Protein AF-J3DDI5-F1 (afdb_monomer_lite)

pLDDT: mean 77.09, std 25.91, range [22.42, 98.69]

Sequence (693 aa):
MAYVQGTNTNLPIIHESVDRGTQTDAESRPSLPTESASAEARRHTSGSHPLAAAYRTSTDAVTSTDTPQALQSVHPDSRTQNPNNTNKLDAGIQTMHHDSVRTQSYENVKALFKGVDNQTSVGLEQDIALSREIALAGEMDSPKGARASDCICLPPDLMAYRVPTNANGDYKLRYNCPEINGTGFGGIRDIHPEQLQEVMRTYARAGEEIAADAKAKGEVPLIIVANSGREGASRTDGAYQPGSNSKMIWEKMYVADVLAQSVATPARDVFASSLDAHVTAYYAEIDAIAGNSTLTPTARKAAMDQAYQNATARMAQHKNEPLVLLGYSRDMASCCKIEDGRPMLFGRPVHGAVNDRGLQNLALTEQKDLSFLKFSPMNASVKEGVDKFEAAKSRAAFLESDDFKKLAGIAESRGFTFDPMGVEQVRHFERGAAEPADLTGKTELEKFELRSTYFRGVSADESLEGVQAAWDDFEKVGLKPLFKPNGTGQSKGIIAPKTGESKEAFMVRFKENIAYIEGQFGKGAGYPFMVMPLLKLDETAKNEAYDLRFATYQNVDDRDNAKIRSVPLILKKEPPKTQPGSSTELEFSPTNVTASVAATGKKGTDFIVSLCSEEGMKQSHLSKDNLKSMSLYFAAHEAWMLKTEYARPQPFPENPSTSSLGSSDSDRTQPDYSRLGISLPADHLNTNLVTNP

Radius of gyration: 29.09 Å; chains: 1; bounding box: 119×82×82 Å

Structure (mmCIF, N/CA/C/O backbone):
data_AF-J3DDI5-F1
#
_entry.id   AF-J3DDI5-F1
#
loop_
_atom_site.group_PDB
_atom_site.id
_atom_site.type_symbol
_atom_site.label_atom_id
_atom_site.label_alt_id
_atom_site.label_comp_id
_atom_site.label_asym_id
_atom_site.label_entity_id
_atom_site.label_seq_id
_atom_site.pdbx_PDB_ins_code
_atom_site.Cartn_x
_atom_site.Cartn_y
_atom_site.Cartn_z
_atom_site.occupancy
_atom_site.B_iso_or_equiv
_atom_site.auth_seq_id
_atom_site.auth_comp_id
_atom_site.auth_asym_id
_atom_site.auth_atom_id
_atom_site.pdbx_PDB_model_num
ATOM 1 N N . MET A 1 1 ? -60.518 -14.276 -13.821 1.00 34.88 1 MET A N 1
ATOM 2 C CA . MET A 1 1 ? -61.387 -13.559 -14.781 1.00 34.88 1 MET A CA 1
ATOM 3 C C . MET A 1 1 ? -60.568 -12.364 -15.265 1.00 34.88 1 MET A C 1
ATOM 5 O O . MET A 1 1 ? -60.337 -11.483 -14.458 1.00 34.88 1 MET A O 1
ATOM 9 N N . ALA A 1 2 ? -59.786 -12.445 -16.353 1.00 28.48 2 ALA A N 1
ATOM 10 C CA . ALA A 1 2 ? -60.185 -12.324 -17.772 1.00 28.48 2 ALA A CA 1
ATOM 11 C C . ALA A 1 2 ? -61.073 -11.085 -17.996 1.00 28.48 2 ALA A C 1
ATOM 13 O O . ALA A 1 2 ? -62.081 -10.980 -17.313 1.00 28.48 2 ALA A O 1
ATOM 14 N N . TYR A 1 3 ? -60.846 -10.139 -18.907 1.00 26.88 3 TYR A N 1
ATOM 15 C CA . TYR A 1 3 ? -59.876 -9.854 -19.979 1.00 26.88 3 TYR A CA 1
ATOM 16 C C . TYR A 1 3 ? -60.202 -8.397 -20.414 1.00 26.88 3 TYR A C 1
ATOM 18 O O . TYR A 1 3 ? -61.330 -7.975 -20.183 1.00 26.88 3 TYR A O 1
ATOM 26 N N . VAL A 1 4 ? -59.292 -7.657 -21.060 1.00 27.98 4 VAL A N 1
ATOM 27 C CA . VAL A 1 4 ? -59.519 -6.911 -22.329 1.00 27.98 4 VAL A CA 1
ATOM 28 C C . VAL A 1 4 ? -58.229 -6.168 -22.711 1.00 27.98 4 VAL A C 1
ATOM 30 O O . VAL A 1 4 ? -57.588 -5.509 -21.899 1.00 27.98 4 VAL A O 1
ATOM 33 N N . GLN A 1 5 ? -57.869 -6.353 -23.981 1.00 29.94 5 GLN A N 1
ATOM 34 C CA . GLN A 1 5 ? -56.706 -5.864 -24.717 1.00 29.94 5 GLN A CA 1
ATOM 35 C C . GLN A 1 5 ? -56.896 -4.431 -25.243 1.00 29.94 5 GLN A C 1
ATOM 37 O O . GLN A 1 5 ? -58.021 -3.992 -25.465 1.00 29.94 5 GLN A O 1
ATOM 42 N N . GLY A 1 6 ? -55.786 -3.774 -25.593 1.00 25.66 6 GLY A N 1
ATOM 43 C CA . GLY A 1 6 ? -55.776 -2.610 -26.482 1.00 25.66 6 GLY A CA 1
ATOM 44 C C . GLY A 1 6 ? -54.357 -2.253 -26.929 1.00 25.66 6 GLY A C 1
ATOM 45 O O . GLY A 1 6 ? -53.590 -1.683 -26.166 1.00 25.66 6 GLY A O 1
ATOM 46 N N . THR A 1 7 ? -54.005 -2.643 -28.152 1.00 29.16 7 THR A N 1
ATOM 47 C CA . THR A 1 7 ? -52.705 -2.474 -28.820 1.00 29.16 7 THR A CA 1
ATOM 48 C C . THR A 1 7 ? -52.550 -1.133 -29.551 1.00 29.16 7 THR A C 1
ATOM 50 O O . THR A 1 7 ? -53.499 -0.679 -30.177 1.00 29.16 7 THR A O 1
ATOM 53 N N . ASN A 1 8 ? -51.307 -0.628 -29.555 1.00 29.39 8 ASN A N 1
ATOM 54 C CA . ASN A 1 8 ? -50.563 0.101 -30.602 1.00 29.39 8 ASN A CA 1
ATOM 55 C C . ASN A 1 8 ? -51.243 1.164 -31.484 1.00 29.39 8 ASN A C 1
ATOM 57 O O . ASN A 1 8 ? -52.035 0.825 -32.355 1.00 29.39 8 ASN A O 1
ATOM 61 N N . THR A 1 9 ? -50.644 2.365 -31.487 1.00 25.97 9 THR A N 1
ATOM 62 C CA . THR A 1 9 ? -50.263 3.068 -32.730 1.00 25.97 9 THR A CA 1
ATOM 63 C C . THR A 1 9 ? -48.973 3.874 -32.547 1.00 25.97 9 THR A C 1
ATOM 65 O O . THR A 1 9 ? -48.882 4.732 -31.673 1.00 25.97 9 THR A O 1
ATOM 68 N N . ASN A 1 10 ? -48.002 3.580 -33.414 1.00 27.03 10 ASN A N 1
ATOM 69 C CA . ASN A 1 10 ? -46.766 4.317 -33.679 1.00 27.03 10 ASN A CA 1
ATOM 70 C C . ASN A 1 10 ? -47.037 5.729 -34.214 1.00 27.03 10 ASN A C 1
ATOM 72 O O . ASN A 1 10 ? -47.849 5.850 -35.126 1.00 27.03 10 ASN A O 1
ATOM 76 N N . LEU A 1 11 ? -46.248 6.724 -33.790 1.00 26.97 11 LEU A N 1
ATOM 77 C CA . LEU A 1 11 ? -45.824 7.859 -34.625 1.00 26.97 11 LEU A CA 1
ATOM 78 C C . LEU A 1 11 ? -44.421 8.352 -34.190 1.00 26.97 11 LEU A C 1
ATOM 80 O O . LEU A 1 11 ? -44.062 8.197 -33.023 1.00 26.97 11 LEU A O 1
ATOM 84 N N . PRO A 1 12 ? -43.609 8.885 -35.125 1.00 26.25 12 PRO A N 1
ATOM 85 C CA . PRO A 1 12 ? -42.158 8.990 -35.002 1.00 26.25 12 PRO A CA 1
ATOM 86 C C . PRO A 1 12 ? -41.720 10.328 -34.394 1.00 26.25 12 PRO A C 1
ATOM 88 O O . PRO A 1 12 ? -42.267 11.375 -34.736 1.00 26.25 12 PRO A O 1
ATOM 91 N N . ILE A 1 13 ? -40.681 10.309 -33.555 1.00 28.61 13 ILE A N 1
ATOM 92 C CA . ILE A 1 13 ? -39.958 11.528 -33.178 1.00 28.61 13 ILE A CA 1
ATOM 93 C C . ILE A 1 13 ? -38.732 11.648 -34.081 1.00 28.61 13 ILE A C 1
ATOM 95 O O . ILE A 1 13 ? -37.877 10.767 -34.148 1.00 28.61 13 ILE A O 1
ATOM 99 N N . ILE A 1 14 ? -38.729 12.751 -34.817 1.00 26.95 14 ILE A N 1
ATOM 100 C CA . ILE A 1 14 ? -37.719 13.210 -35.759 1.00 26.95 14 ILE A CA 1
ATOM 101 C C . ILE A 1 14 ? -36.459 13.574 -34.964 1.00 26.95 14 ILE A C 1
ATOM 103 O O . ILE A 1 14 ? -36.507 14.439 -34.093 1.00 26.95 14 ILE A O 1
ATOM 107 N N . HIS A 1 15 ? -35.334 12.923 -35.262 1.00 26.98 15 HIS A N 1
ATOM 108 C CA . HIS A 1 15 ? -34.021 13.405 -34.842 1.00 26.98 15 HIS A CA 1
ATOM 109 C C . HIS A 1 15 ? -33.578 14.503 -35.811 1.00 26.98 15 HIS A C 1
ATOM 111 O O . HIS A 1 15 ? -33.262 14.221 -36.967 1.00 26.98 15 HIS A O 1
ATOM 117 N N . GLU A 1 16 ? -33.554 15.749 -35.343 1.00 26.81 16 GLU A N 1
ATOM 118 C CA . GLU A 1 16 ? -32.841 16.826 -36.025 1.00 26.81 16 GLU A CA 1
ATOM 119 C C . GLU A 1 16 ? -31.336 16.539 -35.975 1.00 26.81 16 GLU A C 1
ATOM 121 O O . GLU A 1 16 ? -30.703 16.517 -34.917 1.00 26.81 16 GLU A O 1
ATOM 126 N N . SER A 1 17 ? -30.766 16.283 -37.149 1.00 27.80 17 SER A N 1
ATOM 127 C CA . SER A 1 17 ? -29.331 16.258 -37.384 1.00 27.80 17 SER A CA 1
ATOM 128 C C . SER A 1 17 ? -28.798 17.688 -37.335 1.00 27.80 17 SER A C 1
ATOM 130 O O . SER A 1 17 ? -28.965 18.448 -38.289 1.00 27.80 17 SER A O 1
ATOM 132 N N . VAL A 1 18 ? -28.153 18.054 -36.229 1.00 29.16 18 VAL A N 1
ATOM 133 C CA . VAL A 1 18 ? -27.343 19.272 -36.167 1.00 29.16 18 VAL A CA 1
ATOM 134 C C . VAL A 1 18 ? -25.963 18.957 -36.734 1.00 29.16 18 VAL A C 1
ATOM 136 O O . VAL A 1 18 ? -25.189 18.193 -36.154 1.00 29.16 18 VAL A O 1
ATOM 139 N N . ASP A 1 19 ? -25.704 19.562 -37.890 1.00 26.75 19 ASP A N 1
ATOM 140 C CA . ASP A 1 19 ? -24.411 19.703 -38.551 1.00 26.75 19 ASP A CA 1
ATOM 141 C C . ASP A 1 19 ? -23.317 20.087 -37.541 1.00 26.75 19 ASP A C 1
ATOM 143 O O . ASP A 1 19 ? -23.317 21.186 -36.979 1.00 26.75 19 ASP A O 1
ATOM 147 N N . ARG A 1 20 ? -22.356 19.185 -37.311 1.00 28.41 20 ARG A N 1
ATOM 148 C CA . ARG A 1 20 ? -21.085 19.542 -36.675 1.00 28.41 20 ARG A CA 1
ATOM 149 C C . ARG A 1 20 ? -20.116 19.956 -37.766 1.00 28.41 20 ARG A C 1
ATOM 151 O O . ARG A 1 20 ? -19.521 19.119 -38.440 1.00 28.41 20 ARG A O 1
ATOM 158 N N . GLY A 1 21 ? -19.970 21.270 -37.900 1.00 25.03 21 GLY A N 1
ATOM 159 C CA . GLY A 1 21 ? -18.887 21.885 -38.644 1.00 25.03 21 GLY A CA 1
ATOM 160 C C . GLY A 1 21 ? -17.535 21.338 -38.191 1.00 25.03 21 GLY A C 1
ATOM 161 O O . GLY A 1 21 ? -17.248 21.199 -37.003 1.00 25.03 21 GLY A O 1
ATOM 162 N N . THR A 1 22 ? -16.710 21.019 -39.178 1.00 29.66 22 THR A N 1
ATOM 163 C CA . THR A 1 22 ? -15.291 20.714 -39.047 1.00 29.66 22 THR A CA 1
ATOM 164 C C . THR A 1 22 ? -14.563 21.896 -38.415 1.00 29.66 22 THR A C 1
ATOM 166 O O . THR A 1 22 ? -14.328 22.905 -39.081 1.00 29.66 22 THR A O 1
ATOM 169 N N . GLN A 1 23 ? -14.182 21.762 -37.146 1.00 25.20 23 GLN A N 1
ATOM 170 C CA . GLN A 1 23 ? -13.233 22.652 -36.492 1.00 25.20 23 GLN A CA 1
ATOM 171 C C . GLN A 1 23 ? -12.036 21.810 -36.051 1.00 25.20 23 GLN A C 1
ATOM 173 O O . GLN A 1 23 ? -12.127 20.932 -35.197 1.00 25.20 23 GLN A O 1
ATOM 178 N N . THR A 1 24 ? -10.928 22.005 -36.757 1.00 29.17 24 THR A N 1
ATOM 179 C CA . THR A 1 24 ? -9.624 21.414 -36.475 1.00 29.17 24 THR A CA 1
ATOM 180 C C . THR A 1 24 ? -9.035 22.084 -35.239 1.00 29.17 24 THR A C 1
ATOM 182 O O . THR A 1 24 ? -8.336 23.087 -35.372 1.00 29.17 24 THR A O 1
ATOM 185 N N . ASP A 1 25 ? -9.301 21.530 -34.060 1.00 24.75 25 ASP A N 1
ATOM 186 C CA . ASP A 1 25 ? -8.609 21.922 -32.836 1.00 24.75 25 ASP A CA 1
ATOM 187 C C . ASP A 1 25 ? -7.474 20.938 -32.555 1.00 24.75 25 ASP A C 1
ATOM 189 O O . ASP A 1 25 ? -7.662 19.740 -32.350 1.00 24.75 25 ASP A O 1
ATOM 193 N N . ALA A 1 26 ? -6.255 21.469 -32.615 1.00 24.89 26 ALA A N 1
ATOM 194 C CA . ALA A 1 26 ? -5.041 20.773 -32.244 1.00 24.89 26 ALA A CA 1
ATOM 195 C C . ALA A 1 26 ? -5.072 20.458 -30.740 1.00 24.89 26 ALA A C 1
ATOM 197 O O . ALA A 1 26 ? -4.942 21.355 -29.906 1.00 24.89 26 ALA A O 1
ATOM 198 N N . GLU A 1 27 ? -5.213 19.177 -30.403 1.00 24.03 27 GLU A N 1
ATOM 199 C CA . GLU A 1 27 ? -5.066 18.657 -29.045 1.00 24.03 27 GLU A CA 1
ATOM 200 C C . GLU A 1 27 ? -3.679 19.008 -28.481 1.00 24.03 27 GLU A C 1
ATOM 202 O O . GLU A 1 27 ? -2.637 18.483 -28.897 1.00 24.03 27 GLU A O 1
ATOM 207 N N . SER A 1 28 ? -3.655 19.910 -27.503 1.00 25.34 28 SER A N 1
ATOM 208 C CA . SER A 1 28 ? -2.483 20.171 -26.682 1.00 25.34 28 SER A CA 1
ATOM 209 C C . SER A 1 28 ? -2.377 19.088 -25.604 1.00 25.34 28 SER A C 1
ATOM 211 O O . SER A 1 28 ? -3.178 19.001 -24.677 1.00 25.34 28 SER A O 1
ATOM 213 N N . ARG A 1 29 ? -1.355 18.230 -25.729 1.00 29.42 29 ARG A N 1
ATOM 214 C CA . ARG A 1 29 ? -0.918 17.326 -24.652 1.00 29.42 29 ARG A CA 1
ATOM 215 C C . ARG A 1 29 ? -0.647 18.131 -23.368 1.00 29.42 29 ARG A C 1
ATOM 217 O O . ARG A 1 29 ? -0.082 19.223 -23.472 1.00 29.42 29 ARG A O 1
ATOM 224 N N . PRO A 1 30 ? -0.902 17.582 -22.168 1.00 26.05 30 PRO A N 1
ATOM 225 C CA . PRO A 1 30 ? -0.377 18.158 -20.938 1.00 26.05 30 PRO A CA 1
ATOM 226 C C . PRO A 1 30 ? 1.156 18.149 -21.002 1.00 26.05 30 PRO A C 1
ATOM 228 O O . PRO A 1 30 ? 1.783 17.098 -21.142 1.00 26.05 30 PRO A O 1
ATOM 231 N N . SER A 1 31 ? 1.775 19.324 -20.945 1.00 27.50 31 SER A N 1
ATOM 232 C CA . SER A 1 31 ? 3.218 19.448 -20.765 1.00 27.50 31 SER A CA 1
ATOM 233 C C . SER A 1 31 ? 3.593 19.003 -19.352 1.00 27.50 31 SER A C 1
ATOM 235 O O . SER A 1 31 ? 2.974 19.449 -18.384 1.00 27.50 31 SER A O 1
ATOM 237 N N . LEU A 1 32 ? 4.636 18.175 -19.237 1.00 31.94 32 LEU A N 1
ATOM 238 C CA . LEU A 1 32 ? 5.352 17.945 -17.978 1.00 31.94 32 LEU A CA 1
ATOM 239 C C . LEU A 1 32 ? 5.672 19.296 -17.309 1.00 31.94 32 LEU A C 1
ATOM 241 O O . LEU A 1 32 ? 5.910 20.270 -18.033 1.00 31.94 32 LEU A O 1
ATOM 245 N N . PRO A 1 33 ? 5.721 19.382 -15.966 1.00 28.06 33 PRO A N 1
ATOM 246 C CA . PRO A 1 33 ? 6.146 20.604 -15.301 1.00 28.06 33 PRO A CA 1
ATOM 247 C C . PRO A 1 33 ? 7.561 20.934 -15.776 1.00 28.06 33 PRO A C 1
ATOM 249 O O . PRO A 1 33 ? 8.508 20.197 -15.509 1.00 28.06 33 PRO A O 1
ATOM 252 N N . THR A 1 34 ? 7.715 22.020 -16.526 1.00 31.02 34 THR A N 1
ATOM 253 C CA . THR A 1 34 ? 9.033 22.579 -16.803 1.00 31.02 34 THR A CA 1
ATOM 254 C C . THR A 1 34 ? 9.567 23.161 -15.501 1.00 31.02 34 THR A C 1
ATOM 256 O O . THR A 1 34 ? 8.876 23.951 -14.854 1.00 31.02 34 THR A O 1
ATOM 259 N N . GLU A 1 35 ? 10.807 22.824 -15.137 1.00 36.09 35 GLU A N 1
ATOM 260 C CA . GLU A 1 35 ? 11.496 23.346 -13.944 1.00 36.09 35 GLU A CA 1
ATOM 261 C C . GLU A 1 35 ? 11.492 24.889 -13.853 1.00 36.09 35 GLU A C 1
ATOM 263 O O . GLU A 1 35 ? 11.672 25.450 -12.767 1.00 36.09 35 GLU A O 1
ATOM 268 N N . SER A 1 36 ? 11.207 25.592 -14.957 1.00 29.12 36 SER A N 1
ATOM 269 C CA . SER A 1 36 ? 11.024 27.045 -14.993 1.00 29.12 36 SER A CA 1
ATOM 270 C C . SER A 1 36 ? 9.847 27.542 -14.142 1.00 29.12 36 SER A C 1
ATOM 272 O O . SER A 1 36 ? 9.993 28.568 -13.482 1.00 29.12 36 SER A O 1
ATOM 274 N N . ALA A 1 37 ? 8.729 26.808 -14.053 1.00 27.11 37 ALA A N 1
ATOM 275 C CA . ALA A 1 37 ? 7.578 27.215 -13.234 1.00 27.11 37 ALA A CA 1
ATOM 276 C C . ALA A 1 37 ? 7.914 27.186 -11.728 1.00 27.11 37 ALA A C 1
ATOM 278 O O . ALA A 1 37 ? 7.489 28.046 -10.957 1.00 27.11 37 ALA A O 1
ATOM 279 N N . SER A 1 38 ? 8.777 26.251 -11.321 1.00 30.38 38 SER A N 1
ATOM 280 C CA . SER A 1 38 ? 9.332 26.150 -9.966 1.00 30.38 38 SER A CA 1
ATOM 281 C C . SER A 1 38 ? 10.443 27.164 -9.660 1.00 30.38 38 SER A C 1
ATOM 283 O O . SER A 1 38 ? 10.709 27.423 -8.486 1.00 30.38 38 SER A O 1
ATOM 285 N N . ALA A 1 39 ? 11.086 27.756 -10.671 1.00 28.80 39 ALA A N 1
ATOM 286 C CA . ALA A 1 39 ? 12.054 28.841 -10.493 1.00 28.80 39 ALA A CA 1
ATOM 287 C C . ALA A 1 39 ? 11.372 30.219 -10.401 1.00 28.80 39 ALA A C 1
ATOM 289 O O . ALA A 1 39 ? 11.837 31.094 -9.668 1.00 28.80 39 ALA A O 1
ATOM 290 N N . GLU A 1 40 ? 10.249 30.400 -11.098 1.00 27.52 40 GLU A N 1
ATOM 291 C CA . GLU A 1 40 ? 9.503 31.662 -11.148 1.00 27.52 40 GLU A CA 1
ATOM 292 C C . GLU A 1 40 ? 8.622 31.861 -9.901 1.00 27.52 40 GLU A C 1
ATOM 294 O O . GLU A 1 40 ? 8.613 32.948 -9.322 1.00 27.52 40 GLU A O 1
ATOM 299 N N . ALA A 1 41 ? 8.035 30.783 -9.360 1.00 30.11 41 ALA A N 1
ATOM 300 C CA . ALA A 1 41 ? 7.350 30.805 -8.061 1.00 30.11 41 ALA A CA 1
ATOM 301 C C . ALA A 1 41 ? 8.285 31.150 -6.878 1.00 30.11 41 ALA A C 1
ATOM 303 O O . ALA A 1 41 ? 7.838 31.694 -5.871 1.00 30.11 41 ALA A O 1
ATOM 304 N N . ARG A 1 42 ? 9.600 30.903 -7.002 1.00 33.19 42 ARG A N 1
ATOM 305 C CA . ARG A 1 42 ? 10.600 31.232 -5.964 1.00 33.19 42 ARG A CA 1
ATOM 306 C C . ARG A 1 42 ? 11.034 32.701 -5.958 1.00 33.19 42 ARG A C 1
ATOM 308 O O . ARG A 1 42 ? 11.659 33.124 -4.990 1.00 33.19 42 ARG A O 1
ATOM 315 N N . ARG A 1 43 ? 10.720 33.492 -6.994 1.00 28.89 43 ARG A N 1
ATOM 316 C CA . ARG A 1 43 ? 11.088 34.923 -7.042 1.00 28.89 43 ARG A CA 1
ATOM 317 C C . ARG A 1 43 ? 10.081 35.850 -6.353 1.00 28.89 43 ARG A C 1
ATOM 319 O O . ARG A 1 43 ? 10.435 36.994 -6.091 1.00 28.89 43 ARG A O 1
ATOM 326 N N . HIS A 1 44 ? 8.880 35.377 -6.007 1.00 27.09 44 HIS A N 1
ATOM 327 C CA . HIS A 1 44 ? 7.801 36.232 -5.487 1.00 27.09 44 HIS A CA 1
ATOM 328 C C . HIS A 1 44 ? 7.448 36.068 -3.999 1.00 27.09 44 HIS A C 1
ATOM 330 O O . HIS A 1 44 ? 6.528 36.725 -3.524 1.00 27.09 44 HIS A O 1
ATOM 336 N N . THR A 1 45 ? 8.211 35.298 -3.218 1.00 30.64 45 THR A N 1
ATOM 337 C CA . THR A 1 45 ? 8.026 35.211 -1.756 1.00 30.64 45 THR A CA 1
ATOM 338 C C . THR A 1 45 ? 9.276 35.666 -1.002 1.00 30.64 45 THR A C 1
ATOM 340 O O . THR A 1 45 ? 9.920 34.885 -0.305 1.00 30.64 45 THR A O 1
ATOM 343 N N . SER A 1 46 ? 9.629 36.949 -1.120 1.00 27.95 46 SER A N 1
ATOM 344 C CA . SER A 1 46 ? 10.468 37.628 -0.125 1.00 27.95 46 SER A CA 1
ATOM 345 C C . SER A 1 46 ? 9.561 38.210 0.965 1.00 27.95 46 SER A C 1
ATOM 347 O O . SER A 1 46 ? 9.253 39.398 0.982 1.00 27.95 46 SER A O 1
ATOM 349 N N . GLY A 1 47 ? 9.082 37.339 1.847 1.00 24.62 47 GLY A N 1
ATOM 350 C CA . GLY A 1 47 ? 8.330 37.697 3.044 1.00 24.62 47 GLY A CA 1
ATOM 351 C C . GLY A 1 47 ? 8.789 36.785 4.170 1.00 24.62 47 GLY A C 1
ATOM 352 O O . GLY A 1 47 ? 8.604 35.576 4.113 1.00 24.62 47 GLY A O 1
ATOM 353 N N . SER A 1 48 ? 9.478 37.365 5.142 1.00 28.81 48 SER A N 1
ATOM 354 C CA . SER A 1 48 ? 10.103 36.721 6.296 1.00 28.81 48 SER A CA 1
ATOM 355 C C . SER A 1 48 ? 9.166 35.761 7.047 1.00 28.81 48 SER A C 1
ATOM 357 O O . SER A 1 48 ? 8.252 36.212 7.732 1.00 28.81 48 SER A O 1
ATOM 359 N N . HIS A 1 49 ? 9.450 34.454 6.978 1.00 24.30 49 HIS A N 1
ATOM 360 C CA . HIS A 1 49 ? 8.861 33.419 7.836 1.00 24.30 49 HIS A CA 1
ATOM 361 C C . HIS A 1 49 ? 9.985 32.719 8.641 1.00 24.30 49 HIS A C 1
ATOM 363 O O . HIS A 1 49 ? 10.996 32.346 8.039 1.00 24.30 49 HIS A O 1
ATOM 369 N N . PRO A 1 50 ? 9.871 32.500 9.971 1.00 23.50 50 PRO A N 1
ATOM 370 C CA . PRO A 1 50 ? 11.022 32.154 10.827 1.00 23.50 50 PRO A CA 1
ATOM 371 C C . PRO A 1 50 ? 11.547 30.707 10.738 1.00 23.50 50 PRO A C 1
ATOM 373 O O . PRO A 1 50 ? 12.401 30.324 11.531 1.00 23.50 50 PRO A O 1
ATOM 376 N N . LEU A 1 51 ? 11.073 29.882 9.799 1.00 27.12 51 LEU A N 1
ATOM 377 C CA . LEU A 1 51 ? 11.423 28.451 9.724 1.00 27.12 51 LEU A CA 1
ATOM 378 C C . LEU A 1 51 ? 12.532 28.119 8.705 1.00 27.12 51 LEU A C 1
ATOM 380 O O . LEU A 1 51 ? 12.944 26.968 8.600 1.00 27.12 51 LEU A O 1
ATOM 384 N N . ALA A 1 52 ? 13.067 29.114 7.989 1.00 24.11 52 ALA A N 1
ATOM 385 C CA . ALA A 1 52 ? 14.112 28.914 6.976 1.00 24.11 52 ALA A CA 1
ATOM 386 C C . ALA A 1 52 ? 15.562 28.956 7.517 1.00 24.11 52 ALA A C 1
ATOM 388 O O . ALA A 1 52 ? 16.504 28.752 6.755 1.00 24.11 52 ALA A O 1
ATOM 389 N N . ALA A 1 53 ? 15.774 29.208 8.815 1.00 24.31 53 ALA A N 1
ATOM 390 C CA . ALA A 1 53 ? 17.110 29.441 9.383 1.00 24.31 53 ALA A CA 1
ATOM 391 C C . ALA A 1 53 ? 17.810 28.196 9.978 1.00 24.31 53 ALA A C 1
ATOM 393 O O . ALA A 1 53 ? 18.967 28.296 10.371 1.00 24.31 53 ALA A O 1
ATOM 394 N N . ALA A 1 54 ? 17.167 27.023 10.025 1.00 25.59 54 ALA A N 1
ATOM 395 C CA . ALA A 1 54 ? 17.728 25.835 10.692 1.00 25.59 54 ALA A CA 1
ATOM 396 C C . ALA A 1 54 ? 18.481 24.847 9.771 1.00 25.59 54 ALA A C 1
ATOM 398 O O . ALA A 1 54 ? 18.999 23.844 10.250 1.00 25.59 54 ALA A O 1
ATOM 399 N N . TYR A 1 55 ? 18.597 25.124 8.468 1.00 26.58 55 TYR A N 1
ATOM 400 C CA . TYR A 1 55 ? 19.362 24.296 7.522 1.00 26.58 55 TYR A CA 1
ATOM 401 C C . TYR A 1 55 ? 20.617 25.024 7.018 1.00 26.58 55 TYR A C 1
ATOM 403 O O . TYR A 1 55 ? 20.748 25.337 5.837 1.00 26.58 55 TYR A O 1
ATOM 411 N N . ARG A 1 56 ? 21.558 25.302 7.928 1.00 24.84 56 ARG A N 1
ATOM 412 C CA . ARG A 1 56 ? 22.972 25.552 7.602 1.00 24.84 56 ARG A CA 1
ATOM 413 C C . ARG A 1 56 ? 23.869 25.038 8.730 1.00 24.84 56 ARG A C 1
ATOM 415 O O . ARG A 1 56 ? 24.052 25.725 9.726 1.00 24.84 56 ARG A O 1
ATOM 422 N N . THR A 1 57 ? 24.474 23.873 8.536 1.00 25.48 57 THR A N 1
ATOM 423 C CA . THR A 1 57 ? 25.686 23.429 9.247 1.00 25.48 57 THR A CA 1
ATOM 424 C C . THR A 1 57 ? 26.586 22.755 8.205 1.00 25.48 57 THR A C 1
ATOM 426 O O . THR A 1 57 ? 26.186 21.808 7.541 1.00 25.48 57 THR A O 1
ATOM 429 N N . SER A 1 58 ? 27.614 23.485 7.763 1.00 24.17 58 SER A N 1
ATOM 430 C CA . SER A 1 58 ? 29.022 23.358 8.183 1.00 24.17 58 SER A CA 1
ATOM 431 C C . SER A 1 58 ? 29.756 22.290 7.364 1.00 24.17 58 SER A C 1
ATOM 433 O O . SER A 1 58 ? 29.795 21.111 7.695 1.00 24.17 58 SER A O 1
ATOM 435 N N . THR A 1 59 ? 30.315 22.748 6.246 1.00 27.16 59 THR A N 1
ATOM 436 C CA . THR A 1 59 ? 31.444 22.126 5.556 1.00 27.16 59 THR A CA 1
ATOM 437 C C . THR A 1 59 ? 32.698 22.855 6.013 1.00 27.16 59 THR A C 1
ATOM 439 O O . THR A 1 59 ? 32.892 23.989 5.586 1.00 27.16 59 THR A O 1
ATOM 442 N N . ASP A 1 60 ? 33.541 22.218 6.820 1.00 24.45 60 ASP A N 1
ATOM 443 C CA . ASP A 1 60 ? 34.936 22.636 6.958 1.00 24.45 60 ASP A CA 1
ATOM 444 C C . ASP A 1 60 ? 35.842 21.460 6.594 1.00 24.45 60 ASP A C 1
ATOM 446 O O . ASP A 1 60 ? 35.873 20.418 7.249 1.00 24.45 60 ASP A O 1
ATOM 450 N N . ALA A 1 61 ? 36.544 21.641 5.479 1.00 26.84 61 ALA A N 1
ATOM 451 C CA . ALA A 1 61 ? 37.667 20.828 5.060 1.00 26.84 61 ALA A CA 1
ATOM 452 C C . ALA A 1 61 ? 38.907 21.262 5.852 1.00 26.84 61 ALA A C 1
ATOM 454 O O . ALA A 1 61 ? 39.214 22.451 5.902 1.00 26.84 61 ALA A O 1
ATOM 455 N N . VAL A 1 62 ? 39.657 20.310 6.411 1.00 24.86 62 VAL A N 1
ATOM 456 C CA . VAL A 1 62 ? 41.018 20.563 6.902 1.00 24.86 62 VAL A CA 1
ATOM 457 C C . VAL A 1 62 ? 41.965 19.551 6.271 1.00 24.86 62 VAL A C 1
ATOM 459 O O . VAL A 1 62 ? 41.897 18.348 6.511 1.00 24.86 62 VAL A O 1
ATOM 462 N N . THR A 1 63 ? 42.838 20.076 5.422 1.00 25.98 63 THR A N 1
ATOM 463 C CA . THR A 1 63 ? 44.033 19.438 4.872 1.00 25.98 63 THR A CA 1
ATOM 464 C C . THR A 1 63 ? 45.231 19.583 5.822 1.00 25.98 63 THR A C 1
ATOM 466 O O . THR A 1 63 ? 45.358 20.608 6.480 1.00 25.98 63 THR A O 1
ATOM 469 N N . SER A 1 64 ? 46.146 18.606 5.730 1.00 23.95 64 SER A N 1
ATOM 470 C CA . SER A 1 64 ? 47.599 18.621 6.035 1.00 23.95 64 SER A CA 1
ATOM 471 C C . SER A 1 64 ? 48.121 18.171 7.421 1.00 23.95 64 SER A C 1
ATOM 473 O O . SER A 1 64 ? 47.973 18.871 8.416 1.00 23.95 64 SER A O 1
ATOM 475 N N . THR A 1 65 ? 48.782 16.999 7.399 1.00 27.58 65 THR A N 1
ATOM 476 C CA . THR A 1 65 ? 50.143 16.650 7.899 1.00 27.58 65 THR A CA 1
ATOM 477 C C . THR A 1 65 ? 50.692 17.298 9.179 1.00 27.58 65 THR A C 1
ATOM 479 O O . THR A 1 65 ? 50.978 18.487 9.186 1.00 27.58 65 THR A O 1
ATOM 482 N N . ASP A 1 66 ? 50.974 16.491 10.213 1.00 23.67 66 ASP A N 1
ATOM 483 C CA . ASP A 1 66 ? 52.334 16.040 10.594 1.00 23.67 66 ASP A CA 1
ATOM 484 C C . ASP A 1 66 ? 52.347 15.288 11.947 1.00 23.67 66 ASP A C 1
ATOM 486 O O . ASP A 1 66 ? 51.547 15.541 12.844 1.00 23.67 66 ASP A O 1
ATOM 490 N N . THR A 1 67 ? 53.266 14.324 12.075 1.00 24.78 67 THR A N 1
ATOM 491 C CA . THR A 1 67 ? 53.540 13.520 13.294 1.00 24.78 67 THR A CA 1
ATOM 492 C C . THR A 1 67 ? 54.515 14.289 14.206 1.00 24.78 67 THR A C 1
ATOM 494 O O . THR A 1 67 ? 55.312 15.057 13.666 1.00 24.78 67 THR A O 1
ATOM 497 N N . PRO A 1 68 ? 54.562 14.071 15.545 1.00 27.06 68 PRO A N 1
ATOM 498 C CA . PRO A 1 68 ? 55.580 13.148 16.085 1.00 27.06 68 PRO A CA 1
ATOM 499 C C . PRO A 1 68 ? 55.264 12.408 17.418 1.00 27.06 68 PRO A C 1
ATOM 501 O O . PRO A 1 68 ? 54.666 12.926 18.353 1.00 27.06 68 PRO A O 1
ATOM 504 N N . GLN A 1 69 ? 55.764 11.167 17.441 1.00 22.81 69 GLN A N 1
ATOM 505 C CA . GLN A 1 69 ? 56.381 10.326 18.490 1.00 22.81 69 GLN A CA 1
ATOM 506 C C . GLN A 1 69 ? 56.307 10.642 20.013 1.00 22.81 69 GLN A C 1
ATOM 508 O O . GLN A 1 69 ? 56.857 11.621 20.496 1.00 22.81 69 GLN A O 1
ATOM 513 N N . ALA A 1 70 ? 55.816 9.615 20.734 1.00 22.42 70 ALA A N 1
ATOM 514 C CA . ALA A 1 70 ? 56.440 8.834 21.828 1.00 22.42 70 ALA A CA 1
ATOM 515 C C . ALA A 1 70 ? 56.880 9.480 23.166 1.00 22.42 70 ALA A C 1
ATOM 517 O O . ALA A 1 70 ? 57.766 10.324 23.191 1.00 22.42 70 ALA A O 1
ATOM 518 N N . LEU A 1 71 ? 56.439 8.880 24.291 1.00 22.88 71 LEU A N 1
ATOM 519 C CA . LEU A 1 71 ? 57.336 8.229 25.274 1.00 22.88 71 LEU A CA 1
ATOM 520 C C . LEU A 1 71 ? 56.590 7.419 26.359 1.00 22.88 71 LEU A C 1
ATOM 522 O O . LEU A 1 71 ? 55.526 7.792 26.840 1.00 22.88 71 LEU A O 1
ATOM 526 N N . GLN A 1 72 ? 57.202 6.281 26.695 1.00 23.44 72 GLN A N 1
ATOM 527 C CA . GLN A 1 72 ? 56.799 5.205 27.607 1.00 23.44 72 GLN A CA 1
ATOM 528 C C . GLN A 1 72 ? 57.167 5.479 29.082 1.00 23.44 72 GLN A C 1
ATOM 530 O O . GLN A 1 72 ? 58.180 6.116 29.349 1.00 23.44 72 GLN A O 1
ATOM 535 N N . SER A 1 73 ? 56.444 4.866 30.032 1.00 23.45 73 SER A N 1
ATOM 536 C CA . SER A 1 73 ? 57.002 4.190 31.236 1.00 23.45 73 SER A CA 1
ATOM 537 C C . SER A 1 73 ? 55.889 3.353 31.916 1.00 23.45 73 SER A C 1
ATOM 539 O O . SER A 1 73 ? 54.795 3.861 32.118 1.00 23.45 73 SER A O 1
ATOM 541 N N . VAL A 1 74 ? 55.950 2.012 31.944 1.00 22.44 74 VAL A N 1
ATOM 542 C CA . VAL A 1 74 ? 56.662 1.059 32.843 1.00 22.44 74 VAL A CA 1
ATOM 543 C C . VAL A 1 74 ? 55.885 0.744 34.150 1.00 22.44 74 VAL A C 1
ATOM 545 O O . VAL A 1 74 ? 55.789 1.566 35.052 1.00 22.44 74 VAL A O 1
ATOM 548 N N . HIS A 1 75 ? 55.354 -0.490 34.199 1.00 23.03 75 HIS A N 1
ATOM 549 C CA . HIS A 1 75 ? 54.802 -1.290 35.326 1.00 23.03 75 HIS A CA 1
ATOM 550 C C . HIS A 1 75 ? 55.913 -1.711 36.337 1.00 23.03 75 HIS A C 1
ATOM 552 O O . HIS A 1 75 ? 57.070 -1.610 35.919 1.00 23.03 75 HIS A O 1
ATOM 558 N N . PRO A 1 76 ? 55.669 -2.237 37.582 1.00 30.22 76 PRO A N 1
ATOM 559 C CA . PRO A 1 76 ? 54.826 -3.432 37.859 1.00 30.22 76 PRO A CA 1
ATOM 560 C C . PRO A 1 76 ? 54.141 -3.611 39.258 1.00 30.22 76 PRO A C 1
ATOM 562 O O . PRO A 1 76 ? 54.514 -2.998 40.249 1.00 30.22 76 PRO A O 1
ATOM 565 N N . ASP A 1 77 ? 53.157 -4.532 39.268 1.00 24.08 77 ASP A N 1
ATOM 566 C CA . ASP A 1 77 ? 52.667 -5.487 40.303 1.00 24.08 77 ASP A CA 1
ATOM 567 C C . ASP A 1 77 ? 52.231 -5.024 41.723 1.00 24.08 77 ASP A C 1
ATOM 569 O O . ASP A 1 77 ? 52.976 -4.406 42.467 1.00 24.08 77 ASP A O 1
ATOM 573 N N . SER A 1 78 ? 51.043 -5.388 42.249 1.00 23.66 78 SER A N 1
ATOM 574 C CA . SER A 1 78 ? 50.574 -6.776 42.431 1.00 23.66 78 SER A CA 1
ATOM 575 C C . SER A 1 78 ? 49.058 -6.948 42.735 1.00 23.66 78 SER A C 1
ATOM 577 O O . SER A 1 78 ? 48.491 -6.306 43.611 1.00 23.66 78 SER A O 1
ATOM 579 N N . ARG A 1 79 ? 48.453 -7.904 42.007 1.00 22.50 79 ARG A N 1
ATOM 580 C CA . ARG A 1 79 ? 47.380 -8.884 42.331 1.00 22.50 79 ARG A CA 1
ATOM 581 C C . ARG A 1 79 ? 46.150 -8.488 43.180 1.00 22.50 79 ARG A C 1
ATOM 583 O O . ARG A 1 79 ? 46.181 -8.621 44.397 1.00 22.50 79 ARG A O 1
ATOM 590 N N . THR A 1 80 ? 45.001 -8.376 42.504 1.00 23.86 80 THR A N 1
ATOM 591 C CA . THR A 1 80 ? 43.775 -9.170 42.769 1.00 23.86 80 THR A CA 1
ATOM 592 C C . THR A 1 80 ? 43.027 -9.425 41.445 1.00 23.86 80 THR A C 1
ATOM 594 O O . THR A 1 80 ? 43.280 -8.775 40.437 1.00 23.86 80 THR A O 1
ATOM 597 N N . GLN A 1 81 ? 42.217 -10.482 41.419 1.00 24.42 81 GLN A N 1
ATOM 598 C CA . GLN A 1 81 ? 41.759 -11.239 40.248 1.00 24.42 81 GLN A CA 1
ATOM 599 C C . GLN A 1 81 ? 40.792 -10.501 39.293 1.00 24.42 81 GLN A C 1
ATOM 601 O O . GLN A 1 81 ? 39.879 -9.807 39.725 1.00 24.42 81 GLN A O 1
ATOM 606 N N . ASN A 1 82 ? 40.967 -10.766 37.993 1.00 25.83 82 ASN A N 1
ATOM 607 C CA . ASN A 1 82 ? 40.004 -10.622 36.884 1.00 25.83 82 ASN A CA 1
ATOM 608 C C . ASN A 1 82 ? 39.469 -12.052 36.582 1.00 25.83 82 ASN A C 1
ATOM 610 O O . ASN A 1 82 ? 40.250 -12.989 36.784 1.00 25.83 82 ASN A O 1
ATOM 614 N N . PRO A 1 83 ? 38.213 -12.287 36.141 1.00 26.11 83 PRO A N 1
ATOM 615 C CA . PRO A 1 83 ? 37.792 -11.938 34.780 1.00 26.11 83 PRO A CA 1
ATOM 616 C C . PRO A 1 83 ? 36.330 -11.458 34.695 1.00 26.11 83 PRO A C 1
ATOM 618 O O . PRO A 1 83 ? 35.425 -12.140 35.164 1.00 26.11 83 PRO A O 1
ATOM 621 N N . ASN A 1 84 ? 36.096 -10.297 34.084 1.00 25.31 84 ASN A N 1
ATOM 622 C CA . ASN A 1 84 ? 34.986 -10.015 33.150 1.00 25.31 84 ASN A CA 1
ATOM 623 C C . ASN A 1 84 ? 34.745 -8.511 33.095 1.00 25.31 84 ASN A C 1
ATOM 625 O O . ASN A 1 84 ? 33.747 -7.981 33.579 1.00 25.31 84 ASN A O 1
ATOM 629 N N . ASN A 1 85 ? 35.679 -7.814 32.463 1.00 30.34 85 ASN A N 1
ATOM 630 C CA . ASN A 1 85 ? 35.355 -6.545 31.852 1.00 30.34 85 ASN A CA 1
ATOM 631 C C . ASN A 1 85 ? 35.969 -6.479 30.452 1.00 30.34 85 ASN A C 1
ATOM 633 O O . ASN A 1 85 ? 36.996 -7.100 30.192 1.00 30.34 85 ASN A O 1
ATOM 637 N N . THR A 1 86 ? 35.302 -5.676 29.626 1.00 27.77 86 THR A N 1
ATOM 638 C CA . THR A 1 86 ? 35.711 -5.112 28.331 1.00 27.77 86 THR A CA 1
ATOM 639 C C . THR A 1 86 ? 35.620 -5.985 27.077 1.00 27.77 86 THR A C 1
ATOM 641 O O . THR A 1 86 ? 36.523 -6.748 26.757 1.00 27.77 86 THR A O 1
ATOM 644 N N . ASN A 1 87 ? 34.564 -5.740 26.292 1.00 25.53 87 ASN A N 1
ATOM 645 C CA . ASN A 1 87 ? 34.696 -5.076 24.987 1.00 25.53 87 ASN A CA 1
ATOM 646 C C . ASN A 1 87 ? 33.339 -4.490 24.554 1.00 25.53 87 ASN A C 1
ATOM 648 O O . ASN A 1 87 ? 32.575 -5.112 23.823 1.00 25.53 87 ASN A O 1
ATOM 652 N N . LYS A 1 88 ? 33.040 -3.259 24.994 1.00 32.16 88 LYS A N 1
ATOM 653 C CA . LYS A 1 88 ? 32.127 -2.381 24.250 1.00 32.16 88 LYS A CA 1
ATOM 654 C C . LYS A 1 88 ? 32.909 -1.853 23.052 1.00 32.16 88 LYS A C 1
ATOM 656 O O . LYS A 1 88 ? 33.586 -0.836 23.150 1.00 32.16 88 LYS A O 1
ATOM 661 N N . LEU A 1 89 ? 32.866 -2.612 21.963 1.00 28.05 89 LEU A N 1
ATOM 662 C CA . LEU A 1 89 ? 33.200 -2.110 20.640 1.00 28.05 89 LEU A CA 1
ATOM 663 C C . LEU A 1 89 ? 32.141 -1.076 20.254 1.00 28.05 89 LEU A C 1
ATOM 665 O O . LEU A 1 89 ? 30.946 -1.376 20.252 1.00 28.05 89 LEU A O 1
ATOM 669 N N . ASP A 1 90 ? 32.598 0.126 19.911 1.00 26.66 90 ASP A N 1
ATOM 670 C CA . ASP A 1 90 ? 31.922 0.957 18.923 1.00 26.66 90 ASP A CA 1
ATOM 671 C C . ASP A 1 90 ? 31.610 0.066 17.716 1.00 26.66 90 ASP A C 1
ATOM 673 O O . ASP A 1 90 ? 32.505 -0.330 16.968 1.00 26.66 90 ASP A O 1
ATOM 677 N N . ALA A 1 91 ? 30.338 -0.298 17.556 1.00 30.44 91 ALA A N 1
ATOM 678 C CA . ALA A 1 91 ? 29.847 -1.057 16.416 1.00 30.44 91 ALA A CA 1
ATOM 679 C C . ALA A 1 91 ? 29.789 -0.138 15.185 1.00 30.44 91 ALA A C 1
ATOM 681 O O . ALA A 1 91 ? 28.725 0.201 14.667 1.00 30.44 91 ALA A O 1
ATOM 682 N N . GLY A 1 92 ? 30.962 0.288 14.719 1.00 24.05 92 GLY A N 1
ATOM 683 C CA . GLY A 1 92 ? 31.148 0.682 13.337 1.00 24.05 92 GLY A CA 1
ATOM 684 C C . GLY A 1 92 ? 30.818 -0.523 12.468 1.00 24.05 92 GLY A C 1
ATOM 685 O O . GLY A 1 92 ? 31.489 -1.540 12.579 1.00 24.05 92 GLY A O 1
ATOM 686 N N . ILE A 1 93 ? 29.747 -0.406 11.678 1.00 33.47 93 ILE A N 1
ATOM 687 C CA . ILE A 1 93 ? 29.442 -1.162 10.451 1.00 33.47 93 ILE A CA 1
ATOM 688 C C . ILE A 1 93 ? 30.156 -2.528 10.401 1.00 33.47 93 ILE A C 1
ATOM 690 O O . ILE A 1 93 ? 31.047 -2.753 9.587 1.00 33.47 93 ILE A O 1
ATOM 694 N N . GLN A 1 94 ? 29.786 -3.441 11.301 1.00 27.47 94 GLN A N 1
ATOM 695 C CA . GLN A 1 94 ? 30.149 -4.846 11.180 1.00 27.47 94 GLN A CA 1
ATOM 696 C C . GLN A 1 94 ? 28.988 -5.560 10.502 1.00 27.47 94 GLN A C 1
ATOM 698 O O . GLN A 1 94 ? 27.920 -5.779 11.069 1.00 27.47 94 GLN A O 1
ATOM 703 N N . THR A 1 95 ? 29.221 -5.852 9.230 1.00 36.31 95 THR A N 1
ATOM 704 C CA . THR A 1 95 ? 28.450 -6.709 8.338 1.00 36.31 95 THR A CA 1
ATOM 705 C C . THR A 1 95 ? 28.183 -8.074 8.980 1.00 36.31 95 THR A C 1
ATOM 707 O O . THR A 1 95 ? 29.036 -8.959 8.924 1.00 36.31 95 THR A O 1
ATOM 710 N N . MET A 1 96 ? 27.006 -8.267 9.579 1.00 31.42 96 MET A N 1
ATOM 711 C CA . MET A 1 96 ? 26.510 -9.605 9.907 1.00 31.42 96 MET A CA 1
ATOM 712 C C . MET A 1 96 ? 25.800 -10.186 8.680 1.00 31.42 96 MET A C 1
ATOM 714 O O . MET A 1 96 ? 24.740 -9.716 8.272 1.00 31.42 96 MET A O 1
ATOM 718 N N . HIS A 1 97 ? 26.439 -11.171 8.054 1.00 38.03 97 HIS A N 1
ATOM 719 C CA . HIS A 1 97 ? 25.859 -12.012 7.011 1.00 38.03 97 HIS A CA 1
ATOM 720 C C . HIS A 1 97 ? 24.788 -12.970 7.591 1.00 38.03 97 HIS A C 1
ATOM 722 O O . HIS A 1 97 ? 24.902 -13.362 8.749 1.00 38.03 97 HIS A O 1
ATOM 728 N N . HIS A 1 98 ? 23.854 -13.414 6.725 1.00 40.59 98 HIS A N 1
ATOM 729 C CA . HIS A 1 98 ? 23.138 -14.718 6.747 1.00 40.59 98 HIS A CA 1
ATOM 730 C C . HIS A 1 98 ? 21.594 -14.780 6.929 1.00 40.59 98 HIS A C 1
ATOM 732 O O . HIS A 1 98 ? 21.059 -15.860 7.150 1.00 40.59 98 HIS A O 1
ATOM 738 N N . ASP A 1 99 ? 20.878 -13.683 6.642 1.00 51.81 99 ASP A N 1
ATOM 739 C CA . ASP A 1 99 ? 19.501 -13.686 6.079 1.00 51.81 99 ASP A CA 1
ATOM 740 C C . ASP A 1 99 ? 19.580 -13.310 4.581 1.00 51.81 99 ASP A C 1
ATOM 742 O O . ASP A 1 99 ? 19.225 -12.210 4.167 1.00 51.81 99 ASP A O 1
ATOM 746 N N . SER A 1 100 ? 20.268 -14.122 3.780 1.00 65.69 100 SER A N 1
ATOM 747 C CA . SER A 1 100 ? 21.209 -13.634 2.762 1.00 65.69 100 SER A CA 1
ATOM 748 C C . SER A 1 100 ? 20.606 -13.239 1.407 1.00 65.69 100 SER A C 1
ATOM 750 O O . SER A 1 100 ? 20.209 -14.101 0.625 1.00 65.69 100 SER A O 1
ATOM 752 N N . VAL A 1 101 ? 20.709 -11.955 1.048 1.00 82.81 101 VAL A N 1
ATOM 753 C CA . VAL A 1 101 ? 20.743 -11.535 -0.367 1.00 82.81 101 VAL A CA 1
ATOM 754 C C . VAL A 1 101 ? 22.057 -11.988 -0.995 1.00 82.81 101 VAL A C 1
ATOM 756 O O . VAL A 1 101 ? 23.124 -11.843 -0.391 1.00 82.81 101 VAL A O 1
ATOM 759 N N . ARG A 1 102 ? 22.002 -12.512 -2.224 1.00 91.88 102 ARG A N 1
ATOM 760 C CA . ARG A 1 102 ? 23.209 -12.917 -2.962 1.00 91.88 102 ARG A CA 1
ATOM 761 C C . ARG A 1 102 ? 24.140 -11.722 -3.184 1.00 91.88 102 ARG A C 1
ATOM 763 O O . ARG A 1 102 ? 23.699 -10.658 -3.617 1.00 91.88 102 ARG A O 1
ATOM 770 N N . THR A 1 103 ? 25.442 -11.911 -2.957 1.00 91.62 103 THR A N 1
ATOM 771 C CA . THR A 1 103 ? 26.461 -10.844 -3.028 1.00 91.62 103 THR A CA 1
ATOM 772 C C . THR A 1 103 ? 26.392 -10.047 -4.326 1.00 91.62 103 THR A C 1
ATOM 774 O O . THR A 1 103 ? 26.413 -8.822 -4.289 1.00 91.62 103 THR A O 1
ATOM 777 N N . GLN A 1 104 ? 26.241 -10.718 -5.470 1.00 94.19 104 GLN A N 1
ATOM 778 C CA . GLN A 1 104 ? 26.160 -10.030 -6.758 1.00 94.19 104 GLN A CA 1
ATOM 779 C C . GLN A 1 104 ? 24.914 -9.137 -6.870 1.00 94.19 104 GLN A C 1
ATOM 781 O O . GLN A 1 104 ? 25.020 -8.016 -7.359 1.00 94.19 104 GLN A O 1
ATOM 786 N N . SER A 1 105 ? 23.753 -9.589 -6.379 1.00 94.75 105 SER A N 1
ATOM 787 C CA . SER A 1 105 ? 22.535 -8.769 -6.340 1.00 94.75 105 SER A CA 1
ATOM 788 C C . SER A 1 105 ? 22.739 -7.516 -5.490 1.00 94.75 105 SER A C 1
ATOM 790 O O . SER A 1 105 ? 22.384 -6.429 -5.933 1.00 94.75 105 SER A O 1
ATOM 792 N N . TYR A 1 106 ? 23.360 -7.644 -4.310 1.00 93.19 106 TYR A N 1
ATOM 793 C CA . TYR A 1 106 ? 23.702 -6.498 -3.461 1.00 93.19 106 TYR A CA 1
ATOM 794 C C . TYR A 1 106 ? 24.636 -5.518 -4.181 1.00 93.19 106 TYR A C 1
ATOM 796 O O . TYR A 1 106 ? 24.346 -4.325 -4.255 1.00 93.19 106 TYR A O 1
ATOM 804 N N . GLU A 1 107 ? 25.728 -6.015 -4.764 1.00 93.94 107 GLU A N 1
ATOM 805 C CA . GLU A 1 107 ? 26.716 -5.189 -5.464 1.00 93.94 107 GLU A CA 1
ATOM 806 C C . GLU A 1 107 ? 26.107 -4.405 -6.633 1.00 93.94 107 GLU A C 1
ATOM 808 O O . GLU A 1 107 ? 26.436 -3.233 -6.825 1.00 93.94 107 GLU A O 1
ATOM 813 N N . ASN A 1 108 ? 25.162 -5.009 -7.357 1.00 95.44 108 ASN A N 1
ATOM 814 C CA . ASN A 1 108 ? 24.465 -4.369 -8.472 1.00 95.44 108 ASN A CA 1
ATOM 815 C C . ASN A 1 108 ? 23.551 -3.209 -8.043 1.00 95.44 108 ASN A C 1
ATOM 817 O O . ASN A 1 108 ? 23.286 -2.311 -8.844 1.00 95.44 108 ASN A O 1
ATOM 821 N N . VAL A 1 109 ? 23.034 -3.226 -6.809 1.00 94.19 109 VAL A N 1
ATOM 822 C CA . VAL A 1 109 ? 22.007 -2.270 -6.358 1.00 94.19 109 VAL A CA 1
ATOM 823 C C . VAL A 1 109 ? 22.449 -1.372 -5.206 1.00 94.19 109 VAL A C 1
ATOM 825 O O . VAL A 1 109 ? 21.746 -0.414 -4.896 1.00 94.19 109 VAL A O 1
ATOM 828 N N . LYS A 1 110 ? 23.615 -1.611 -4.590 1.00 91.12 110 LYS A N 1
ATOM 829 C CA . LYS A 1 110 ? 24.082 -0.876 -3.398 1.00 91.12 110 LYS A CA 1
ATOM 830 C C . LYS A 1 110 ? 24.140 0.644 -3.571 1.00 91.12 110 LYS A C 1
ATOM 832 O O . LYS A 1 110 ? 23.981 1.374 -2.597 1.00 91.12 110 LYS A O 1
ATOM 837 N N . ALA A 1 111 ? 24.318 1.132 -4.801 1.00 89.94 111 ALA A N 1
ATOM 838 C CA . ALA A 1 111 ? 24.301 2.563 -5.120 1.00 89.94 111 ALA A CA 1
ATOM 839 C C . ALA A 1 111 ? 22.932 3.229 -4.862 1.00 89.94 111 ALA A C 1
ATOM 841 O O . ALA A 1 111 ? 22.850 4.444 -4.688 1.00 89.94 111 ALA A O 1
ATOM 842 N N . LEU A 1 112 ? 21.854 2.442 -4.791 1.00 89.81 112 LEU A N 1
ATOM 843 C CA . LEU A 1 112 ? 20.521 2.921 -4.432 1.00 89.81 112 LEU A CA 1
ATOM 844 C C . LEU A 1 112 ? 20.385 3.213 -2.932 1.00 89.81 112 LEU A C 1
ATOM 846 O O . LEU A 1 112 ? 19.415 3.844 -2.520 1.00 89.81 112 LEU A O 1
ATOM 850 N N . PHE A 1 113 ? 21.322 2.782 -2.088 1.00 87.06 113 PHE A N 1
ATOM 851 C CA . PHE A 1 113 ? 21.164 2.853 -0.637 1.00 87.06 113 PHE A CA 1
ATOM 852 C C . PHE A 1 113 ? 21.725 4.150 -0.051 1.00 87.06 113 PHE A C 1
ATOM 854 O O . PHE A 1 113 ? 22.778 4.642 -0.446 1.00 87.06 113 PHE A O 1
ATOM 861 N N . LYS A 1 114 ? 21.018 4.697 0.945 1.00 75.88 114 LYS A N 1
ATOM 862 C CA . LYS A 1 114 ? 21.425 5.867 1.748 1.00 75.88 114 LYS A CA 1
ATOM 863 C C . LYS A 1 114 ? 21.612 5.463 3.217 1.00 75.88 114 LYS A C 1
ATOM 865 O O . LYS A 1 114 ? 21.142 6.134 4.138 1.00 75.88 114 LYS A O 1
ATOM 870 N N . GLY A 1 115 ? 22.240 4.310 3.421 1.00 76.38 115 GLY A N 1
ATOM 871 C CA . GLY A 1 115 ? 22.226 3.585 4.688 1.00 76.38 115 GLY A CA 1
ATOM 872 C C . GLY A 1 115 ? 21.034 2.635 4.806 1.00 76.38 115 GLY A C 1
ATOM 873 O O . GLY A 1 115 ? 20.204 2.537 3.902 1.00 76.38 115 GLY A O 1
ATOM 874 N N . VAL A 1 116 ? 20.991 1.929 5.932 1.00 74.44 116 VAL A N 1
ATOM 875 C CA . VAL A 1 116 ? 20.011 0.886 6.242 1.00 74.44 116 VAL A CA 1
ATOM 876 C C . VAL A 1 116 ? 19.294 1.275 7.528 1.00 74.44 116 VAL A C 1
ATOM 878 O O . VAL A 1 116 ? 19.947 1.611 8.516 1.00 74.44 116 VAL A O 1
ATOM 881 N N . ASP A 1 117 ? 17.966 1.236 7.511 1.00 73.19 117 ASP A N 1
ATOM 882 C CA . ASP A 1 117 ? 17.145 1.302 8.722 1.00 73.19 117 ASP A CA 1
ATOM 883 C C . ASP A 1 117 ? 16.664 -0.116 9.045 1.00 73.19 117 ASP A C 1
ATOM 885 O O . ASP A 1 117 ? 15.619 -0.551 8.567 1.00 73.19 117 ASP A O 1
ATOM 889 N N . ASN A 1 118 ? 17.508 -0.890 9.738 1.00 75.88 118 ASN A N 1
ATOM 890 C CA . ASN A 1 118 ? 17.236 -2.298 10.012 1.00 75.88 118 ASN A CA 1
ATOM 891 C C . ASN A 1 118 ? 16.332 -2.443 11.236 1.00 75.88 118 ASN A C 1
ATOM 893 O O . ASN A 1 118 ? 16.797 -2.304 12.366 1.00 75.88 118 ASN A O 1
ATOM 897 N N . GLN A 1 119 ? 15.070 -2.787 10.995 1.00 78.06 119 GLN A N 1
ATOM 898 C CA . GLN A 1 119 ? 14.058 -2.983 12.034 1.00 78.06 119 GLN A CA 1
ATOM 899 C C . GLN A 1 119 ? 13.846 -4.467 12.391 1.00 78.06 119 GLN A C 1
ATOM 901 O O . GLN A 1 119 ? 12.933 -4.798 13.133 1.00 78.06 119 GLN A O 1
ATOM 906 N N . THR A 1 120 ? 14.738 -5.372 11.955 1.00 81.56 120 THR A N 1
ATOM 907 C CA . THR A 1 120 ? 14.632 -6.824 12.233 1.00 81.56 120 THR A CA 1
ATOM 908 C C . THR A 1 120 ? 14.534 -7.144 13.730 1.00 81.56 120 THR A C 1
ATOM 910 O O . THR A 1 120 ? 13.892 -8.123 14.096 1.00 81.56 120 THR A O 1
ATOM 913 N N . SER A 1 121 ? 15.129 -6.328 14.610 1.00 86.06 121 SER A N 1
ATOM 914 C CA . SER A 1 121 ? 14.996 -6.521 16.061 1.00 86.06 121 SER A CA 1
ATOM 915 C C . SER A 1 121 ? 13.544 -6.436 16.530 1.00 86.06 121 SER A C 1
ATOM 917 O O . SER A 1 121 ? 13.158 -7.208 17.394 1.00 86.06 121 SER A O 1
ATOM 919 N N . VAL A 1 122 ? 12.728 -5.570 15.917 1.00 86.25 122 VAL A N 1
ATOM 920 C CA . VAL A 1 122 ? 11.287 -5.489 16.190 1.00 86.25 122 VAL A CA 1
ATOM 921 C C . VAL A 1 122 ? 10.626 -6.812 15.808 1.00 86.25 122 VAL A C 1
ATOM 923 O O . VAL A 1 122 ? 9.949 -7.428 16.625 1.00 86.25 122 VAL A O 1
ATOM 926 N N . GLY A 1 123 ? 10.891 -7.321 14.602 1.00 87.12 123 GLY A N 1
ATOM 927 C CA . GLY A 1 123 ? 10.371 -8.622 14.175 1.00 87.12 123 GLY A CA 1
ATOM 928 C C . GLY A 1 123 ? 10.739 -9.768 15.124 1.00 87.12 123 GLY A C 1
ATOM 929 O O . GLY A 1 123 ? 9.903 -10.628 15.383 1.00 87.12 123 GLY A O 1
ATOM 930 N N . LEU A 1 124 ? 11.950 -9.759 15.689 1.00 89.88 124 LEU A N 1
ATOM 931 C CA . LEU A 1 124 ? 12.420 -10.760 16.657 1.00 89.88 124 LEU A CA 1
ATOM 932 C C . LEU A 1 124 ? 11.777 -10.635 18.051 1.00 89.88 124 LEU A C 1
ATOM 934 O O . LEU A 1 124 ? 11.791 -11.600 18.807 1.00 89.88 124 LEU A O 1
ATOM 938 N N . GLU A 1 125 ? 11.207 -9.480 18.395 1.00 92.38 125 GLU A N 1
ATOM 939 C CA . GLU A 1 125 ? 10.470 -9.270 19.651 1.00 92.38 125 GLU A CA 1
ATOM 940 C C . GLU A 1 125 ? 9.023 -9.796 19.594 1.00 92.38 125 GLU A C 1
ATOM 942 O O . GLU A 1 125 ? 8.327 -9.796 20.610 1.00 92.38 125 GLU A O 1
ATOM 947 N N . GLN A 1 126 ? 8.542 -10.232 18.423 1.00 91.00 126 GLN A N 1
ATOM 948 C CA . GLN A 1 126 ? 7.241 -10.894 18.309 1.00 91.00 126 GLN A CA 1
ATOM 949 C C . GLN A 1 126 ? 7.273 -12.254 19.012 1.00 91.00 126 GLN A C 1
ATOM 951 O O . GLN A 1 126 ? 8.125 -13.092 18.716 1.00 91.00 126 GLN A O 1
ATOM 956 N N . ASP A 1 127 ? 6.272 -12.539 19.842 1.00 95.31 127 ASP A N 1
ATOM 957 C CA . ASP A 1 127 ? 5.927 -13.911 20.200 1.00 95.31 127 ASP A CA 1
ATOM 958 C C . ASP A 1 127 ? 5.403 -14.616 18.941 1.00 95.31 127 ASP A C 1
ATOM 960 O O . ASP A 1 127 ? 4.244 -14.473 18.532 1.00 95.31 127 ASP A O 1
ATOM 964 N N . ILE A 1 128 ? 6.294 -15.366 18.291 1.00 93.62 128 ILE A N 1
ATOM 965 C CA . ILE A 1 128 ? 5.993 -16.072 17.048 1.00 93.62 128 ILE A CA 1
ATOM 966 C C . ILE A 1 128 ? 4.912 -17.141 17.231 1.00 93.62 128 ILE A C 1
ATOM 968 O O . ILE A 1 128 ? 4.141 -17.385 16.302 1.00 93.62 128 ILE A O 1
ATOM 972 N N . ALA A 1 129 ? 4.811 -17.764 18.409 1.00 95.56 129 ALA A N 1
ATOM 973 C CA . ALA A 1 129 ? 3.787 -18.769 18.673 1.00 95.56 129 ALA A CA 1
ATOM 974 C C . ALA A 1 129 ? 2.404 -18.111 18.736 1.00 95.56 129 ALA A C 1
ATOM 976 O O . ALA A 1 129 ? 1.477 -18.561 18.058 1.00 95.56 129 ALA A O 1
ATOM 977 N N . LEU A 1 130 ? 2.290 -16.998 19.467 1.00 96.00 130 LEU A N 1
ATOM 978 C CA . LEU A 1 130 ? 1.067 -16.201 19.524 1.00 96.00 130 LEU A CA 1
ATOM 979 C C . LEU A 1 130 ? 0.689 -15.640 18.146 1.00 96.00 130 LEU A C 1
ATOM 981 O O . LEU A 1 130 ? -0.460 -15.774 17.723 1.00 96.00 130 LEU A O 1
ATOM 985 N N . SER A 1 131 ? 1.650 -15.051 17.430 1.00 94.75 131 SER A N 1
ATOM 986 C CA . SER A 1 131 ? 1.420 -14.468 16.104 1.00 94.75 131 SER A CA 1
ATOM 987 C C . SER A 1 131 ? 0.944 -15.517 15.092 1.00 94.75 131 SER A C 1
ATOM 989 O O . SER A 1 131 ? -0.021 -15.282 14.362 1.00 94.75 131 SER A O 1
ATOM 991 N N . ARG A 1 132 ? 1.547 -16.716 15.087 1.00 94.88 132 ARG A N 1
ATOM 992 C CA . ARG A 1 132 ? 1.095 -17.851 14.262 1.00 94.88 132 ARG A CA 1
ATOM 993 C C . ARG A 1 132 ? -0.298 -18.321 14.629 1.00 94.88 132 ARG A C 1
ATOM 995 O O . ARG A 1 132 ? -1.104 -18.561 13.734 1.00 94.88 132 ARG A O 1
ATOM 1002 N N . GLU A 1 133 ? -0.591 -18.454 15.918 1.00 96.75 133 GLU A N 1
ATOM 1003 C CA . GLU A 1 133 ? -1.922 -18.862 16.352 1.00 96.75 133 GLU A CA 1
ATOM 1004 C C . GLU A 1 133 ? -2.990 -17.873 15.871 1.00 96.75 133 GLU A C 1
ATOM 1006 O O . GLU A 1 133 ? -4.035 -18.291 15.375 1.00 96.75 133 GLU A O 1
ATOM 1011 N N . ILE A 1 134 ? -2.723 -16.569 15.976 1.00 97.25 134 ILE A N 1
ATOM 1012 C CA . ILE A 1 134 ? -3.628 -15.527 15.481 1.00 97.25 134 ILE A CA 1
ATOM 1013 C C . ILE A 1 134 ? -3.799 -15.635 13.961 1.00 97.25 134 ILE A C 1
ATOM 1015 O O . ILE A 1 134 ? -4.932 -15.630 13.481 1.00 97.25 134 ILE A O 1
ATOM 1019 N N . ALA A 1 135 ? -2.700 -15.793 13.218 1.00 95.31 135 ALA A N 1
ATOM 1020 C CA . ALA A 1 135 ? -2.716 -15.924 11.760 1.00 95.31 135 ALA A CA 1
ATOM 1021 C C . ALA A 1 135 ? -3.557 -17.117 11.281 1.00 95.31 135 ALA A C 1
ATOM 1023 O O . ALA A 1 135 ? -4.346 -16.986 10.347 1.00 95.31 135 ALA A O 1
ATOM 1024 N N . LEU A 1 136 ? -3.389 -18.274 11.929 1.00 96.44 136 LEU A N 1
ATOM 1025 C CA . LEU A 1 136 ? -4.116 -19.506 11.615 1.00 96.44 136 LEU A CA 1
ATOM 1026 C C . LEU A 1 136 ? -5.592 -19.402 12.004 1.00 96.44 136 LEU A C 1
ATOM 1028 O O . LEU A 1 136 ? -6.462 -19.839 11.258 1.00 96.44 136 LEU A O 1
ATOM 1032 N N . ALA A 1 137 ? -5.904 -18.778 13.141 1.00 97.75 137 ALA A N 1
ATOM 1033 C CA . ALA A 1 137 ? -7.287 -18.560 13.552 1.00 97.75 137 ALA A CA 1
ATOM 1034 C C . ALA A 1 137 ? -8.053 -17.640 12.585 1.00 97.75 137 ALA A C 1
ATOM 1036 O O . ALA A 1 137 ? -9.263 -17.805 12.423 1.00 97.75 137 ALA A O 1
ATOM 1037 N N . GLY A 1 138 ? -7.364 -16.697 11.934 1.00 97.00 138 GLY A N 1
ATOM 1038 C CA . GLY A 1 138 ? -7.939 -15.771 10.959 1.00 97.00 138 GLY A CA 1
ATOM 1039 C C . GLY A 1 138 ? -7.890 -16.227 9.500 1.00 97.00 138 GLY A C 1
ATOM 1040 O O . GLY A 1 138 ? -8.401 -15.519 8.640 1.00 97.00 138 GLY A O 1
ATOM 1041 N N . GLU A 1 139 ? -7.306 -17.385 9.183 1.00 96.88 139 GLU A N 1
ATOM 1042 C CA . GLU A 1 139 ? -7.046 -17.749 7.786 1.00 96.88 139 GLU A CA 1
ATOM 1043 C C . GLU A 1 139 ? -8.325 -17.943 6.957 1.00 96.88 139 GLU A C 1
ATOM 1045 O O . GLU A 1 139 ? -9.353 -18.416 7.452 1.00 96.88 139 GLU A O 1
ATOM 1050 N N . MET A 1 140 ? -8.250 -17.613 5.672 1.00 97.69 140 MET A N 1
ATOM 1051 C CA . MET A 1 140 ? -9.336 -17.782 4.709 1.00 97.69 140 MET A CA 1
ATOM 1052 C C . MET A 1 140 ? -8.837 -18.517 3.472 1.00 97.69 140 MET A C 1
ATOM 1054 O O . MET A 1 140 ? -7.668 -18.409 3.108 1.00 97.69 140 MET A O 1
ATOM 1058 N N . ASP A 1 141 ? -9.715 -19.262 2.806 1.00 96.62 141 ASP A N 1
ATOM 1059 C CA . ASP A 1 141 ? -9.374 -19.861 1.517 1.00 96.62 141 ASP A CA 1
ATOM 1060 C C . ASP A 1 141 ? -9.130 -18.766 0.482 1.00 96.62 141 ASP A C 1
ATOM 1062 O O . ASP A 1 141 ? -9.929 -17.836 0.340 1.00 96.62 141 ASP A O 1
ATOM 1066 N N . SER A 1 142 ? -8.036 -18.888 -0.267 1.00 94.94 142 SER A N 1
ATOM 1067 C CA . SER A 1 142 ? -7.851 -18.045 -1.435 1.00 94.94 142 SER A CA 1
ATOM 1068 C C . SER A 1 142 ? -8.874 -18.428 -2.513 1.00 94.94 142 SER A C 1
ATOM 1070 O O . SER A 1 142 ? -9.117 -19.620 -2.735 1.00 94.94 142 SER A O 1
ATOM 1072 N N . PRO A 1 143 ? -9.503 -17.456 -3.199 1.00 93.75 143 PRO A N 1
ATOM 1073 C CA . PRO A 1 143 ? -10.466 -17.765 -4.247 1.00 93.75 143 PRO A CA 1
ATOM 1074 C C . PRO A 1 143 ? -9.850 -18.605 -5.367 1.00 93.75 143 PRO A C 1
ATOM 1076 O O . PRO A 1 143 ? -8.712 -18.389 -5.784 1.00 93.75 143 PRO A O 1
ATOM 1079 N N . LYS A 1 144 ? -10.631 -19.544 -5.909 1.00 89.81 144 LYS A N 1
ATOM 1080 C CA . LYS A 1 144 ? -10.182 -20.384 -7.027 1.00 89.81 144 LYS A CA 1
ATOM 1081 C C . LYS A 1 144 ? -9.703 -19.525 -8.195 1.00 89.81 144 LYS A C 1
ATOM 1083 O O . LYS A 1 144 ? -10.429 -18.644 -8.646 1.00 89.81 144 LYS A O 1
ATOM 1088 N N . GLY A 1 145 ? -8.531 -19.847 -8.733 1.00 88.44 145 GLY A N 1
ATOM 1089 C CA . GLY A 1 145 ? -7.933 -19.133 -9.862 1.00 88.44 145 GLY A CA 1
ATOM 1090 C C . GLY A 1 145 ? -7.147 -17.875 -9.479 1.00 88.44 145 GLY A C 1
ATOM 1091 O O . GLY A 1 145 ? -6.498 -17.311 -10.359 1.00 88.44 145 GLY A O 1
ATOM 1092 N N . ALA A 1 146 ? -7.158 -17.454 -8.207 1.00 92.06 146 ALA A N 1
ATOM 1093 C CA . ALA A 1 146 ? -6.258 -16.413 -7.722 1.00 92.06 146 ALA A CA 1
ATOM 1094 C C . ALA A 1 146 ? -4.797 -16.852 -7.904 1.00 92.06 146 ALA A C 1
ATOM 1096 O O . ALA A 1 146 ? -4.430 -17.996 -7.627 1.00 92.06 146 ALA A O 1
ATOM 1097 N N . ARG A 1 147 ? -3.964 -15.937 -8.393 1.00 92.94 147 ARG A N 1
ATOM 1098 C CA . ARG A 1 147 ? -2.526 -16.152 -8.585 1.00 92.94 147 ARG A CA 1
ATOM 1099 C C . ARG A 1 147 ? -1.751 -15.787 -7.329 1.00 92.94 147 ARG A C 1
ATOM 1101 O O . ARG A 1 147 ? -2.202 -14.940 -6.564 1.00 92.94 147 ARG A O 1
ATOM 1108 N N . ALA A 1 148 ? -0.524 -16.299 -7.209 1.00 93.19 148 ALA A N 1
ATOM 1109 C CA . ALA A 1 148 ? 0.396 -15.899 -6.139 1.00 93.19 148 ALA A CA 1
ATOM 1110 C C . ALA A 1 148 ? 0.631 -14.380 -6.101 1.00 93.19 148 ALA A C 1
ATOM 1112 O O . ALA A 1 148 ? 0.764 -13.776 -5.042 1.00 93.19 148 ALA A O 1
ATOM 1113 N N . SER A 1 149 ? 0.653 -13.748 -7.277 1.00 94.00 149 SER A N 1
ATOM 1114 C CA . SER A 1 149 ? 0.823 -12.304 -7.402 1.00 94.00 149 SER A CA 1
ATOM 1115 C C . SER A 1 149 ? -0.389 -11.497 -6.938 1.00 94.00 149 SER A C 1
ATOM 1117 O O . SER A 1 149 ? -0.242 -10.302 -6.735 1.00 94.00 149 SER A O 1
ATOM 1119 N N . ASP A 1 150 ? -1.578 -12.088 -6.797 1.00 94.00 150 ASP A N 1
ATOM 1120 C CA . ASP A 1 150 ? -2.803 -11.316 -6.560 1.00 94.00 150 ASP A CA 1
ATOM 1121 C C . ASP A 1 150 ? -2.903 -10.786 -5.122 1.00 94.00 150 ASP A C 1
ATOM 1123 O O . ASP A 1 150 ? -3.476 -9.719 -4.923 1.00 94.00 150 ASP A O 1
ATOM 1127 N N . CYS A 1 151 ? -2.278 -11.456 -4.147 1.00 93.31 151 CYS A N 1
ATOM 1128 C CA . CYS A 1 151 ? -2.174 -10.996 -2.759 1.00 93.31 151 CYS A CA 1
ATOM 1129 C C . CYS A 1 151 ? -0.816 -11.389 -2.161 1.00 93.31 151 CYS A C 1
ATOM 1131 O O . CYS A 1 151 ? -0.637 -12.467 -1.598 1.00 93.31 151 CYS A O 1
ATOM 1133 N N . ILE A 1 152 ? 0.168 -10.502 -2.285 1.00 89.75 152 ILE A N 1
ATOM 1134 C CA . ILE A 1 152 ? 1.532 -10.760 -1.817 1.00 89.75 152 ILE A CA 1
ATOM 1135 C C . ILE A 1 152 ? 1.743 -10.218 -0.409 1.00 89.75 152 ILE A C 1
ATOM 1137 O O . ILE A 1 152 ? 2.243 -10.927 0.456 1.00 89.75 152 ILE A O 1
ATOM 1141 N N . CYS A 1 153 ? 1.435 -8.939 -0.195 1.00 88.38 153 CYS A N 1
ATOM 1142 C CA . CYS A 1 153 ? 1.542 -8.287 1.107 1.00 88.38 153 CYS A CA 1
ATOM 1143 C C . CYS A 1 153 ? 0.807 -6.943 1.066 1.00 88.38 153 CYS A C 1
ATOM 1145 O O . CYS A 1 153 ? 1.234 -6.012 0.377 1.00 88.38 153 CYS A O 1
ATOM 1147 N N . LEU A 1 154 ? -0.266 -6.841 1.838 1.00 89.56 154 LEU A N 1
ATOM 1148 C CA . LEU A 1 154 ? -1.148 -5.685 1.960 1.00 89.56 154 LEU A CA 1
ATOM 1149 C C . LEU A 1 154 ? -1.273 -5.328 3.442 1.00 89.56 154 LEU A C 1
ATOM 1151 O O . LEU A 1 154 ? -2.010 -6.013 4.152 1.00 89.56 154 LEU A O 1
ATOM 1155 N N . PRO A 1 155 ? -0.516 -4.342 3.952 1.00 89.81 155 PRO A N 1
ATOM 1156 C CA . PRO A 1 155 ? -0.614 -3.946 5.353 1.00 89.81 155 PRO A CA 1
ATOM 1157 C C . PRO A 1 155 ? -1.764 -2.962 5.635 1.00 89.81 155 PRO A C 1
ATOM 1159 O O . PRO A 1 155 ? -1.680 -1.795 5.231 1.00 89.81 155 PRO A O 1
ATOM 1162 N N . PRO A 1 156 ? -2.810 -3.371 6.383 1.00 92.31 156 PRO A N 1
ATOM 1163 C CA . PRO A 1 156 ? -3.796 -2.457 6.943 1.00 92.31 156 PRO A CA 1
ATOM 1164 C C . PRO A 1 156 ? -3.183 -1.685 8.115 1.00 92.31 156 PRO A C 1
ATOM 1166 O O . PRO A 1 156 ? -2.573 -2.275 9.012 1.00 92.31 156 PRO A O 1
ATOM 1169 N N . ASP A 1 157 ? -3.380 -0.369 8.123 1.00 90.94 157 ASP A N 1
ATOM 1170 C CA . ASP A 1 157 ? -3.116 0.475 9.287 1.00 90.94 157 ASP A CA 1
ATOM 1171 C C . ASP A 1 157 ? -4.423 0.727 10.037 1.00 90.94 157 ASP A C 1
ATOM 1173 O O . ASP A 1 157 ? -5.455 0.983 9.415 1.00 90.94 157 ASP A O 1
ATOM 1177 N N . LEU A 1 158 ? -4.387 0.638 11.367 1.00 92.75 158 LEU A N 1
ATOM 1178 C CA . LEU A 1 158 ? -5.546 0.827 12.234 1.00 92.75 158 LEU A CA 1
ATOM 1179 C C . LEU A 1 158 ? -5.279 1.967 13.210 1.00 92.75 158 LEU A C 1
ATOM 1181 O O . LEU A 1 158 ? -4.308 1.933 13.957 1.00 92.75 158 LEU A O 1
ATOM 1185 N N . MET A 1 159 ? -6.183 2.936 13.251 1.00 90.75 159 MET A N 1
ATOM 1186 C CA . MET A 1 159 ? -6.163 4.027 14.216 1.00 90.75 159 MET A CA 1
ATOM 1187 C C . MET A 1 159 ? -7.002 3.679 15.436 1.00 90.75 159 MET A C 1
ATOM 1189 O O . MET A 1 159 ? -8.196 3.399 15.297 1.00 90.75 159 MET A O 1
ATOM 1193 N N . ALA A 1 160 ? -6.392 3.746 16.617 1.00 92.00 160 ALA A N 1
ATOM 1194 C CA . ALA A 1 160 ? -7.075 3.570 17.892 1.00 92.00 160 ALA A CA 1
ATOM 1195 C C . ALA A 1 160 ? -7.785 4.869 18.296 1.00 92.00 160 ALA A C 1
ATOM 1197 O O . ALA A 1 160 ? -7.183 5.944 18.277 1.00 92.00 160 ALA A O 1
ATOM 1198 N N . TYR A 1 161 ? -9.060 4.797 18.675 1.00 91.06 161 TYR A N 1
ATOM 1199 C CA . TYR A 1 161 ? -9.823 5.972 19.091 1.00 91.06 161 TYR A CA 1
ATOM 1200 C C . TYR A 1 161 ? -10.802 5.681 20.224 1.00 91.06 161 TYR A C 1
ATOM 1202 O O . TYR A 1 161 ? -11.266 4.557 20.430 1.00 91.06 161 TYR A O 1
ATOM 1210 N N . ARG A 1 162 ? -11.125 6.738 20.970 1.00 89.94 162 ARG A N 1
ATOM 1211 C CA . ARG A 1 162 ? -12.001 6.681 22.139 1.00 89.94 162 ARG A CA 1
ATOM 1212 C C . ARG A 1 162 ? -13.416 7.111 21.770 1.00 89.94 162 ARG A C 1
ATOM 1214 O O . ARG A 1 162 ? -13.622 8.212 21.261 1.00 89.94 162 ARG A O 1
ATOM 1221 N N . VAL A 1 163 ? -14.392 6.265 22.085 1.00 89.38 163 VAL A N 1
ATOM 1222 C CA . VAL A 1 163 ? -15.825 6.574 21.997 1.00 89.38 163 VAL A CA 1
ATOM 1223 C C . VAL A 1 163 ? -16.356 6.819 23.408 1.00 89.38 163 VAL A C 1
ATOM 1225 O O . VAL A 1 163 ? -16.335 5.885 24.208 1.00 89.38 163 VAL A O 1
ATOM 1228 N N . PRO A 1 164 ? -16.827 8.028 23.755 1.00 88.50 164 PRO A N 1
ATOM 1229 C CA . PRO A 1 164 ? -17.389 8.293 25.077 1.00 88.50 164 PRO A CA 1
ATOM 1230 C C . PRO A 1 164 ? -18.580 7.374 25.373 1.00 88.50 164 PRO A C 1
ATOM 1232 O O . PRO A 1 164 ? -19.468 7.220 24.537 1.00 88.50 164 PRO A O 1
ATOM 1235 N N . THR A 1 165 ? -18.621 6.778 26.565 1.00 87.44 165 THR A N 1
ATOM 1236 C CA . THR A 1 165 ? -19.737 5.919 27.010 1.00 87.44 165 THR A CA 1
ATOM 1237 C C . THR A 1 165 ? -20.646 6.604 28.019 1.00 87.44 165 THR A C 1
ATOM 1239 O O . THR A 1 165 ? -21.756 6.138 28.262 1.00 87.44 165 THR A O 1
ATOM 1242 N N . ASN A 1 166 ? -20.197 7.707 28.618 1.00 84.50 166 ASN A N 1
ATOM 1243 C CA . ASN A 1 166 ? -21.002 8.566 29.478 1.00 84.50 166 ASN A CA 1
ATOM 1244 C C . ASN A 1 166 ? -20.366 9.962 29.611 1.00 84.50 166 ASN A C 1
ATOM 1246 O O . ASN A 1 166 ? -19.285 10.232 29.092 1.00 84.50 166 ASN A O 1
ATOM 1250 N N . ALA A 1 167 ? -21.049 10.857 30.328 1.00 79.62 167 ALA A N 1
ATOM 1251 C CA . ALA A 1 167 ? -20.585 12.223 30.574 1.00 79.62 167 ALA A CA 1
ATOM 1252 C C . ALA A 1 167 ? -19.423 12.325 31.587 1.00 79.62 167 ALA A C 1
ATOM 1254 O O . ALA A 1 167 ? -18.817 13.387 31.699 1.00 79.62 167 ALA A O 1
ATOM 1255 N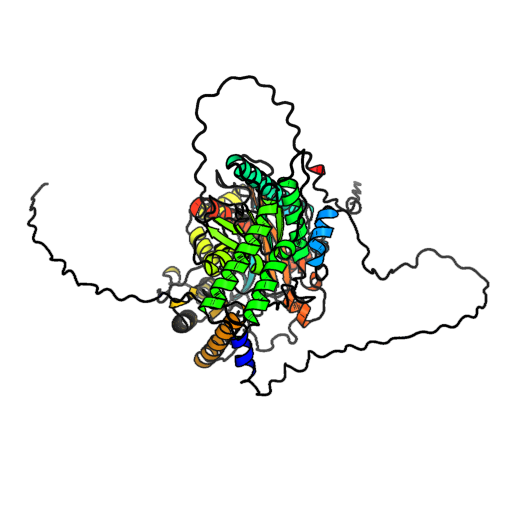 N . ASN A 1 168 ? -19.101 11.249 32.314 1.00 81.25 168 ASN A N 1
ATOM 1256 C CA . ASN A 1 168 ? -18.074 11.251 33.363 1.00 81.25 168 ASN A CA 1
ATOM 1257 C C . ASN A 1 168 ? -16.657 11.017 32.816 1.00 81.25 168 ASN A C 1
ATOM 1259 O O . ASN A 1 168 ? -15.701 10.993 33.587 1.00 81.25 168 ASN A O 1
ATOM 1263 N N . GLY A 1 169 ? -16.516 10.868 31.496 1.00 76.50 169 GLY A N 1
ATOM 1264 C CA . GLY A 1 169 ? -15.229 10.670 30.830 1.00 76.50 169 GLY A CA 1
ATOM 1265 C C . GLY A 1 169 ? -14.859 9.207 30.593 1.00 76.50 169 GLY A C 1
ATOM 1266 O O . GLY A 1 169 ? -13.777 8.955 30.061 1.00 76.50 169 GLY A O 1
ATOM 1267 N N . ASP A 1 170 ? -15.741 8.257 30.921 1.00 87.38 170 ASP A N 1
ATOM 1268 C CA . ASP A 1 170 ? -15.538 6.866 30.521 1.00 87.38 170 ASP A CA 1
ATOM 1269 C C . ASP A 1 170 ? -15.651 6.741 29.001 1.00 87.38 170 ASP A C 1
ATOM 1271 O O . ASP A 1 170 ? -16.443 7.432 28.344 1.00 87.38 170 ASP A O 1
ATOM 1275 N N . TYR A 1 171 ? -14.859 5.836 28.439 1.00 89.62 171 TYR A N 1
ATOM 1276 C CA . TYR A 1 171 ? -14.842 5.584 27.010 1.00 89.62 171 TYR A CA 1
ATOM 1277 C C . TYR A 1 171 ? -14.709 4.097 26.704 1.00 89.62 171 TYR A C 1
ATOM 1279 O O . TYR A 1 171 ? -14.147 3.318 27.473 1.00 89.62 171 TYR A O 1
ATOM 1287 N N . LYS A 1 172 ? -15.196 3.721 25.525 1.00 90.50 172 LYS A N 1
ATOM 1288 C CA . LYS A 1 172 ? -14.948 2.436 24.889 1.00 90.50 172 LYS A CA 1
ATOM 1289 C C . LYS A 1 172 ? -13.909 2.630 23.787 1.00 90.50 172 LYS A C 1
ATOM 1291 O O . LYS A 1 172 ? -13.992 3.574 23.002 1.00 90.50 172 LYS A O 1
ATOM 1296 N N . LEU A 1 173 ? -12.928 1.735 23.746 1.00 92.31 173 LEU A N 1
ATOM 1297 C CA . LEU A 1 173 ? -11.896 1.717 22.715 1.00 92.31 173 LEU A CA 1
ATOM 1298 C C . LEU A 1 173 ? -12.450 1.119 21.418 1.00 92.31 173 LEU A C 1
ATOM 1300 O O . LEU A 1 173 ? -13.168 0.114 21.436 1.00 92.31 173 LEU A O 1
ATOM 1304 N N . ARG A 1 174 ? -12.118 1.749 20.295 1.00 94.25 174 ARG A N 1
ATOM 1305 C CA . ARG A 1 174 ? -12.447 1.308 18.941 1.00 94.25 174 ARG A CA 1
ATOM 1306 C C . ARG A 1 174 ? -11.248 1.482 18.026 1.00 94.25 174 ARG A C 1
ATOM 1308 O O . ARG A 1 174 ? -10.347 2.268 18.314 1.00 94.25 174 ARG A O 1
ATOM 1315 N N . TYR A 1 175 ? -11.291 0.786 16.899 1.00 93.81 175 TYR A N 1
ATOM 1316 C CA . TYR A 1 175 ? -10.303 0.912 15.841 1.00 93.81 175 TYR A CA 1
ATOM 1317 C C . TYR A 1 175 ? -10.980 1.186 14.510 1.00 93.81 175 TYR A C 1
ATOM 1319 O O . TYR A 1 175 ? -11.996 0.583 14.186 1.00 93.81 175 TYR A O 1
ATOM 1327 N N . ASN A 1 176 ? -10.401 2.087 13.724 1.00 91.31 176 ASN A N 1
ATOM 1328 C CA . ASN A 1 176 ? -10.793 2.307 12.337 1.00 91.31 176 ASN A CA 1
ATOM 1329 C C . ASN A 1 176 ? -9.591 2.006 11.442 1.00 91.31 176 ASN A C 1
ATOM 1331 O O . ASN A 1 176 ? -8.469 2.341 11.805 1.00 91.31 176 ASN A O 1
ATOM 1335 N N . CYS A 1 177 ? -9.805 1.412 10.272 1.00 92.81 177 CYS A N 1
ATOM 1336 C CA . CYS A 1 177 ? -8.757 1.211 9.277 1.00 92.81 177 CYS A CA 1
ATOM 1337 C C . CYS A 1 177 ? -8.813 2.335 8.222 1.00 92.81 177 CYS A C 1
ATOM 1339 O O . CYS A 1 177 ? -9.582 2.243 7.265 1.00 92.81 177 CYS A O 1
ATOM 1341 N N . PRO A 1 178 ? -8.065 3.442 8.380 1.00 87.44 178 PRO A N 1
ATOM 1342 C CA . PRO A 1 178 ? -8.084 4.537 7.408 1.00 87.44 178 PRO A CA 1
ATOM 1343 C C . PRO A 1 178 ? -7.408 4.204 6.075 1.00 87.44 178 PRO A C 1
ATOM 1345 O O . PRO A 1 178 ? -7.590 4.945 5.112 1.00 87.44 178 PRO A O 1
ATOM 1348 N N . GLU A 1 179 ? -6.559 3.177 6.028 1.00 87.38 179 GLU A N 1
ATOM 1349 C CA . GLU A 1 179 ? -5.832 2.802 4.821 1.00 87.38 179 GLU A CA 1
ATOM 1350 C C . GLU A 1 179 ? -5.406 1.332 4.841 1.00 87.38 179 GLU A C 1
ATOM 1352 O O . GLU A 1 179 ? -4.981 0.797 5.867 1.00 87.38 179 GLU A O 1
ATOM 1357 N N . ILE A 1 180 ? -5.484 0.707 3.666 1.00 89.19 180 ILE A N 1
ATOM 1358 C CA . ILE A 1 180 ? -4.781 -0.530 3.340 1.00 89.19 180 ILE A CA 1
ATOM 1359 C C . ILE A 1 180 ? -3.638 -0.100 2.433 1.00 89.19 180 ILE A C 1
ATOM 1361 O O . ILE A 1 180 ? -3.863 0.480 1.376 1.00 89.19 180 ILE A O 1
ATOM 1365 N N . ASN A 1 181 ? -2.404 -0.305 2.870 1.00 84.06 181 ASN A N 1
ATOM 1366 C CA . ASN A 1 181 ? -1.254 0.052 2.058 1.00 84.06 181 ASN A CA 1
ATOM 1367 C C . ASN A 1 181 ? -0.966 -1.081 1.069 1.00 84.06 181 ASN A C 1
ATOM 1369 O O . ASN A 1 181 ? -1.018 -2.254 1.425 1.00 84.06 181 ASN A O 1
ATOM 1373 N N . GLY A 1 182 ? -0.617 -0.730 -0.165 1.00 80.50 182 GLY A N 1
ATOM 1374 C CA . GLY A 1 182 ? -0.068 -1.666 -1.142 1.00 80.50 182 GLY A CA 1
ATOM 1375 C C . GLY A 1 182 ? 1.322 -2.187 -0.755 1.00 80.50 182 GLY A C 1
ATOM 1376 O O . GLY A 1 182 ? 1.893 -1.833 0.281 1.00 80.50 182 GLY A O 1
ATOM 1377 N N . THR A 1 183 ? 1.965 -2.926 -1.661 1.00 73.44 183 THR A N 1
ATOM 1378 C CA . THR A 1 183 ? 3.355 -3.385 -1.505 1.00 73.44 183 THR A CA 1
ATOM 1379 C C . THR A 1 183 ? 4.384 -2.249 -1.439 1.00 73.44 183 THR A C 1
ATOM 1381 O O . THR A 1 183 ? 5.563 -2.538 -1.261 1.00 73.44 183 THR A O 1
ATOM 1384 N N . GLY A 1 184 ? 4.020 -0.962 -1.527 1.00 57.03 184 GLY A N 1
ATOM 1385 C CA . GLY A 1 184 ? 4.925 0.202 -1.391 1.00 57.03 184 GLY A CA 1
ATOM 1386 C C . GLY A 1 184 ? 5.542 0.406 0.006 1.00 57.03 184 GLY A C 1
ATOM 1387 O O . GLY A 1 184 ? 5.938 1.514 0.364 1.00 57.03 184 GLY A O 1
ATOM 1388 N N . PHE A 1 185 ? 5.586 -0.666 0.786 1.00 59.28 185 PHE A N 1
ATOM 1389 C CA . PHE A 1 185 ? 5.883 -0.747 2.199 1.00 59.28 185 PHE A CA 1
ATOM 1390 C C . PHE A 1 185 ? 7.360 -0.519 2.539 1.00 59.28 185 PHE A C 1
ATOM 1392 O O . PHE A 1 185 ? 8.241 -1.121 1.920 1.00 59.28 185 PHE A O 1
ATOM 1399 N N . GLY A 1 186 ? 7.584 0.312 3.562 1.00 60.00 186 GLY A N 1
ATOM 1400 C CA . GLY A 1 186 ? 8.747 0.244 4.443 1.00 60.00 186 GLY A CA 1
ATOM 1401 C C . GLY A 1 186 ? 8.299 -0.300 5.804 1.00 60.00 186 GLY A C 1
ATOM 1402 O O . GLY A 1 186 ? 7.288 0.171 6.329 1.00 60.00 186 GLY A O 1
ATOM 1403 N N . GLY A 1 187 ? 9.031 -1.274 6.335 1.00 70.81 187 GLY A N 1
ATOM 1404 C CA . GLY A 1 187 ? 8.745 -2.017 7.560 1.00 70.81 187 GLY A CA 1
ATOM 1405 C C . GLY A 1 187 ? 8.539 -3.517 7.323 1.00 70.81 187 GLY A C 1
ATOM 1406 O O . GLY A 1 187 ? 8.048 -4.209 8.208 1.00 70.81 187 GLY A O 1
ATOM 1407 N N . ILE A 1 188 ? 8.856 -4.085 6.141 1.00 76.31 188 ILE A N 1
ATOM 1408 C CA . ILE A 1 188 ? 8.655 -5.542 5.901 1.00 76.31 188 ILE A CA 1
ATOM 1409 C C . ILE A 1 188 ? 9.515 -6.385 6.842 1.00 76.31 188 ILE A C 1
ATOM 1411 O O . ILE A 1 188 ? 9.251 -7.563 7.065 1.00 76.31 188 ILE A O 1
ATOM 1415 N N . ARG A 1 189 ? 10.545 -5.760 7.407 1.00 80.50 189 ARG A N 1
ATOM 1416 C CA . ARG A 1 189 ? 11.445 -6.346 8.391 1.00 80.50 189 ARG A CA 1
ATOM 1417 C C . ARG A 1 189 ? 10.938 -6.211 9.830 1.00 80.50 189 ARG A C 1
ATOM 1419 O O . ARG A 1 189 ? 11.578 -6.761 10.716 1.00 80.50 189 ARG A O 1
ATOM 1426 N N . ASP A 1 190 ? 9.787 -5.573 10.044 1.00 85.44 190 ASP A N 1
ATOM 1427 C CA . ASP A 1 190 ? 9.045 -5.620 11.312 1.00 85.44 190 ASP A CA 1
ATOM 1428 C C . ASP A 1 190 ? 8.324 -6.966 11.501 1.00 85.44 190 ASP A C 1
ATOM 1430 O O . ASP A 1 190 ? 7.882 -7.297 12.600 1.00 85.44 190 ASP A O 1
ATOM 1434 N N . ILE A 1 191 ? 8.180 -7.744 10.422 1.00 86.69 191 ILE A N 1
ATOM 1435 C CA . ILE A 1 191 ? 7.630 -9.100 10.450 1.00 86.69 191 ILE A CA 1
ATOM 1436 C C . ILE A 1 191 ? 8.675 -10.040 11.058 1.00 86.69 191 ILE A C 1
ATOM 1438 O O . ILE A 1 191 ? 9.859 -9.962 10.718 1.00 86.69 191 ILE A O 1
ATOM 1442 N N . HIS A 1 192 ? 8.242 -10.972 11.910 1.00 89.19 192 HIS A N 1
ATOM 1443 C CA . HIS A 1 192 ? 9.130 -12.018 12.410 1.00 89.19 192 HIS A CA 1
ATOM 1444 C C . HIS A 1 192 ? 9.767 -12.792 11.234 1.00 89.19 192 HIS A C 1
ATOM 1446 O O . HIS A 1 192 ? 9.043 -13.151 10.297 1.00 89.19 192 HIS A O 1
ATOM 1452 N N . PRO A 1 193 ? 11.081 -13.101 11.253 1.00 87.44 193 PRO A N 1
ATOM 1453 C CA . PRO A 1 193 ? 11.774 -13.708 10.113 1.00 87.44 193 PRO A CA 1
ATOM 1454 C C . PRO A 1 193 ? 11.103 -14.968 9.551 1.00 87.44 193 PRO A C 1
ATOM 1456 O O . PRO A 1 193 ? 11.010 -15.121 8.337 1.00 87.44 193 PRO A O 1
ATOM 1459 N N . GLU A 1 194 ? 10.564 -15.836 10.411 1.00 86.00 194 GLU A N 1
ATOM 1460 C CA . GLU A 1 194 ? 9.830 -17.036 9.974 1.00 86.00 194 GLU A CA 1
ATOM 1461 C C . GLU A 1 194 ? 8.562 -16.714 9.165 1.00 86.00 194 GLU A C 1
ATOM 1463 O O . GLU A 1 194 ? 8.282 -17.375 8.172 1.00 86.00 194 GLU A O 1
ATOM 1468 N N . GLN A 1 195 ? 7.805 -15.681 9.542 1.00 87.69 195 GLN A N 1
ATOM 1469 C CA . GLN A 1 195 ? 6.630 -15.241 8.779 1.00 87.69 195 GLN A CA 1
ATOM 1470 C C . GLN A 1 195 ? 7.040 -14.487 7.513 1.00 87.69 195 GLN A C 1
ATOM 1472 O O . GLN A 1 195 ? 6.402 -14.621 6.470 1.00 87.69 195 GLN A O 1
ATOM 1477 N N . LEU A 1 196 ? 8.144 -13.738 7.569 1.00 88.31 196 LEU A N 1
ATOM 1478 C CA . LEU A 1 196 ? 8.713 -13.096 6.390 1.00 88.31 196 LEU A CA 1
ATOM 1479 C C . LEU A 1 196 ? 9.107 -14.130 5.325 1.00 88.31 196 LEU A C 1
ATOM 1481 O O . LEU A 1 196 ? 8.917 -13.868 4.140 1.00 88.31 196 LEU A O 1
ATOM 1485 N N . GLN A 1 197 ? 9.599 -15.312 5.719 1.00 87.94 197 GLN A N 1
ATOM 1486 C CA . GLN A 1 197 ? 9.851 -16.414 4.781 1.00 87.94 197 GLN A CA 1
ATOM 1487 C C . GLN A 1 197 ? 8.575 -16.858 4.055 1.00 87.94 197 GLN A C 1
ATOM 1489 O O . GLN A 1 197 ? 8.644 -17.160 2.866 1.00 87.94 197 GLN A O 1
ATOM 1494 N N . GLU A 1 198 ? 7.414 -16.887 4.722 1.00 88.88 198 GLU A N 1
ATOM 1495 C CA . GLU A 1 198 ? 6.136 -17.195 4.060 1.00 88.88 198 GLU A CA 1
ATOM 1496 C C . GLU A 1 198 ? 5.845 -16.177 2.951 1.00 88.88 198 GLU A C 1
ATOM 1498 O O . GLU A 1 198 ? 5.635 -16.564 1.806 1.00 88.88 198 GLU A O 1
ATOM 1503 N N . VAL A 1 199 ? 5.964 -14.881 3.254 1.00 91.25 199 VAL A N 1
ATOM 1504 C CA . VAL A 1 199 ? 5.775 -13.800 2.270 1.00 91.25 199 VAL A CA 1
ATOM 1505 C C . VAL A 1 199 ? 6.793 -13.890 1.124 1.00 91.25 199 VAL A C 1
ATOM 1507 O O . VAL A 1 199 ? 6.446 -13.702 -0.044 1.00 91.25 199 VAL A O 1
ATOM 1510 N N . MET A 1 200 ? 8.061 -14.195 1.421 1.00 91.94 200 MET A N 1
ATOM 1511 C CA . MET A 1 200 ? 9.101 -14.357 0.395 1.00 91.94 200 MET A CA 1
ATOM 1512 C C . MET A 1 200 ? 8.849 -15.572 -0.502 1.00 91.94 200 MET A C 1
ATOM 1514 O O . MET A 1 200 ? 9.106 -15.493 -1.703 1.00 91.94 200 MET A O 1
ATOM 1518 N N . ARG A 1 201 ? 8.293 -16.669 0.028 1.00 91.88 201 ARG A N 1
ATOM 1519 C CA . ARG A 1 201 ? 7.852 -17.809 -0.791 1.00 91.88 201 ARG A CA 1
ATOM 1520 C C . ARG A 1 201 ? 6.731 -17.408 -1.748 1.00 91.88 201 ARG A C 1
ATOM 1522 O O . ARG A 1 201 ? 6.773 -17.807 -2.909 1.00 91.88 201 ARG A O 1
ATOM 1529 N N . THR A 1 202 ? 5.812 -16.542 -1.326 1.00 92.69 202 THR A N 1
ATOM 1530 C CA . THR A 1 202 ? 4.775 -15.983 -2.209 1.00 92.69 202 THR A CA 1
ATOM 1531 C C . THR A 1 202 ? 5.374 -15.130 -3.330 1.00 92.69 202 THR A C 1
ATOM 1533 O O . THR A 1 202 ? 5.007 -15.305 -4.493 1.00 92.69 202 THR A O 1
ATOM 1536 N N . TYR A 1 203 ? 6.370 -14.283 -3.035 1.00 94.50 203 TYR A N 1
ATOM 1537 C CA . TYR A 1 203 ? 7.122 -13.563 -4.076 1.00 94.50 203 TYR A CA 1
ATOM 1538 C C . TYR A 1 203 ? 7.833 -14.510 -5.050 1.00 94.50 203 TYR A C 1
ATOM 1540 O O . TYR A 1 203 ? 7.734 -14.315 -6.262 1.00 94.50 203 TYR A O 1
ATOM 1548 N N . ALA A 1 204 ? 8.532 -15.531 -4.543 1.00 94.69 204 ALA A N 1
ATOM 1549 C CA . ALA A 1 204 ? 9.220 -16.514 -5.378 1.00 94.69 204 ALA A CA 1
ATOM 1550 C C . ALA A 1 204 ? 8.233 -17.208 -6.323 1.00 94.69 204 ALA A C 1
ATOM 1552 O O . ALA A 1 204 ? 8.443 -17.253 -7.534 1.00 94.69 204 ALA A O 1
ATOM 1553 N N . ARG A 1 205 ? 7.099 -17.656 -5.777 1.00 94.50 205 ARG A N 1
ATOM 1554 C CA . ARG A 1 205 ? 6.033 -18.306 -6.531 1.00 94.50 205 ARG A CA 1
ATOM 1555 C C . ARG A 1 205 ? 5.457 -17.404 -7.621 1.00 94.50 205 ARG A C 1
ATOM 1557 O O . ARG A 1 205 ? 5.271 -17.844 -8.754 1.00 94.50 205 ARG A O 1
ATOM 1564 N N . ALA A 1 206 ? 5.204 -16.137 -7.308 1.00 95.62 206 ALA A N 1
ATOM 1565 C CA . ALA A 1 206 ? 4.732 -15.177 -8.297 1.00 95.62 206 ALA A CA 1
ATOM 1566 C C . ALA A 1 206 ? 5.753 -14.973 -9.429 1.00 95.62 206 ALA A C 1
ATOM 1568 O O . ALA A 1 206 ? 5.371 -14.894 -10.597 1.00 95.62 206 ALA A O 1
ATOM 1569 N N . GLY A 1 207 ? 7.049 -14.936 -9.110 1.00 96.88 207 GLY A N 1
ATOM 1570 C CA . GLY A 1 207 ? 8.112 -14.857 -10.109 1.00 96.88 207 GLY A CA 1
ATOM 1571 C C . GLY A 1 207 ? 8.209 -16.099 -11.007 1.00 96.88 207 GLY A C 1
ATOM 1572 O O . GLY A 1 207 ? 8.344 -15.950 -12.223 1.00 96.88 207 GLY A O 1
ATOM 1573 N N . GLU A 1 208 ? 8.030 -17.305 -10.458 1.00 96.12 208 GLU A N 1
ATOM 1574 C CA . GLU A 1 208 ? 7.927 -18.549 -11.241 1.00 96.12 208 GLU A CA 1
ATOM 1575 C C . GLU A 1 208 ? 6.747 -18.509 -12.225 1.00 96.12 208 GLU A C 1
ATOM 1577 O O . GLU A 1 208 ? 6.892 -18.857 -13.400 1.00 96.12 208 GLU A O 1
ATOM 1582 N N . GLU A 1 209 ? 5.575 -18.060 -11.766 1.00 95.62 209 GLU A N 1
ATOM 1583 C CA . GLU A 1 209 ? 4.377 -17.928 -12.603 1.00 95.62 209 GLU A CA 1
ATOM 1584 C C . GLU A 1 209 ? 4.573 -16.892 -13.713 1.00 95.62 209 GLU A C 1
ATOM 1586 O O . GLU A 1 209 ? 4.189 -17.126 -14.859 1.00 95.62 209 GLU A O 1
ATOM 1591 N N . ILE A 1 210 ? 5.227 -15.770 -13.406 1.00 97.06 210 ILE A N 1
ATOM 1592 C CA . ILE A 1 210 ? 5.606 -14.755 -14.394 1.00 97.06 210 ILE A CA 1
ATOM 1593 C C . ILE A 1 210 ? 6.567 -15.332 -15.441 1.00 97.06 210 ILE A C 1
ATOM 1595 O O . ILE A 1 210 ? 6.391 -15.089 -16.637 1.00 97.06 210 ILE A O 1
ATOM 1599 N N . ALA A 1 211 ? 7.582 -16.090 -15.019 1.00 96.69 211 ALA A N 1
ATOM 1600 C CA . ALA A 1 211 ? 8.534 -16.713 -15.934 1.00 96.69 211 ALA A CA 1
ATOM 1601 C C . ALA A 1 211 ? 7.855 -17.745 -16.847 1.00 96.69 211 ALA A C 1
ATOM 1603 O O . ALA A 1 211 ? 8.140 -17.788 -18.047 1.00 96.69 211 ALA A O 1
ATOM 1604 N N . ALA A 1 212 ? 6.934 -18.544 -16.301 1.00 95.75 212 ALA A N 1
ATOM 1605 C CA . ALA A 1 212 ? 6.146 -19.501 -17.069 1.00 95.75 212 ALA A CA 1
ATOM 1606 C C . ALA A 1 212 ? 5.260 -18.803 -18.115 1.00 95.75 212 ALA A C 1
ATOM 1608 O O . ALA A 1 212 ? 5.288 -19.190 -19.286 1.00 95.75 212 ALA A O 1
ATOM 1609 N N . ASP A 1 213 ? 4.548 -17.739 -17.728 1.00 94.88 213 ASP A N 1
ATOM 1610 C CA . ASP A 1 213 ? 3.704 -16.950 -18.634 1.00 94.88 213 ASP A CA 1
ATOM 1611 C C . ASP A 1 213 ? 4.516 -16.283 -19.750 1.00 94.88 213 ASP A C 1
ATOM 1613 O O . ASP A 1 213 ? 4.102 -16.289 -20.912 1.00 94.88 213 ASP A O 1
ATOM 1617 N N . ALA A 1 214 ? 5.678 -15.713 -19.410 1.00 95.50 214 ALA A N 1
ATOM 1618 C CA . ALA A 1 214 ? 6.599 -15.118 -20.377 1.00 95.50 214 ALA A CA 1
ATOM 1619 C C . ALA A 1 214 ? 7.036 -16.162 -21.411 1.00 95.50 214 ALA A C 1
ATOM 1621 O O . ALA A 1 214 ? 6.883 -15.968 -22.618 1.00 95.50 214 ALA A O 1
ATOM 1622 N N . LYS A 1 215 ? 7.497 -17.323 -20.931 1.00 95.06 215 LYS A N 1
ATOM 1623 C CA . LYS A 1 215 ? 7.951 -18.426 -21.779 1.00 95.06 215 LYS A CA 1
ATOM 1624 C C . LYS A 1 215 ? 6.842 -18.941 -22.695 1.00 95.06 215 LYS A C 1
ATOM 1626 O O . LYS A 1 215 ? 7.106 -19.188 -23.869 1.00 95.06 215 LYS A O 1
ATOM 1631 N N . ALA A 1 216 ? 5.613 -19.077 -22.193 1.00 95.50 216 ALA A N 1
ATOM 1632 C CA . ALA A 1 216 ? 4.463 -19.510 -22.989 1.00 95.50 216 ALA A CA 1
ATOM 1633 C C . ALA A 1 216 ? 4.146 -18.549 -24.151 1.00 95.50 216 ALA A C 1
ATOM 1635 O O . ALA A 1 216 ? 3.635 -18.978 -25.183 1.00 95.50 216 ALA A O 1
ATOM 1636 N N . LYS A 1 217 ? 4.498 -17.266 -24.008 1.00 94.69 217 LYS A N 1
ATOM 1637 C CA . LYS A 1 217 ? 4.361 -16.229 -25.042 1.00 94.69 217 LYS A CA 1
ATOM 1638 C C . LYS A 1 217 ? 5.604 -16.084 -25.933 1.00 94.69 217 LYS A C 1
ATOM 1640 O O . LYS A 1 217 ? 5.611 -15.242 -26.824 1.00 94.69 217 LYS A O 1
ATOM 1645 N N . GLY A 1 218 ? 6.652 -16.885 -25.714 1.00 95.44 218 GLY A N 1
ATOM 1646 C CA . GLY A 1 218 ? 7.937 -16.736 -26.408 1.00 95.44 218 GLY A CA 1
ATOM 1647 C C . GLY A 1 218 ? 8.727 -15.492 -25.981 1.00 95.44 218 GLY A C 1
ATOM 1648 O O . GLY A 1 218 ? 9.576 -15.014 -26.729 1.00 95.44 218 GLY A O 1
ATOM 1649 N N . GLU A 1 219 ? 8.444 -14.959 -24.793 1.00 95.50 219 GLU A N 1
ATOM 1650 C CA . GLU A 1 219 ? 9.060 -13.761 -24.225 1.00 95.50 219 GLU A CA 1
ATOM 1651 C C . GLU A 1 219 ? 10.034 -14.118 -23.087 1.00 95.50 219 GLU A C 1
ATOM 1653 O O . GLU A 1 219 ? 10.063 -15.242 -22.581 1.00 95.50 219 GLU A O 1
ATOM 1658 N N . VAL A 1 220 ? 10.837 -13.138 -22.660 1.00 95.88 220 VAL A N 1
ATOM 1659 C CA . VAL A 1 220 ? 11.784 -13.275 -21.543 1.00 95.88 220 VAL A CA 1
ATOM 1660 C C . VAL A 1 220 ? 11.418 -12.281 -20.435 1.00 95.88 220 VAL A C 1
ATOM 1662 O O . VAL A 1 220 ? 11.317 -11.078 -20.718 1.00 95.88 220 VAL A O 1
ATOM 1665 N N . PRO A 1 221 ? 11.240 -12.736 -19.177 1.00 97.25 221 PRO A N 1
ATOM 1666 C CA . PRO A 1 221 ? 10.606 -11.930 -18.143 1.00 97.25 221 PRO A CA 1
ATOM 1667 C C . PRO A 1 221 ? 11.410 -10.671 -17.801 1.00 97.25 221 PRO A C 1
ATOM 1669 O O . PRO A 1 221 ? 12.636 -10.687 -17.695 1.00 97.25 221 PRO A O 1
ATOM 1672 N N . LEU A 1 222 ? 10.679 -9.575 -17.608 1.00 98.38 222 LEU A N 1
ATOM 1673 C CA . LEU A 1 222 ? 11.156 -8.331 -17.010 1.00 98.38 222 LEU A CA 1
ATOM 1674 C C . LEU A 1 222 ? 10.250 -8.014 -15.823 1.00 98.38 222 LEU A C 1
ATOM 1676 O O . LEU A 1 222 ? 9.041 -7.849 -16.007 1.00 98.38 222 LEU A O 1
ATOM 1680 N N . ILE A 1 223 ? 10.828 -7.920 -14.631 1.00 98.62 223 ILE A N 1
ATOM 1681 C CA . ILE A 1 223 ? 10.119 -7.579 -13.398 1.00 98.62 223 ILE A CA 1
ATOM 1682 C C . ILE A 1 223 ? 10.705 -6.287 -12.830 1.00 98.62 223 ILE A C 1
ATOM 1684 O O . ILE A 1 223 ? 11.923 -6.143 -12.740 1.00 98.62 223 ILE A O 1
ATOM 1688 N N . ILE A 1 224 ? 9.851 -5.342 -12.441 1.00 98.19 224 ILE A N 1
ATOM 1689 C CA . ILE A 1 224 ? 10.272 -4.093 -11.794 1.00 98.19 224 ILE A CA 1
ATOM 1690 C C . ILE A 1 224 ? 9.874 -4.145 -10.320 1.00 98.19 224 ILE A C 1
ATOM 1692 O O . ILE A 1 224 ? 8.702 -4.289 -9.990 1.00 98.19 224 ILE A O 1
ATOM 1696 N N . VAL A 1 225 ? 10.846 -4.003 -9.426 1.00 96.75 225 VAL A N 1
ATOM 1697 C CA . VAL A 1 225 ? 10.624 -3.857 -7.988 1.00 96.75 225 VAL A CA 1
ATOM 1698 C C . VAL A 1 225 ? 10.826 -2.396 -7.623 1.00 96.75 225 VAL A C 1
ATOM 1700 O O . VAL A 1 225 ? 11.954 -1.935 -7.463 1.00 96.75 225 VAL A O 1
ATOM 1703 N N . ALA A 1 226 ? 9.737 -1.638 -7.525 1.00 93.06 226 ALA A N 1
ATOM 1704 C CA . ALA A 1 226 ? 9.814 -0.215 -7.239 1.00 93.06 226 ALA A CA 1
ATOM 1705 C C . ALA A 1 226 ? 9.649 0.091 -5.740 1.00 93.06 226 ALA A C 1
ATOM 1707 O O . ALA A 1 226 ? 8.909 -0.562 -5.004 1.00 93.06 226 ALA A O 1
ATOM 1708 N N . ASN A 1 227 ? 10.322 1.141 -5.284 1.00 90.44 227 ASN A N 1
ATOM 1709 C CA . ASN A 1 227 ? 10.169 1.707 -3.952 1.00 90.44 227 ASN A CA 1
ATOM 1710 C C . ASN A 1 227 ? 9.681 3.160 -4.032 1.00 90.44 227 ASN A C 1
ATOM 1712 O O . ASN A 1 227 ? 10.025 3.890 -4.960 1.00 90.44 227 ASN A O 1
ATOM 1716 N N . SER A 1 228 ? 8.904 3.602 -3.051 1.00 84.62 228 SER A N 1
ATOM 1717 C CA . SER A 1 228 ? 8.479 5.004 -2.957 1.00 84.62 228 SER A CA 1
ATOM 1718 C C . SER A 1 228 ? 9.524 5.846 -2.207 1.00 84.62 228 SER A C 1
ATOM 1720 O O . SER A 1 228 ? 10.401 5.317 -1.516 1.00 84.62 228 SER A O 1
ATOM 1722 N N . GLY A 1 229 ? 9.446 7.173 -2.308 1.00 79.88 229 GLY A N 1
ATOM 1723 C CA . GLY A 1 229 ? 10.284 8.101 -1.536 1.00 79.88 229 GLY A CA 1
ATOM 1724 C C . GLY A 1 229 ? 11.362 8.835 -2.335 1.00 79.88 229 GLY A C 1
ATOM 1725 O O . GLY A 1 229 ? 12.333 9.301 -1.743 1.00 79.88 229 GLY A O 1
ATOM 1726 N N . ARG A 1 230 ? 11.199 8.941 -3.659 1.00 83.00 230 ARG A N 1
ATOM 1727 C CA . ARG A 1 230 ? 12.053 9.738 -4.570 1.00 83.00 230 ARG A CA 1
ATOM 1728 C C . ARG A 1 230 ? 11.228 10.726 -5.420 1.00 83.00 230 ARG A C 1
ATOM 1730 O O . ARG A 1 230 ? 11.738 11.370 -6.337 1.00 83.00 230 ARG A O 1
ATOM 1737 N N . GLU A 1 231 ? 9.941 10.879 -5.113 1.00 76.12 231 GLU A N 1
ATOM 1738 C CA . GLU A 1 231 ? 8.974 11.682 -5.871 1.00 76.12 231 GLU A CA 1
ATOM 1739 C C . GLU A 1 231 ? 9.392 13.162 -5.934 1.00 76.12 231 GLU A C 1
ATOM 1741 O O . GLU A 1 231 ? 9.362 13.751 -7.008 1.00 76.12 231 GLU A O 1
ATOM 1746 N N . GLY A 1 232 ? 9.907 13.719 -4.831 1.00 71.75 232 GLY A N 1
ATOM 1747 C CA . GLY A 1 232 ? 10.384 15.109 -4.751 1.00 71.75 232 GLY A CA 1
ATOM 1748 C C . GLY A 1 232 ? 11.888 15.318 -4.986 1.00 71.75 232 GLY A C 1
ATOM 1749 O O . GLY A 1 232 ? 12.385 16.422 -4.777 1.00 71.75 232 GLY A O 1
ATOM 1750 N N . ALA A 1 233 ? 12.644 14.281 -5.357 1.00 82.25 233 ALA A N 1
ATOM 1751 C CA . ALA A 1 233 ? 14.094 14.397 -5.533 1.00 82.25 233 ALA A CA 1
ATOM 1752 C C . ALA A 1 233 ? 14.471 15.224 -6.775 1.00 82.25 233 ALA A C 1
ATOM 1754 O O . ALA A 1 233 ? 13.820 15.124 -7.816 1.00 82.25 233 ALA A O 1
ATOM 1755 N N . SER A 1 234 ? 15.553 15.995 -6.720 1.00 83.38 234 SER A N 1
ATOM 1756 C CA . SER A 1 234 ? 16.118 16.605 -7.926 1.00 83.38 234 SER A CA 1
ATOM 1757 C C . SER A 1 234 ? 17.073 15.643 -8.633 1.00 83.38 234 SER A C 1
ATOM 1759 O O . SER A 1 234 ? 17.705 14.781 -8.010 1.00 83.38 234 SER A O 1
ATOM 1761 N N . ARG A 1 235 ? 17.177 15.815 -9.951 1.00 87.50 235 ARG A N 1
ATOM 1762 C CA . ARG A 1 235 ? 18.193 15.180 -10.791 1.00 87.50 235 ARG A CA 1
ATOM 1763 C C . ARG A 1 235 ? 19.095 16.240 -11.397 1.00 87.50 235 ARG A C 1
ATOM 1765 O O . ARG A 1 235 ? 18.716 17.404 -11.507 1.00 87.50 235 ARG A O 1
ATOM 1772 N N . THR A 1 236 ? 20.304 15.840 -11.744 1.00 84.69 236 THR A N 1
ATOM 1773 C CA . THR A 1 236 ? 21.217 16.645 -12.547 1.00 84.69 236 THR A CA 1
ATOM 1774 C C . THR A 1 236 ? 22.052 15.697 -13.385 1.00 84.69 236 THR A C 1
ATOM 1776 O O . THR A 1 236 ? 22.640 14.766 -12.838 1.00 84.69 236 THR A O 1
ATOM 1779 N N . ASP A 1 237 ? 22.090 15.939 -14.694 1.00 88.25 237 ASP A N 1
ATOM 1780 C CA . ASP A 1 237 ? 22.815 15.101 -15.656 1.00 88.25 237 ASP A CA 1
ATOM 1781 C C . ASP A 1 237 ? 22.407 13.618 -15.565 1.00 88.25 237 ASP A C 1
ATOM 1783 O O . ASP A 1 237 ? 23.221 12.700 -15.497 1.00 88.25 237 ASP A O 1
ATOM 1787 N N . GLY A 1 238 ? 21.099 13.382 -15.450 1.00 87.19 238 GLY A N 1
ATOM 1788 C CA . GLY A 1 238 ? 20.509 12.052 -15.348 1.00 87.19 238 GLY A CA 1
ATOM 1789 C C . GLY A 1 238 ? 20.681 11.347 -14.002 1.00 87.19 238 GLY A C 1
ATOM 1790 O O . GLY A 1 238 ? 19.993 10.354 -13.756 1.00 87.19 238 GLY A O 1
ATOM 1791 N N . ALA A 1 239 ? 21.530 11.859 -13.110 1.00 89.69 239 ALA A N 1
ATOM 1792 C CA . ALA A 1 239 ? 21.787 11.282 -11.798 1.00 89.69 239 ALA A CA 1
ATOM 1793 C C . ALA A 1 239 ? 20.978 11.977 -10.696 1.00 89.69 239 ALA A C 1
ATOM 1795 O O . ALA A 1 239 ? 20.794 13.196 -10.679 1.00 89.69 239 ALA A O 1
ATOM 1796 N N . TYR A 1 240 ? 20.511 11.194 -9.726 1.00 89.31 240 TYR A N 1
ATOM 1797 C CA . TYR A 1 240 ? 19.900 11.731 -8.514 1.00 89.31 240 TYR A CA 1
ATOM 1798 C C . TYR A 1 240 ? 20.965 12.223 -7.535 1.00 89.31 240 TYR A C 1
ATOM 1800 O O . TYR A 1 240 ? 22.014 11.600 -7.369 1.00 89.31 240 TYR A O 1
ATOM 1808 N N . GLN A 1 241 ? 20.669 13.320 -6.835 1.00 85.25 241 GLN A N 1
ATOM 1809 C CA . GLN A 1 241 ? 21.593 13.885 -5.852 1.00 85.25 241 GLN A CA 1
ATOM 1810 C C . GLN A 1 241 ? 21.879 12.890 -4.711 1.00 85.25 241 GLN A C 1
ATOM 1812 O O . GLN A 1 241 ? 20.940 12.220 -4.248 1.00 85.25 241 GLN A O 1
ATOM 1817 N N . PRO A 1 242 ? 23.128 12.818 -4.201 1.00 74.44 242 PRO A N 1
ATOM 1818 C CA . PRO A 1 242 ? 23.473 11.980 -3.061 1.00 74.44 242 PRO A CA 1
ATOM 1819 C C . PRO A 1 242 ? 22.533 12.238 -1.884 1.00 74.44 242 PRO A C 1
ATOM 1821 O O . PRO A 1 242 ? 22.384 13.356 -1.398 1.00 74.44 242 PRO A O 1
ATOM 1824 N N . GLY A 1 243 ? 21.857 11.186 -1.434 1.00 75.06 243 GLY A N 1
ATOM 1825 C CA . GLY A 1 243 ? 20.902 11.282 -0.338 1.00 75.06 243 GLY A CA 1
ATOM 1826 C C . GLY A 1 243 ? 19.443 11.519 -0.727 1.00 75.06 243 GLY A C 1
ATOM 1827 O O . GLY A 1 243 ? 18.606 11.636 0.167 1.00 75.06 243 GLY A O 1
ATOM 1828 N N . SER A 1 244 ? 19.112 11.507 -2.015 1.00 80.75 244 SER A N 1
ATOM 1829 C CA . SER A 1 244 ? 17.721 11.524 -2.497 1.00 80.75 244 SER A CA 1
ATOM 1830 C C . SER A 1 244 ? 16.969 10.205 -2.276 1.00 80.75 244 SER A C 1
ATOM 1832 O O . SER A 1 244 ? 15.760 10.132 -2.471 1.00 80.75 244 SER A O 1
ATOM 1834 N N . ASN A 1 245 ? 17.691 9.153 -1.894 1.00 84.50 245 ASN A N 1
ATOM 1835 C CA . ASN A 1 245 ? 17.175 7.797 -1.783 1.00 84.50 245 ASN A CA 1
ATOM 1836 C C . ASN A 1 245 ? 16.511 7.550 -0.423 1.00 84.50 245 ASN A C 1
ATOM 1838 O O . ASN A 1 245 ? 17.052 7.909 0.628 1.00 84.50 245 ASN A O 1
ATOM 1842 N N . SER A 1 246 ? 15.350 6.891 -0.447 1.00 82.50 246 SER A N 1
ATOM 1843 C CA . SER A 1 246 ? 14.681 6.393 0.759 1.00 82.50 246 SER A CA 1
ATOM 1844 C C . SER A 1 246 ? 15.560 5.382 1.496 1.00 82.50 246 SER A C 1
ATOM 1846 O O . SER A 1 246 ? 16.090 4.460 0.876 1.00 82.50 246 SER A O 1
ATOM 1848 N N . LYS A 1 247 ? 15.647 5.507 2.827 1.00 79.94 247 LYS A N 1
ATOM 1849 C CA . LYS A 1 247 ? 16.330 4.534 3.695 1.00 79.94 247 LYS A CA 1
ATOM 1850 C C . LYS A 1 247 ? 15.654 3.166 3.728 1.00 79.94 247 LYS A C 1
ATOM 1852 O O . LYS A 1 247 ? 16.278 2.254 4.238 1.00 79.94 247 LYS A O 1
ATOM 1857 N N . MET A 1 248 ? 14.436 3.021 3.193 1.00 80.62 248 MET A N 1
ATOM 1858 C CA . MET A 1 248 ? 13.666 1.767 3.201 1.00 80.62 248 MET A CA 1
ATOM 1859 C C . MET A 1 248 ? 13.860 0.913 1.942 1.00 80.62 248 MET A C 1
ATOM 1861 O O . MET A 1 248 ? 13.451 -0.240 1.923 1.00 80.62 248 MET A O 1
ATOM 1865 N N . ILE A 1 249 ? 14.516 1.424 0.889 1.00 87.19 249 ILE A N 1
ATOM 1866 C CA . ILE A 1 249 ? 14.677 0.661 -0.366 1.00 87.19 249 ILE A CA 1
ATOM 1867 C C . ILE A 1 249 ? 15.462 -0.648 -0.177 1.00 87.19 249 ILE A C 1
ATOM 1869 O O . ILE A 1 249 ? 15.273 -1.595 -0.937 1.00 87.19 249 ILE A O 1
ATOM 1873 N N . TRP A 1 250 ? 16.317 -0.727 0.846 1.00 85.62 250 TRP A N 1
ATOM 1874 C CA . TRP A 1 250 ? 17.066 -1.943 1.168 1.00 85.62 250 TRP A CA 1
ATOM 1875 C C . TRP A 1 250 ? 16.142 -3.134 1.465 1.00 85.62 250 TRP A C 1
ATOM 1877 O O . TRP A 1 250 ? 16.496 -4.264 1.155 1.00 85.62 250 TRP A O 1
ATOM 1887 N N . GLU A 1 251 ? 14.933 -2.909 1.985 1.00 85.88 251 GLU A N 1
ATOM 1888 C CA . GLU A 1 251 ? 13.957 -3.979 2.214 1.00 85.88 251 GLU A CA 1
ATOM 1889 C C . GLU A 1 251 ? 13.465 -4.599 0.901 1.00 85.88 251 GLU A C 1
ATOM 1891 O O . GLU A 1 251 ? 13.239 -5.805 0.803 1.00 85.88 251 GLU A O 1
ATOM 1896 N N . LYS A 1 252 ? 13.359 -3.781 -0.152 1.00 90.50 252 LYS A N 1
ATOM 1897 C CA . LYS A 1 252 ? 12.976 -4.224 -1.497 1.00 90.50 252 LYS A CA 1
ATOM 1898 C C . LYS A 1 252 ? 14.086 -4.970 -2.227 1.00 90.50 252 LYS A C 1
ATOM 1900 O O . LYS A 1 252 ? 13.799 -5.662 -3.201 1.00 90.50 252 LYS A O 1
ATOM 1905 N N . MET A 1 253 ? 15.323 -4.905 -1.740 1.00 91.56 253 MET A N 1
ATOM 1906 C CA . MET A 1 253 ? 16.420 -5.714 -2.268 1.00 91.56 253 MET A CA 1
ATOM 1907 C C . MET A 1 253 ? 16.167 -7.211 -2.088 1.00 91.56 253 MET A C 1
ATOM 1909 O O . MET A 1 253 ? 16.409 -7.965 -3.022 1.00 91.56 253 MET A O 1
ATOM 1913 N N . TYR A 1 254 ? 15.646 -7.638 -0.933 1.00 89.38 254 TYR A N 1
ATOM 1914 C CA . TYR A 1 254 ? 15.328 -9.049 -0.683 1.00 89.38 254 TYR A CA 1
ATOM 1915 C C . TYR A 1 254 ? 14.276 -9.553 -1.664 1.00 89.38 254 TYR A C 1
ATOM 1917 O O . TYR A 1 254 ? 14.454 -10.591 -2.291 1.00 89.38 254 TYR A O 1
ATOM 1925 N N . VAL A 1 255 ? 13.225 -8.756 -1.866 1.00 93.19 255 VAL A N 1
ATOM 1926 C CA . VAL A 1 255 ? 12.174 -9.037 -2.848 1.00 93.19 255 VAL A CA 1
ATOM 1927 C C . VAL A 1 255 ? 12.757 -9.149 -4.258 1.00 93.19 255 VAL A C 1
ATOM 1929 O O . VAL A 1 255 ? 12.479 -10.114 -4.965 1.00 93.19 255 VAL A O 1
ATOM 1932 N N . ALA A 1 256 ? 13.592 -8.190 -4.666 1.00 96.00 256 ALA A N 1
ATOM 1933 C CA . ALA A 1 256 ? 14.233 -8.214 -5.977 1.00 96.00 256 ALA A CA 1
ATOM 1934 C C . ALA A 1 256 ? 15.160 -9.425 -6.151 1.00 96.00 256 ALA A C 1
ATOM 1936 O O . ALA A 1 256 ? 15.176 -10.022 -7.225 1.00 96.00 256 ALA A O 1
ATOM 1937 N N . ASP A 1 257 ? 15.900 -9.817 -5.114 1.00 95.94 257 ASP A N 1
ATOM 1938 C CA . ASP A 1 257 ? 16.777 -10.982 -5.182 1.00 95.94 257 ASP A CA 1
ATOM 1939 C C . ASP A 1 257 ? 15.991 -12.293 -5.261 1.00 95.94 257 ASP A C 1
ATOM 1941 O O . ASP A 1 257 ? 16.303 -13.127 -6.106 1.00 95.94 257 ASP A O 1
ATOM 1945 N N . VAL A 1 258 ? 14.938 -12.451 -4.454 1.00 95.12 258 VAL A N 1
ATOM 1946 C CA . VAL A 1 258 ? 14.037 -13.614 -4.500 1.00 95.12 258 VAL A CA 1
ATOM 1947 C C . VAL A 1 258 ? 13.386 -13.744 -5.878 1.00 95.12 258 VAL A C 1
ATOM 1949 O O . VAL A 1 258 ? 13.386 -14.822 -6.471 1.00 95.12 258 VAL A O 1
ATOM 1952 N N . LEU A 1 259 ? 12.894 -12.637 -6.440 1.00 96.94 259 LEU A N 1
ATOM 1953 C CA . LEU A 1 259 ? 12.323 -12.632 -7.785 1.00 96.94 259 LEU A CA 1
ATOM 1954 C C . LEU A 1 259 ? 13.379 -12.963 -8.846 1.00 96.94 259 LEU A C 1
ATOM 1956 O O . LEU A 1 259 ? 13.105 -13.747 -9.750 1.00 96.94 259 LEU A O 1
ATOM 1960 N N . ALA A 1 260 ? 14.598 -12.436 -8.722 1.00 97.62 260 ALA A N 1
ATOM 1961 C CA . ALA A 1 260 ? 15.693 -12.771 -9.628 1.00 97.62 260 ALA A CA 1
ATOM 1962 C C . ALA A 1 260 ? 16.023 -14.273 -9.586 1.00 97.62 260 ALA A C 1
ATOM 1964 O O . ALA A 1 260 ? 16.150 -14.893 -10.637 1.00 97.62 260 ALA A O 1
ATOM 1965 N N . GLN A 1 261 ? 16.072 -14.880 -8.396 1.00 96.25 261 GLN A N 1
ATOM 1966 C CA . GLN A 1 261 ? 16.259 -16.327 -8.243 1.00 96.25 261 GLN A CA 1
ATOM 1967 C C . GLN A 1 261 ? 15.121 -17.124 -8.898 1.00 96.25 261 GLN A C 1
ATOM 1969 O O . GLN A 1 261 ? 15.383 -18.086 -9.613 1.00 96.25 261 GLN A O 1
ATOM 1974 N N . SER A 1 262 ? 13.867 -16.702 -8.716 1.00 95.88 262 SER A N 1
ATOM 1975 C CA . SER A 1 262 ? 12.694 -17.419 -9.245 1.00 95.88 262 SER A CA 1
ATOM 1976 C C . SER A 1 262 ? 12.587 -17.435 -10.775 1.00 95.88 262 SER A C 1
ATOM 1978 O O . SER A 1 262 ? 11.959 -18.326 -11.343 1.00 95.88 262 SER A O 1
ATOM 1980 N N . VAL A 1 263 ? 13.210 -16.467 -11.458 1.00 96.19 263 VAL A N 1
ATOM 1981 C CA . VAL A 1 263 ? 13.246 -16.403 -12.930 1.00 96.19 263 VAL A CA 1
ATOM 1982 C C . VAL A 1 263 ? 14.549 -16.952 -13.518 1.00 96.19 263 VAL A C 1
ATOM 1984 O O . VAL A 1 263 ? 14.734 -16.927 -14.739 1.00 96.19 263 VAL A O 1
ATOM 1987 N N . ALA A 1 264 ? 15.468 -17.423 -12.670 1.00 92.94 264 ALA A N 1
ATOM 1988 C CA . ALA A 1 264 ? 16.695 -18.067 -13.107 1.00 92.94 264 ALA A CA 1
ATOM 1989 C C . ALA A 1 264 ? 16.401 -19.413 -13.785 1.00 92.94 264 ALA A C 1
ATOM 1991 O O . ALA A 1 264 ? 15.362 -20.044 -13.594 1.00 92.94 264 ALA A O 1
ATOM 1992 N N . THR A 1 265 ? 17.344 -19.871 -14.602 1.00 87.00 265 THR A N 1
ATOM 1993 C CA . THR A 1 265 ? 17.262 -21.173 -15.276 1.00 87.00 265 THR A CA 1
ATOM 1994 C C . THR A 1 265 ? 18.512 -21.989 -14.963 1.00 87.00 265 THR A C 1
ATOM 1996 O O . THR A 1 265 ? 19.545 -21.402 -14.641 1.00 87.00 265 THR A O 1
ATOM 1999 N N . PRO A 1 266 ? 18.502 -23.323 -15.142 1.00 85.25 266 PRO A N 1
ATOM 2000 C CA . PRO A 1 266 ? 19.710 -24.132 -14.954 1.00 85.25 266 PRO A CA 1
ATOM 2001 C C . PRO A 1 266 ? 20.907 -23.673 -15.804 1.00 85.25 266 PRO A C 1
ATOM 2003 O O . PRO A 1 266 ? 22.052 -23.886 -15.424 1.00 85.25 266 PRO A O 1
ATOM 2006 N N . ALA A 1 267 ? 20.646 -23.037 -16.951 1.00 86.56 267 ALA A N 1
ATOM 2007 C CA . ALA A 1 267 ? 21.675 -22.536 -17.859 1.00 86.56 267 ALA A CA 1
ATOM 2008 C C . ALA A 1 267 ? 22.139 -21.105 -17.538 1.00 86.56 267 ALA A C 1
ATOM 2010 O O . ALA A 1 267 ? 23.139 -20.649 -18.091 1.00 86.56 267 ALA A O 1
ATOM 2011 N N . ARG A 1 268 ? 21.395 -20.366 -16.709 1.00 87.44 268 ARG A N 1
ATOM 2012 C CA . ARG A 1 268 ? 21.634 -18.944 -16.477 1.00 87.44 268 ARG A CA 1
ATOM 2013 C C . ARG A 1 268 ? 21.108 -18.513 -15.120 1.00 87.44 268 ARG A C 1
ATOM 2015 O O . ARG A 1 268 ? 19.894 -18.459 -14.916 1.00 87.44 268 ARG A O 1
ATOM 2022 N N . ASP A 1 269 ? 22.038 -18.116 -14.261 1.00 92.75 269 ASP A N 1
ATOM 2023 C CA . ASP A 1 269 ? 21.709 -17.385 -13.046 1.00 92.75 269 ASP A CA 1
ATOM 2024 C C . ASP A 1 269 ? 21.269 -15.950 -13.383 1.00 92.75 269 ASP A C 1
ATOM 2026 O O . ASP A 1 269 ? 21.672 -15.366 -14.396 1.00 92.75 269 ASP A O 1
ATOM 2030 N N . VAL A 1 270 ? 20.413 -15.389 -12.540 1.00 96.19 270 VAL A N 1
ATOM 2031 C CA . VAL A 1 270 ? 19.843 -14.050 -12.697 1.00 96.19 270 VAL A CA 1
ATOM 2032 C C . VAL A 1 270 ? 19.982 -13.338 -11.366 1.00 96.19 270 VAL A C 1
ATOM 2034 O O . VAL A 1 270 ? 19.548 -13.862 -10.347 1.00 96.19 270 VAL A O 1
ATOM 2037 N N . PHE A 1 271 ? 20.559 -12.141 -11.372 1.00 96.81 271 PHE A N 1
ATOM 2038 C CA . PHE A 1 271 ? 20.744 -11.301 -10.187 1.00 96.81 271 PHE A CA 1
ATOM 2039 C C . PHE A 1 271 ? 19.896 -10.039 -10.304 1.00 96.81 271 PHE A C 1
ATOM 2041 O O . PHE A 1 271 ? 19.631 -9.570 -11.413 1.00 96.81 271 PHE A O 1
ATOM 2048 N N . ALA A 1 272 ? 19.493 -9.474 -9.166 1.00 96.56 272 ALA A N 1
ATOM 2049 C CA . ALA A 1 272 ? 18.830 -8.178 -9.172 1.00 96.56 272 ALA A CA 1
ATOM 2050 C C . ALA A 1 272 ? 19.774 -7.116 -9.763 1.00 96.56 272 ALA A C 1
ATOM 2052 O O . ALA A 1 272 ? 20.982 -7.140 -9.515 1.00 96.56 272 ALA A O 1
ATOM 2053 N N . SER A 1 273 ? 19.225 -6.192 -10.546 1.00 97.44 273 SER A N 1
ATOM 2054 C CA . SER A 1 273 ? 19.936 -5.039 -11.105 1.00 97.44 273 SER A CA 1
ATOM 2055 C C . SER A 1 273 ? 19.225 -3.744 -10.722 1.00 97.44 273 SER A C 1
ATOM 2057 O O . SER A 1 273 ? 18.094 -3.761 -10.242 1.00 97.44 273 SER A O 1
ATOM 2059 N N . SER A 1 274 ? 19.889 -2.608 -10.906 1.00 96.75 274 SER A N 1
ATOM 2060 C CA . SER A 1 274 ? 19.315 -1.294 -10.628 1.00 96.75 274 SER A CA 1
ATOM 2061 C C . SER A 1 274 ? 18.561 -0.750 -11.841 1.00 96.75 274 SER A C 1
ATOM 2063 O O . SER A 1 274 ? 19.083 -0.750 -12.956 1.00 96.75 274 SER A O 1
ATOM 2065 N N . LEU A 1 275 ? 17.363 -0.202 -11.631 1.00 96.75 275 LEU A N 1
ATOM 2066 C CA . LEU A 1 275 ? 16.650 0.563 -12.656 1.00 96.75 275 LEU A CA 1
ATOM 2067 C C . LEU A 1 275 ? 17.453 1.801 -13.088 1.00 96.75 275 LEU A C 1
ATOM 2069 O O . LEU A 1 275 ? 17.444 2.139 -14.273 1.00 96.75 275 LEU A O 1
ATOM 2073 N N . ASP A 1 276 ? 18.207 2.422 -12.169 1.00 95.19 276 ASP A N 1
ATOM 2074 C CA . ASP A 1 276 ? 19.057 3.589 -12.456 1.00 95.19 276 ASP A CA 1
ATOM 2075 C C . ASP A 1 276 ? 20.080 3.269 -13.563 1.00 95.19 276 ASP A C 1
ATOM 2077 O O . ASP A 1 276 ? 20.359 4.126 -14.405 1.00 95.19 276 ASP A O 1
ATOM 2081 N N . ALA A 1 277 ? 20.554 2.017 -13.654 1.00 94.69 277 ALA A N 1
ATOM 2082 C CA . ALA A 1 277 ? 21.485 1.578 -14.698 1.00 94.69 277 ALA A CA 1
ATOM 2083 C C . ALA A 1 277 ? 20.895 1.661 -16.119 1.00 94.69 277 ALA A C 1
ATOM 2085 O O . ALA A 1 277 ? 21.640 1.737 -17.095 1.00 94.69 277 ALA A O 1
ATOM 2086 N N . HIS A 1 278 ? 19.565 1.685 -16.245 1.00 95.31 278 HIS A N 1
ATOM 2087 C CA . HIS A 1 278 ? 18.866 1.748 -17.527 1.00 95.31 278 HIS A CA 1
ATOM 2088 C C . HIS A 1 278 ? 18.261 3.128 -17.818 1.00 95.31 278 HIS A C 1
ATOM 2090 O O . HIS A 1 278 ? 18.087 3.476 -18.986 1.00 95.31 278 HIS A O 1
ATOM 2096 N N . VAL A 1 279 ? 17.951 3.925 -16.788 1.00 96.12 279 VAL A N 1
ATOM 2097 C CA . VAL A 1 279 ? 17.285 5.231 -16.960 1.00 96.12 279 VAL A CA 1
ATOM 2098 C C . VAL A 1 279 ? 18.237 6.430 -16.917 1.00 96.12 279 VAL A C 1
ATOM 2100 O O . VAL A 1 279 ? 17.890 7.471 -17.464 1.00 96.12 279 VAL A O 1
ATOM 2103 N N . THR A 1 280 ? 19.443 6.305 -16.347 1.00 95.56 280 THR A N 1
ATOM 2104 C CA . THR A 1 280 ? 20.373 7.446 -16.178 1.00 95.56 280 THR A CA 1
ATOM 2105 C C . THR A 1 280 ? 20.711 8.124 -17.507 1.00 95.56 280 THR A C 1
ATOM 2107 O O . THR A 1 280 ? 20.551 9.333 -17.638 1.00 95.56 280 THR A O 1
ATOM 2110 N N . ALA A 1 281 ? 21.107 7.356 -18.530 1.00 96.38 281 ALA A N 1
ATOM 2111 C CA . ALA A 1 281 ? 21.442 7.922 -19.840 1.00 96.38 281 ALA A CA 1
ATOM 2112 C C . ALA A 1 281 ? 20.232 8.586 -20.518 1.00 96.38 281 ALA A C 1
ATOM 2114 O O . ALA A 1 281 ? 20.373 9.627 -21.149 1.00 96.38 281 ALA A O 1
ATOM 2115 N N . TYR A 1 282 ? 19.036 8.008 -20.357 1.00 97.31 282 TYR A N 1
ATOM 2116 C CA . TYR A 1 282 ? 17.804 8.629 -20.839 1.00 97.31 282 TYR A CA 1
ATOM 2117 C C . TYR A 1 282 ? 17.574 9.977 -20.152 1.00 97.31 282 TYR A C 1
ATOM 2119 O O . TYR A 1 282 ? 17.345 10.974 -20.829 1.00 97.31 282 TYR A O 1
ATOM 2127 N N . TYR A 1 283 ? 17.692 10.036 -18.826 1.00 96.38 283 TYR A N 1
ATOM 2128 C CA . TYR A 1 283 ? 17.492 11.289 -18.110 1.00 96.38 283 TYR A CA 1
ATOM 2129 C C . TYR A 1 283 ? 18.581 12.327 -18.364 1.00 96.38 283 TYR A C 1
ATOM 2131 O O . TYR A 1 283 ? 18.245 13.500 -18.392 1.00 96.38 283 TYR A O 1
ATOM 2139 N N . ALA A 1 284 ? 19.830 11.942 -18.627 1.00 96.56 284 ALA A N 1
ATOM 2140 C CA . ALA A 1 284 ? 20.862 12.895 -19.037 1.00 96.56 284 ALA A CA 1
ATOM 2141 C C . ALA A 1 284 ? 20.472 13.611 -20.346 1.00 96.56 284 ALA A C 1
ATOM 2143 O O . ALA A 1 284 ? 20.579 14.833 -20.454 1.00 96.56 284 ALA A O 1
ATOM 2144 N N . GLU A 1 285 ? 19.922 12.868 -21.316 1.00 97.00 285 GLU A N 1
ATOM 2145 C CA . GLU A 1 285 ? 19.374 13.446 -22.549 1.00 97.00 285 GLU A CA 1
ATOM 2146 C C . GLU A 1 285 ? 18.175 14.374 -22.249 1.00 97.00 285 GLU A C 1
ATOM 2148 O O . GLU A 1 285 ? 18.108 15.484 -22.780 1.00 97.00 285 GLU A O 1
ATOM 2153 N N . ILE A 1 286 ? 17.255 13.970 -21.360 1.00 95.94 286 ILE A N 1
ATOM 2154 C CA . ILE A 1 286 ? 16.101 14.796 -20.951 1.00 95.94 286 ILE A CA 1
ATOM 2155 C C . ILE A 1 286 ? 16.532 16.085 -20.238 1.00 95.94 286 ILE A C 1
ATOM 2157 O O . ILE A 1 286 ? 16.004 17.154 -20.550 1.00 95.94 286 ILE A O 1
ATOM 2161 N N . ASP A 1 287 ? 17.492 16.010 -19.321 1.00 93.56 287 ASP A N 1
ATOM 2162 C CA . ASP A 1 287 ? 17.998 17.155 -18.564 1.00 93.56 287 ASP A CA 1
ATOM 2163 C C . ASP A 1 287 ? 18.691 18.156 -19.509 1.00 93.56 287 ASP A C 1
ATOM 2165 O O . ASP A 1 287 ? 18.445 19.363 -19.432 1.00 93.56 287 ASP A O 1
ATOM 2169 N N . ALA A 1 288 ? 19.476 17.670 -20.479 1.00 95.06 288 ALA A N 1
ATOM 2170 C CA . ALA A 1 288 ? 20.093 18.508 -21.509 1.00 95.06 288 ALA A CA 1
ATOM 2171 C C . ALA A 1 288 ? 19.050 19.209 -22.402 1.00 95.06 288 ALA A C 1
ATOM 2173 O O . ALA A 1 288 ? 19.195 20.389 -22.734 1.00 95.06 288 ALA A O 1
ATOM 2174 N N . ILE A 1 289 ? 17.970 18.509 -22.766 1.00 95.31 289 ILE A N 1
ATOM 2175 C CA . ILE A 1 289 ? 16.846 19.081 -23.521 1.00 95.31 289 ILE A CA 1
ATOM 2176 C C . ILE A 1 289 ? 16.125 20.157 -22.698 1.00 95.31 289 ILE A C 1
ATOM 2178 O O . ILE A 1 289 ? 15.789 21.217 -23.232 1.00 95.31 289 ILE A O 1
ATOM 2182 N N . ALA A 1 290 ? 15.887 19.904 -21.408 1.00 90.88 290 ALA A N 1
ATOM 2183 C CA . ALA A 1 290 ? 15.222 20.839 -20.505 1.00 90.88 290 ALA A CA 1
ATOM 2184 C C . ALA A 1 290 ? 16.055 22.112 -20.272 1.00 90.88 290 ALA A C 1
ATOM 2186 O O . ALA A 1 290 ? 15.498 23.212 -20.265 1.00 90.88 290 ALA A O 1
ATOM 2187 N N . GLY A 1 291 ? 17.380 21.973 -20.155 1.00 91.75 291 GLY A N 1
ATOM 2188 C CA . GLY A 1 291 ? 18.320 23.089 -20.019 1.00 91.75 291 GLY A CA 1
ATOM 2189 C C . GLY A 1 291 ? 18.496 23.931 -21.289 1.00 91.75 291 GLY A C 1
ATOM 2190 O O . GLY A 1 291 ? 18.991 25.057 -21.217 1.00 91.75 291 GLY A O 1
ATOM 2191 N N . ASN A 1 292 ? 18.071 23.434 -22.455 1.00 93.56 292 ASN A N 1
ATOM 2192 C CA . ASN A 1 292 ? 18.182 24.163 -23.714 1.00 93.56 292 ASN A CA 1
ATOM 2193 C C . ASN A 1 292 ? 16.980 25.101 -23.942 1.00 93.56 292 ASN A C 1
ATOM 2195 O O . ASN A 1 292 ? 15.944 24.726 -24.503 1.00 93.56 292 ASN A O 1
ATOM 2199 N N . SER A 1 293 ? 17.153 26.368 -23.558 1.00 93.62 293 SER A N 1
ATOM 2200 C CA . SER A 1 293 ? 16.148 27.428 -23.719 1.00 93.62 293 SER A CA 1
ATOM 2201 C C . SER A 1 293 ? 15.869 27.829 -25.174 1.00 93.62 293 SER A C 1
ATOM 2203 O O . SER A 1 293 ? 14.899 28.540 -25.424 1.00 93.62 293 SER A O 1
ATOM 2205 N N . THR A 1 294 ? 16.675 27.367 -26.138 1.00 95.50 294 THR A N 1
ATOM 2206 C CA . THR A 1 294 ? 16.512 27.702 -27.566 1.00 95.50 294 THR A CA 1
ATOM 2207 C C . THR A 1 294 ? 15.541 26.777 -28.306 1.00 95.50 294 THR A C 1
ATOM 2209 O O . THR A 1 294 ? 15.099 27.102 -29.408 1.00 95.50 294 THR A O 1
ATOM 2212 N N . LEU A 1 295 ? 15.178 25.630 -27.717 1.00 94.94 295 LEU A N 1
ATOM 2213 C CA . LEU A 1 295 ? 14.264 24.675 -28.343 1.00 94.94 295 LEU A CA 1
ATOM 2214 C C . LEU A 1 295 ? 12.818 25.176 -28.306 1.00 94.94 295 LEU A C 1
ATOM 2216 O O . LEU A 1 295 ? 12.266 25.467 -27.243 1.00 94.94 295 LEU A O 1
ATOM 2220 N N . THR A 1 296 ? 12.166 25.177 -29.469 1.00 95.81 296 THR A N 1
ATOM 2221 C CA . THR A 1 296 ? 10.711 25.360 -29.559 1.00 95.81 296 THR A CA 1
ATOM 2222 C C . THR A 1 296 ? 9.979 24.172 -28.918 1.00 95.81 296 THR A C 1
ATOM 2224 O O . THR A 1 296 ? 10.550 23.081 -28.834 1.00 95.81 296 THR A O 1
ATOM 2227 N N . PRO A 1 297 ? 8.702 24.310 -28.509 1.00 95.06 297 PRO A N 1
ATOM 2228 C CA . PRO A 1 297 ? 7.936 23.195 -27.941 1.00 95.06 297 PRO A CA 1
ATOM 2229 C C . PRO A 1 297 ? 7.903 21.945 -28.837 1.00 95.06 297 PRO A C 1
ATOM 2231 O O . PRO A 1 297 ? 8.067 20.827 -28.349 1.00 95.06 297 PRO A O 1
ATOM 2234 N N . THR A 1 298 ? 7.768 22.125 -30.155 1.00 96.00 298 THR A N 1
ATOM 2235 C CA . THR A 1 298 ? 7.792 21.026 -31.133 1.00 96.00 298 THR A CA 1
ATOM 2236 C C . THR A 1 298 ? 9.164 20.360 -31.212 1.00 96.00 298 THR A C 1
ATOM 2238 O O . THR A 1 298 ? 9.247 19.135 -31.166 1.00 96.00 298 THR A O 1
ATOM 2241 N N . ALA A 1 299 ? 10.244 21.147 -31.288 1.00 96.31 299 ALA A N 1
ATOM 2242 C CA . ALA A 1 299 ? 11.605 20.613 -31.333 1.00 96.31 299 ALA A CA 1
ATOM 2243 C C . ALA A 1 299 ? 11.972 19.892 -30.028 1.00 96.31 299 ALA A C 1
ATOM 2245 O O . ALA A 1 299 ? 12.580 18.826 -30.060 1.00 96.31 299 ALA A O 1
ATOM 2246 N N . ARG A 1 300 ? 11.535 20.432 -28.883 1.00 96.06 300 ARG A N 1
ATOM 2247 C CA . ARG A 1 300 ? 11.680 19.801 -27.569 1.00 96.06 300 ARG A CA 1
ATOM 2248 C C . ARG A 1 300 ? 10.993 18.441 -27.534 1.00 96.06 300 ARG A C 1
ATOM 2250 O O . ARG A 1 300 ? 11.624 17.462 -27.160 1.00 96.06 300 ARG A O 1
ATOM 2257 N N . LYS A 1 301 ? 9.733 18.364 -27.972 1.00 95.56 301 LYS A N 1
ATOM 2258 C CA . LYS A 1 301 ? 8.988 17.100 -28.050 1.00 95.56 301 LYS A CA 1
ATOM 2259 C C . LYS A 1 301 ? 9.703 16.072 -28.935 1.00 95.56 301 LYS A C 1
ATOM 2261 O O . LYS A 1 301 ? 9.913 14.952 -28.490 1.00 95.56 301 LYS A O 1
ATOM 2266 N N . ALA A 1 302 ? 10.138 16.466 -30.134 1.00 96.81 302 ALA A N 1
ATOM 2267 C CA . ALA A 1 302 ? 10.873 15.578 -31.038 1.00 96.81 302 ALA A CA 1
ATOM 2268 C C . ALA A 1 302 ? 12.201 15.085 -30.431 1.00 96.81 302 ALA A C 1
ATOM 2270 O O . ALA A 1 302 ? 12.542 13.913 -30.566 1.00 96.81 302 ALA A O 1
ATOM 2271 N N . ALA A 1 303 ? 12.929 15.952 -29.721 1.00 97.50 303 ALA A N 1
ATOM 2272 C CA . ALA A 1 303 ? 14.153 15.571 -29.021 1.00 97.50 303 ALA A CA 1
ATOM 2273 C C . ALA A 1 303 ? 13.881 14.582 -27.873 1.00 97.50 303 ALA A C 1
ATOM 2275 O O . ALA A 1 303 ? 14.623 13.617 -27.711 1.00 97.50 303 ALA A O 1
ATOM 2276 N N . MET A 1 304 ? 12.799 14.774 -27.110 1.00 96.12 304 MET A N 1
ATOM 2277 C CA . MET A 1 304 ? 12.388 13.832 -26.059 1.00 96.12 304 MET A CA 1
ATOM 2278 C C . MET A 1 304 ? 11.973 12.476 -26.640 1.00 96.12 304 MET A C 1
ATOM 2280 O O . MET A 1 304 ? 12.344 11.434 -26.099 1.00 96.12 304 MET A O 1
ATOM 2284 N N . ASP A 1 305 ? 11.252 12.477 -27.765 1.00 96.06 305 ASP A N 1
ATOM 2285 C CA . ASP A 1 305 ? 10.898 11.253 -28.486 1.00 96.06 305 ASP A CA 1
ATOM 2286 C C . ASP A 1 305 ? 12.167 10.526 -28.972 1.00 96.06 305 ASP A C 1
ATOM 2288 O O . ASP A 1 305 ? 12.286 9.314 -28.787 1.00 96.06 305 ASP A O 1
ATOM 2292 N N . GLN A 1 306 ? 13.159 11.254 -29.503 1.00 98.06 306 GLN A N 1
ATOM 2293 C CA . GLN A 1 306 ? 14.453 10.684 -29.895 1.00 98.06 306 GLN A CA 1
ATOM 2294 C C . GLN A 1 306 ? 15.221 10.103 -28.698 1.00 98.06 306 GLN A C 1
ATOM 2296 O O . GLN A 1 306 ? 15.759 9.001 -28.807 1.00 98.06 306 GLN A O 1
ATOM 2301 N N . ALA A 1 307 ? 15.234 10.785 -27.550 1.00 97.81 307 ALA A N 1
ATOM 2302 C CA . ALA A 1 307 ? 15.860 10.271 -26.331 1.00 97.81 307 ALA A CA 1
ATOM 2303 C C . ALA A 1 307 ? 15.213 8.955 -25.869 1.00 97.81 307 ALA A C 1
ATOM 2305 O O . ALA A 1 307 ? 15.901 8.004 -25.486 1.00 97.81 307 ALA A O 1
ATOM 2306 N N . TYR A 1 308 ? 13.884 8.854 -25.978 1.00 97.50 308 TYR A N 1
ATOM 2307 C CA . TYR A 1 308 ? 13.162 7.616 -25.696 1.00 97.50 308 TYR A CA 1
ATOM 2308 C C . TYR A 1 308 ? 13.522 6.495 -26.687 1.00 97.50 308 TYR A C 1
ATOM 2310 O O . TYR A 1 308 ? 13.682 5.340 -26.285 1.00 97.50 308 TYR A O 1
ATOM 2318 N N . GLN A 1 309 ? 13.693 6.810 -27.976 1.00 97.94 309 GLN A N 1
ATOM 2319 C CA . GLN A 1 309 ? 14.143 5.833 -28.978 1.00 97.94 309 GLN A CA 1
ATOM 2320 C C . GLN A 1 309 ? 15.576 5.356 -28.718 1.00 97.94 309 GLN A C 1
ATOM 2322 O O . GLN A 1 309 ? 15.853 4.159 -28.804 1.00 97.94 309 GLN A O 1
ATOM 2327 N N . ASN A 1 310 ? 16.474 6.255 -28.313 1.00 98.19 310 ASN A N 1
ATOM 2328 C CA . ASN A 1 310 ? 17.833 5.896 -27.908 1.00 98.19 310 ASN A CA 1
ATOM 2329 C C . ASN A 1 310 ? 17.812 4.941 -26.703 1.00 98.19 310 ASN A C 1
ATOM 2331 O O . ASN A 1 310 ? 18.511 3.926 -26.693 1.00 98.19 310 ASN A O 1
ATOM 2335 N N . ALA A 1 311 ? 16.964 5.216 -25.706 1.00 98.06 311 ALA A N 1
ATOM 2336 C CA . ALA A 1 311 ? 16.762 4.331 -24.560 1.00 98.06 311 ALA A CA 1
ATOM 2337 C C . ALA A 1 311 ? 16.175 2.967 -24.964 1.00 98.06 311 ALA A C 1
ATOM 2339 O O . ALA A 1 311 ? 16.612 1.936 -24.456 1.00 98.06 311 ALA A O 1
ATOM 2340 N N . THR A 1 312 ? 15.257 2.952 -25.932 1.00 98.25 312 THR A N 1
ATOM 2341 C CA . THR A 1 312 ? 14.676 1.728 -26.509 1.00 98.25 312 THR A CA 1
ATOM 2342 C C . THR A 1 312 ? 15.742 0.874 -27.196 1.00 98.25 312 THR A C 1
ATOM 2344 O O . THR A 1 312 ? 15.832 -0.329 -26.947 1.00 98.25 312 THR A O 1
ATOM 2347 N N . ALA A 1 313 ? 16.627 1.489 -27.986 1.00 97.81 313 ALA A N 1
ATOM 2348 C CA . ALA A 1 313 ? 17.746 0.795 -28.620 1.00 97.81 313 ALA A CA 1
ATOM 2349 C C . ALA A 1 313 ? 18.729 0.199 -27.593 1.00 97.81 313 ALA A C 1
ATOM 2351 O O . ALA A 1 313 ? 19.223 -0.913 -27.789 1.00 97.81 313 ALA A O 1
ATOM 2352 N N . ARG A 1 314 ? 18.979 0.898 -26.475 1.00 97.25 314 ARG A N 1
ATOM 2353 C CA . ARG A 1 314 ? 19.774 0.372 -25.350 1.00 97.25 314 ARG A CA 1
ATOM 2354 C C . ARG A 1 314 ? 19.075 -0.817 -24.682 1.00 97.25 314 ARG A C 1
ATOM 2356 O O . ARG A 1 314 ? 19.687 -1.867 -24.519 1.00 97.25 314 ARG A O 1
ATOM 2363 N N . MET A 1 315 ? 17.783 -0.699 -24.366 1.00 97.56 315 MET A N 1
ATOM 2364 C CA . MET A 1 315 ? 17.011 -1.771 -23.722 1.00 97.56 315 MET A CA 1
ATOM 2365 C C . MET A 1 315 ? 16.901 -3.035 -24.593 1.00 97.56 315 MET A C 1
ATOM 2367 O O . MET A 1 315 ? 16.906 -4.152 -24.072 1.00 97.56 315 MET A O 1
ATOM 2371 N N . ALA A 1 316 ? 16.881 -2.890 -25.922 1.00 96.06 316 ALA A N 1
ATOM 2372 C CA . ALA A 1 316 ? 16.838 -4.012 -26.860 1.00 96.06 316 ALA A CA 1
ATOM 2373 C C . ALA A 1 316 ? 18.041 -4.970 -26.743 1.00 96.06 316 ALA A C 1
ATOM 2375 O O . ALA A 1 316 ? 17.921 -6.143 -27.104 1.00 96.06 316 ALA A O 1
ATOM 2376 N N . GLN A 1 317 ? 19.176 -4.513 -26.201 1.00 95.44 317 GLN A N 1
ATOM 2377 C CA . GLN A 1 317 ? 20.345 -5.360 -25.923 1.00 95.44 317 GLN A CA 1
ATOM 2378 C C . GLN A 1 317 ? 20.031 -6.447 -24.886 1.00 95.44 317 GLN A C 1
ATOM 2380 O O . GLN A 1 317 ? 20.616 -7.526 -24.921 1.00 95.44 317 GLN A O 1
ATOM 2385 N N . HIS A 1 318 ? 19.035 -6.204 -24.031 1.00 93.88 318 HIS A N 1
ATOM 2386 C CA . HIS A 1 318 ? 18.614 -7.111 -22.971 1.00 93.88 318 HIS A CA 1
ATOM 2387 C C . HIS A 1 318 ? 17.417 -7.999 -23.366 1.00 93.88 318 HIS A C 1
ATOM 2389 O O . HIS A 1 318 ? 16.871 -8.717 -22.531 1.00 93.88 318 HIS A O 1
ATOM 2395 N N . LYS A 1 319 ? 16.964 -7.981 -24.629 1.00 92.06 319 LYS A N 1
ATOM 2396 C CA . LYS A 1 319 ? 15.718 -8.660 -25.050 1.00 92.06 319 LYS A CA 1
ATOM 2397 C C . LYS A 1 319 ? 15.676 -10.171 -24.771 1.00 92.06 319 LYS A C 1
ATOM 2399 O O . LYS A 1 319 ? 14.601 -10.726 -24.586 1.00 92.06 319 LYS A O 1
ATOM 2404 N N . ASN A 1 320 ? 16.841 -10.820 -24.744 1.00 92.00 320 ASN A N 1
ATOM 2405 C CA . ASN A 1 320 ? 16.979 -12.269 -24.585 1.00 92.00 320 ASN A CA 1
ATOM 2406 C C . ASN A 1 320 ? 17.379 -12.676 -23.158 1.00 92.00 320 ASN A C 1
ATOM 2408 O O . ASN A 1 320 ? 17.769 -13.821 -22.936 1.00 92.00 320 ASN A O 1
ATOM 2412 N N . GLU A 1 321 ? 17.340 -11.753 -22.196 1.00 92.69 321 GLU A N 1
ATOM 2413 C CA . GLU A 1 321 ? 17.767 -12.027 -20.827 1.00 92.69 321 GLU A CA 1
ATOM 2414 C C . GLU A 1 321 ? 16.728 -11.661 -19.775 1.00 92.69 321 GLU A C 1
ATOM 2416 O O . GLU A 1 321 ? 16.161 -10.568 -19.843 1.00 92.69 321 GLU A O 1
ATOM 2421 N N . PRO A 1 322 ? 16.466 -12.545 -18.793 1.00 96.38 322 PRO A N 1
ATOM 2422 C CA . PRO A 1 322 ? 15.616 -12.201 -17.666 1.00 96.38 322 PRO A CA 1
ATOM 2423 C C . PRO A 1 322 ? 16.189 -10.996 -16.925 1.00 96.38 322 PRO A C 1
ATOM 2425 O O . PRO A 1 322 ? 17.390 -10.954 -16.659 1.00 96.38 322 PRO A O 1
ATOM 2428 N N . LEU A 1 323 ? 15.335 -10.032 -16.586 1.00 97.56 323 LEU A N 1
ATOM 2429 C CA . LEU A 1 323 ? 15.722 -8.865 -15.798 1.00 97.56 323 LEU A CA 1
ATOM 2430 C C . LEU A 1 323 ? 14.791 -8.691 -14.602 1.00 97.56 323 LEU A C 1
ATOM 2432 O O . LEU A 1 323 ? 13.569 -8.725 -14.744 1.00 97.56 323 LEU A O 1
ATOM 2436 N N . VAL A 1 324 ? 15.383 -8.420 -13.441 1.00 98.50 324 VAL A N 1
ATOM 2437 C CA . VAL A 1 324 ? 14.673 -7.943 -12.253 1.00 98.50 324 VAL A CA 1
ATOM 2438 C C . VAL A 1 324 ? 15.329 -6.646 -11.802 1.00 98.50 324 VAL A C 1
ATOM 2440 O O . VAL A 1 324 ? 16.504 -6.637 -11.436 1.00 98.50 324 VAL A O 1
ATOM 2443 N N . LEU A 1 325 ? 14.587 -5.543 -11.884 1.00 98.44 325 LEU A N 1
ATOM 2444 C CA . LEU A 1 325 ? 15.109 -4.193 -11.683 1.00 98.44 325 LEU A CA 1
ATOM 2445 C C . LEU A 1 325 ? 14.580 -3.598 -10.379 1.00 98.44 325 LEU A C 1
ATOM 2447 O O . LEU A 1 325 ? 13.389 -3.319 -10.273 1.00 98.44 325 LEU A O 1
ATOM 2451 N N . LEU A 1 326 ? 15.461 -3.363 -9.408 1.00 97.69 326 LEU A N 1
ATOM 2452 C CA . LEU A 1 326 ? 15.168 -2.582 -8.209 1.00 97.69 326 LEU A CA 1
ATOM 2453 C C . LEU A 1 326 ? 15.303 -1.089 -8.523 1.00 97.69 326 LEU A C 1
ATOM 2455 O O . LEU A 1 326 ? 16.322 -0.651 -9.052 1.00 97.69 326 LEU A O 1
ATOM 2459 N N . GLY A 1 327 ? 14.299 -0.292 -8.182 1.00 95.19 327 GLY A N 1
ATOM 2460 C CA . GLY A 1 327 ? 14.313 1.145 -8.445 1.00 95.19 327 GLY A CA 1
ATOM 2461 C C . GLY A 1 327 ? 13.242 1.895 -7.674 1.00 95.19 327 GLY A C 1
ATOM 2462 O O . GLY A 1 327 ? 12.771 1.430 -6.637 1.00 95.19 327 GLY A O 1
ATOM 2463 N N . TYR A 1 328 ? 12.836 3.055 -8.190 1.00 92.75 328 TYR A N 1
ATOM 2464 C CA . TYR A 1 328 ? 11.804 3.880 -7.571 1.00 92.75 328 TYR A CA 1
ATOM 2465 C C . TYR A 1 328 ? 10.544 4.005 -8.433 1.00 92.75 328 TYR A C 1
ATOM 2467 O O . TYR A 1 328 ? 10.602 4.009 -9.663 1.00 92.75 328 TYR A O 1
ATOM 2475 N N . SER A 1 329 ? 9.397 4.143 -7.765 1.00 90.62 329 SER A N 1
ATOM 2476 C CA . SER A 1 329 ? 8.058 4.300 -8.360 1.00 90.62 329 SER A CA 1
ATOM 2477 C C . SER A 1 329 ? 8.004 5.442 -9.380 1.00 90.62 329 SER A C 1
ATOM 2479 O O . SER A 1 329 ? 7.405 5.301 -10.443 1.00 90.62 329 SER A O 1
ATOM 2481 N N . ARG A 1 330 ? 8.685 6.558 -9.090 1.00 88.94 330 ARG A N 1
ATOM 2482 C CA . ARG A 1 330 ? 8.815 7.715 -9.987 1.00 88.94 330 ARG A CA 1
ATOM 2483 C C . ARG A 1 330 ? 9.456 7.356 -11.327 1.00 88.94 330 ARG A C 1
ATOM 2485 O O . ARG A 1 330 ? 8.989 7.808 -12.373 1.00 88.94 330 ARG A O 1
ATOM 2492 N N . ASP A 1 331 ? 10.540 6.589 -11.293 1.00 92.94 331 ASP A N 1
ATOM 2493 C CA . ASP A 1 331 ? 11.287 6.220 -12.496 1.00 92.94 331 ASP A CA 1
ATOM 2494 C C . ASP A 1 331 ? 10.464 5.241 -13.340 1.00 92.94 331 ASP A C 1
ATOM 2496 O O . ASP A 1 331 ? 10.352 5.404 -14.552 1.00 92.94 331 ASP A O 1
ATOM 2500 N N . MET A 1 332 ? 9.776 4.297 -12.691 1.00 93.50 332 MET A N 1
ATOM 2501 C CA . MET A 1 332 ? 8.805 3.429 -13.356 1.00 93.50 332 MET A CA 1
ATOM 2502 C C . MET A 1 332 ? 7.698 4.239 -14.051 1.00 93.50 332 MET A C 1
ATOM 2504 O O . MET A 1 332 ? 7.476 4.045 -15.244 1.00 93.50 332 MET A O 1
ATOM 2508 N N . ALA A 1 333 ? 7.048 5.168 -13.345 1.00 90.81 333 ALA A N 1
ATOM 2509 C CA . ALA A 1 333 ? 5.931 5.949 -13.880 1.00 90.81 333 ALA A CA 1
ATOM 2510 C C . ALA A 1 333 ? 6.320 6.888 -15.036 1.00 90.81 333 ALA A C 1
ATOM 2512 O O . ALA A 1 333 ? 5.480 7.192 -15.872 1.00 90.81 333 ALA A O 1
ATOM 2513 N N . SER A 1 334 ? 7.574 7.349 -15.096 1.00 90.06 334 SER A N 1
ATOM 2514 C CA . SER A 1 334 ? 8.024 8.312 -16.117 1.00 90.06 334 SER A CA 1
ATOM 2515 C C . SER A 1 334 ? 8.838 7.708 -17.266 1.00 90.06 334 SER A C 1
ATOM 2517 O O . SER A 1 334 ? 9.008 8.367 -18.292 1.00 90.06 334 SER A O 1
ATOM 2519 N N . CYS A 1 335 ? 9.341 6.479 -17.121 1.00 95.50 335 CYS A N 1
ATOM 2520 C CA . CYS A 1 335 ? 10.071 5.770 -18.180 1.00 95.50 335 CYS A CA 1
ATOM 2521 C C . CYS A 1 335 ? 9.242 4.666 -18.850 1.00 95.50 335 CYS A C 1
ATOM 2523 O O . CYS A 1 335 ? 9.531 4.292 -19.993 1.00 95.50 335 CYS A O 1
ATOM 2525 N N . CYS A 1 336 ? 8.231 4.127 -18.165 1.00 97.62 336 CYS A N 1
ATOM 2526 C CA . CYS A 1 336 ? 7.338 3.147 -18.769 1.00 97.62 336 CYS A CA 1
ATOM 2527 C C . CYS A 1 336 ? 6.249 3.829 -19.601 1.00 97.62 336 CYS A C 1
ATOM 2529 O O . CYS A 1 336 ? 5.801 4.924 -19.281 1.00 97.62 336 CYS A O 1
ATOM 2531 N N . LYS A 1 337 ? 5.804 3.139 -20.649 1.00 96.75 337 LYS A N 1
ATOM 2532 C CA . LYS A 1 337 ? 4.576 3.446 -21.394 1.00 96.75 337 LYS A CA 1
ATOM 2533 C C . LYS A 1 337 ? 3.561 2.332 -21.198 1.00 96.75 337 LYS A C 1
ATOM 2535 O O . LYS A 1 337 ? 3.950 1.229 -20.821 1.00 96.75 337 LYS A O 1
ATOM 2540 N N . ILE A 1 338 ? 2.286 2.588 -21.474 1.00 97.62 338 ILE A N 1
ATOM 2541 C CA . ILE A 1 338 ? 1.271 1.524 -21.528 1.00 97.62 338 ILE A CA 1
ATOM 2542 C C . ILE A 1 338 ? 0.909 1.231 -22.988 1.00 97.62 338 ILE A C 1
ATOM 2544 O O . ILE A 1 338 ? 0.429 2.112 -23.709 1.00 97.62 338 ILE A O 1
ATOM 2548 N N . GLU A 1 339 ? 1.105 -0.019 -23.411 1.00 96.88 339 GLU A N 1
ATOM 2549 C CA . GLU A 1 339 ? 0.733 -0.540 -24.732 1.00 96.88 339 GLU A CA 1
ATOM 2550 C C . GLU A 1 339 ? -0.223 -1.721 -24.551 1.00 96.88 339 GLU A C 1
ATOM 2552 O O . GLU A 1 339 ? 0.084 -2.684 -23.850 1.00 96.88 339 GLU A O 1
ATOM 2557 N N . ASP A 1 340 ? -1.429 -1.613 -25.114 1.00 94.25 340 ASP A N 1
ATOM 2558 C CA . ASP A 1 340 ? -2.510 -2.596 -24.974 1.00 94.25 340 ASP A CA 1
ATOM 2559 C C . ASP A 1 340 ? -2.776 -3.043 -23.524 1.00 94.25 340 ASP A C 1
ATOM 2561 O O . ASP A 1 340 ? -3.066 -4.210 -23.260 1.00 94.25 340 ASP A O 1
ATOM 2565 N N . GLY A 1 341 ? -2.671 -2.125 -22.564 1.00 94.75 341 GLY A N 1
ATOM 2566 C CA . GLY A 1 341 ? -2.857 -2.402 -21.138 1.00 94.75 341 GLY A CA 1
ATOM 2567 C C . GLY A 1 341 ? -1.666 -3.070 -20.445 1.00 94.75 341 GLY A C 1
ATOM 2568 O O . GLY A 1 341 ? -1.784 -3.493 -19.298 1.00 94.75 341 GLY A O 1
ATOM 2569 N N . ARG A 1 342 ? -0.511 -3.181 -21.106 1.00 96.38 342 ARG A N 1
ATOM 2570 C CA . ARG A 1 342 ? 0.725 -3.721 -20.532 1.00 96.38 342 ARG A CA 1
ATOM 2571 C C . ARG A 1 342 ? 1.778 -2.618 -20.376 1.00 96.38 342 ARG A C 1
ATOM 2573 O O . ARG A 1 342 ? 1.979 -1.851 -21.318 1.00 96.38 342 ARG A O 1
ATOM 2580 N N . PRO A 1 343 ? 2.483 -2.533 -19.235 1.00 97.88 343 PRO A N 1
ATOM 2581 C CA . PRO A 1 343 ? 3.617 -1.627 -19.106 1.00 97.88 343 PRO A CA 1
ATOM 2582 C C . PRO A 1 343 ? 4.795 -2.045 -19.997 1.00 97.88 343 PRO A C 1
ATOM 2584 O O . PRO A 1 343 ? 5.140 -3.224 -20.083 1.00 97.88 343 PRO A O 1
ATOM 2587 N N . MET A 1 344 ? 5.450 -1.058 -20.600 1.00 98.06 344 MET A N 1
ATOM 2588 C CA . MET A 1 344 ? 6.595 -1.203 -21.494 1.00 98.06 344 MET A CA 1
ATOM 2589 C C . MET A 1 344 ? 7.732 -0.307 -21.002 1.00 98.06 344 MET A C 1
ATOM 2591 O O . MET A 1 344 ? 7.619 0.917 -21.062 1.00 98.06 344 MET A O 1
ATOM 2595 N N . LEU A 1 345 ? 8.838 -0.886 -20.536 1.00 98.19 345 LEU A N 1
ATOM 2596 C CA . LEU A 1 345 ? 10.034 -0.124 -20.173 1.00 98.19 345 LEU A CA 1
ATOM 2597 C C . LEU A 1 345 ? 10.916 0.019 -21.413 1.00 98.19 345 LEU A C 1
ATOM 2599 O O . LEU A 1 345 ? 11.535 -0.955 -21.837 1.00 98.19 345 LEU A O 1
ATOM 2603 N N . PHE A 1 346 ? 10.954 1.217 -22.002 1.00 98.00 346 PHE A N 1
ATOM 2604 C CA . PHE A 1 346 ? 11.706 1.502 -23.233 1.00 98.00 346 PHE A CA 1
ATOM 2605 C C . PHE A 1 346 ? 11.470 0.448 -24.332 1.00 98.00 346 PHE A C 1
ATOM 2607 O O . PHE A 1 346 ? 12.403 -0.175 -24.837 1.00 98.00 346 PHE A O 1
ATOM 2614 N N . GLY A 1 347 ? 10.196 0.184 -24.639 1.00 96.12 347 GLY A N 1
ATOM 2615 C CA . GLY A 1 347 ? 9.777 -0.786 -25.659 1.00 96.12 347 GLY A CA 1
ATOM 2616 C C . GLY A 1 347 ? 9.891 -2.263 -25.260 1.00 96.12 347 GLY A C 1
ATOM 2617 O O . GLY A 1 347 ? 9.476 -3.128 -26.028 1.00 96.12 347 GLY A O 1
ATOM 2618 N N . ARG A 1 348 ? 10.408 -2.590 -24.067 1.00 97.44 348 ARG A N 1
ATOM 2619 C CA . ARG A 1 348 ? 10.425 -3.966 -23.554 1.00 97.44 348 ARG A CA 1
ATOM 2620 C C . ARG A 1 348 ? 9.203 -4.243 -22.667 1.00 97.44 348 ARG A C 1
ATOM 2622 O O . ARG A 1 348 ? 8.992 -3.499 -21.708 1.00 97.44 348 ARG A O 1
ATOM 2629 N N . PRO A 1 349 ? 8.449 -5.334 -22.901 1.00 97.69 349 PRO A N 1
ATOM 2630 C CA . PRO A 1 349 ? 7.304 -5.671 -22.065 1.00 97.69 349 PRO A CA 1
ATOM 2631 C C . PRO A 1 349 ? 7.682 -5.979 -20.615 1.00 97.69 349 PRO A C 1
ATOM 2633 O O . PRO A 1 349 ? 8.503 -6.858 -20.342 1.00 97.69 349 PRO A O 1
ATOM 2636 N N . VAL A 1 350 ? 7.034 -5.301 -19.670 1.00 98.38 350 VAL A N 1
ATOM 2637 C CA . VAL A 1 350 ? 7.088 -5.632 -18.243 1.00 98.38 350 VAL A CA 1
ATOM 2638 C C . VAL A 1 350 ? 6.095 -6.761 -17.980 1.00 98.38 350 VAL A C 1
ATOM 2640 O O . VAL A 1 350 ? 4.960 -6.752 -18.462 1.00 98.38 350 VAL A O 1
ATOM 2643 N N . HIS A 1 351 ? 6.543 -7.779 -17.254 1.00 98.25 351 HIS A N 1
ATOM 2644 C CA . HIS A 1 351 ? 5.759 -8.974 -16.950 1.00 98.25 351 HIS A CA 1
ATOM 2645 C C . HIS A 1 351 ? 5.276 -8.997 -15.502 1.00 98.25 351 HIS A C 1
ATOM 2647 O O . HIS A 1 351 ? 4.223 -9.565 -15.231 1.00 98.25 351 HIS A O 1
ATOM 2653 N N . GLY A 1 352 ? 6.008 -8.351 -14.593 1.00 97.75 352 GLY A N 1
ATOM 2654 C CA . GLY A 1 352 ? 5.562 -8.150 -13.223 1.00 97.75 352 GLY A CA 1
ATOM 2655 C C . GLY A 1 352 ? 6.057 -6.843 -12.627 1.00 97.75 352 GLY A C 1
ATOM 2656 O O . GLY A 1 352 ? 7.091 -6.313 -13.042 1.00 97.75 352 GLY A O 1
ATOM 2657 N N . ALA A 1 353 ? 5.317 -6.319 -11.656 1.00 96.75 353 ALA A N 1
ATOM 2658 C CA . ALA A 1 353 ? 5.682 -5.086 -10.974 1.00 96.75 353 ALA A CA 1
ATOM 2659 C C . ALA A 1 353 ? 5.302 -5.126 -9.491 1.00 96.75 353 ALA A C 1
ATOM 2661 O O . ALA A 1 353 ? 4.176 -5.474 -9.146 1.00 96.75 353 ALA A O 1
ATOM 2662 N N . VAL A 1 354 ? 6.238 -4.731 -8.630 1.00 94.25 354 VAL A N 1
ATOM 2663 C CA . VAL A 1 354 ? 6.005 -4.449 -7.207 1.00 94.25 354 VAL A CA 1
ATOM 2664 C C . VAL A 1 354 ? 5.877 -2.943 -7.045 1.00 94.25 354 VAL A C 1
ATOM 2666 O O . VAL A 1 354 ? 6.686 -2.219 -7.630 1.00 94.25 354 VAL A O 1
ATOM 2669 N N . ASN A 1 355 ? 4.953 -2.515 -6.178 1.00 90.44 355 ASN A N 1
ATOM 2670 C CA . ASN A 1 355 ? 4.569 -1.140 -5.837 1.00 90.44 355 ASN A CA 1
ATOM 2671 C C . ASN A 1 355 ? 3.328 -0.638 -6.581 1.00 90.44 355 ASN A C 1
ATOM 2673 O O . ASN A 1 355 ? 3.381 -0.088 -7.682 1.00 90.44 355 ASN A O 1
ATOM 2677 N N . ASP A 1 356 ? 2.209 -0.761 -5.886 1.00 89.75 356 ASP A N 1
ATOM 2678 C CA . ASP A 1 356 ? 0.871 -0.369 -6.300 1.00 89.75 356 ASP A CA 1
ATOM 2679 C C . ASP A 1 356 ? 0.819 1.129 -6.662 1.00 89.75 356 ASP A C 1
ATOM 2681 O O . ASP A 1 356 ? 0.247 1.512 -7.682 1.00 89.75 356 ASP A O 1
ATOM 2685 N N . ARG A 1 357 ? 1.503 1.995 -5.893 1.00 85.06 357 ARG A N 1
ATOM 2686 C CA . ARG A 1 357 ? 1.578 3.442 -6.174 1.00 85.06 357 ARG A CA 1
ATOM 2687 C C . ARG A 1 357 ? 2.300 3.718 -7.492 1.00 85.06 357 ARG A C 1
ATOM 2689 O O . ARG A 1 357 ? 1.864 4.577 -8.250 1.00 85.06 357 ARG A O 1
ATOM 2696 N N . GLY A 1 358 ? 3.387 3.000 -7.777 1.00 88.12 358 GLY A N 1
ATOM 2697 C CA . GLY A 1 358 ? 4.099 3.087 -9.053 1.00 88.12 358 GLY A CA 1
ATOM 2698 C C . GLY A 1 358 ? 3.207 2.717 -10.238 1.00 88.12 358 GLY A C 1
ATOM 2699 O O . GLY A 1 358 ? 3.213 3.419 -11.248 1.00 88.12 358 GLY A O 1
ATOM 2700 N N . LEU A 1 359 ? 2.390 1.670 -10.088 1.00 92.06 359 LEU A N 1
ATOM 2701 C CA . LEU A 1 359 ? 1.413 1.248 -11.095 1.00 92.06 359 LEU A CA 1
ATOM 2702 C C . LEU A 1 359 ? 0.290 2.272 -11.290 1.00 92.06 359 LEU A C 1
ATOM 2704 O O . LEU A 1 359 ? -0.000 2.631 -12.430 1.00 92.06 359 LEU A O 1
ATOM 2708 N N . GLN A 1 360 ? -0.299 2.793 -10.208 1.00 88.75 360 GLN A N 1
ATOM 2709 C CA . GLN A 1 360 ? -1.324 3.834 -10.314 1.00 88.75 360 GLN A CA 1
ATOM 2710 C C . GLN A 1 360 ? -0.758 5.102 -10.965 1.00 88.75 360 GLN A C 1
ATOM 2712 O O . GLN A 1 360 ? -1.364 5.643 -11.885 1.00 88.75 360 GLN A O 1
ATOM 2717 N N . ASN A 1 361 ? 0.425 5.553 -10.542 1.00 86.12 361 ASN A N 1
ATOM 2718 C CA . ASN A 1 361 ? 1.064 6.734 -11.118 1.00 86.12 361 ASN A CA 1
ATOM 2719 C C . ASN A 1 361 ? 1.369 6.544 -12.608 1.00 86.12 361 ASN A C 1
ATOM 2721 O O . ASN A 1 361 ? 1.207 7.489 -13.378 1.00 86.12 361 ASN A O 1
ATOM 2725 N N . LEU A 1 362 ? 1.779 5.342 -13.025 1.00 91.31 362 LEU A N 1
ATOM 2726 C CA . LEU A 1 362 ? 1.962 5.016 -14.438 1.00 91.31 362 LEU A CA 1
ATOM 2727 C C . LEU A 1 362 ? 0.638 5.120 -15.210 1.00 91.31 362 LEU A C 1
ATOM 2729 O O . LEU A 1 362 ? 0.591 5.802 -16.230 1.00 91.31 362 LEU A O 1
ATOM 2733 N N . ALA A 1 363 ? -0.434 4.496 -14.712 1.00 91.12 363 ALA A N 1
ATOM 2734 C CA . ALA A 1 363 ? -1.756 4.539 -15.343 1.00 91.12 363 ALA A CA 1
ATOM 2735 C C . ALA A 1 363 ? -2.289 5.975 -15.484 1.00 91.12 363 ALA A C 1
ATOM 2737 O O . ALA A 1 363 ? -2.767 6.360 -16.551 1.00 91.12 363 ALA A O 1
ATOM 2738 N N . LEU A 1 364 ? -2.131 6.794 -14.438 1.00 85.38 364 LEU A N 1
ATOM 2739 C CA . LEU A 1 364 ? -2.512 8.209 -14.440 1.00 85.38 364 LEU A CA 1
ATOM 2740 C C . LEU A 1 364 ? -1.665 9.042 -15.410 1.00 85.38 364 LEU A C 1
ATOM 2742 O O . LEU A 1 364 ? -2.204 9.879 -16.131 1.00 85.38 364 LEU A O 1
ATOM 2746 N N . THR A 1 365 ? -0.350 8.811 -15.449 1.00 85.31 365 THR A N 1
ATOM 2747 C CA . THR A 1 365 ? 0.574 9.548 -16.331 1.00 85.31 365 THR A CA 1
ATOM 2748 C C . THR A 1 365 ? 0.291 9.249 -17.801 1.00 85.31 365 THR A C 1
ATOM 2750 O O . THR A 1 365 ? 0.260 10.163 -18.623 1.00 85.31 365 THR A O 1
ATOM 2753 N N . GLU A 1 366 ? 0.046 7.980 -18.128 1.00 89.69 366 GLU A N 1
ATOM 2754 C CA . GLU A 1 366 ? -0.231 7.529 -19.494 1.00 89.69 366 GLU A CA 1
ATOM 2755 C C . GLU A 1 366 ? -1.707 7.671 -19.893 1.00 89.69 366 GLU A C 1
ATOM 2757 O O . GLU A 1 366 ? -2.026 7.474 -21.065 1.00 89.69 366 GLU A O 1
ATOM 2762 N N . GLN A 1 367 ? -2.590 8.007 -18.941 1.00 89.69 367 GLN A N 1
ATOM 2763 C CA . GLN A 1 367 ? -4.050 8.065 -19.102 1.00 89.69 367 GLN A CA 1
ATOM 2764 C C . GLN A 1 367 ? -4.611 6.794 -19.755 1.00 89.69 367 GLN A C 1
ATOM 2766 O O . GLN A 1 367 ? -5.405 6.842 -20.695 1.00 89.69 367 GLN A O 1
ATOM 2771 N N . LYS A 1 368 ? -4.134 5.639 -19.284 1.00 93.31 368 LYS A N 1
ATOM 2772 C CA . LYS A 1 368 ? -4.460 4.318 -19.826 1.00 93.31 368 LYS A CA 1
ATOM 2773 C C . LYS A 1 368 ? -4.617 3.308 -18.705 1.00 93.31 368 LYS A C 1
ATOM 2775 O O . LYS A 1 368 ? -3.860 3.321 -17.735 1.00 93.31 368 LYS A O 1
ATOM 2780 N N . ASP A 1 369 ? -5.536 2.376 -18.907 1.00 92.31 369 ASP A N 1
ATOM 2781 C CA . ASP A 1 369 ? -5.773 1.298 -17.959 1.00 92.31 369 ASP A CA 1
ATOM 2782 C C . ASP A 1 369 ? -4.721 0.196 -18.064 1.00 92.31 369 ASP A C 1
ATOM 2784 O O . ASP A 1 369 ? -4.189 -0.114 -19.134 1.00 92.31 369 ASP A O 1
ATOM 2788 N N . LEU A 1 370 ? -4.450 -0.429 -16.925 1.00 93.69 370 LEU A N 1
ATOM 2789 C CA . LEU A 1 370 ? -3.591 -1.596 -16.802 1.00 93.69 370 LEU A CA 1
ATOM 2790 C C . LEU A 1 370 ? -4.436 -2.873 -16.880 1.00 93.69 370 LEU A C 1
ATOM 2792 O O . LEU A 1 370 ? -5.473 -2.990 -16.238 1.00 93.69 370 LEU A O 1
ATOM 2796 N N . SER A 1 371 ? -3.973 -3.866 -17.637 1.00 93.44 371 SER A N 1
ATOM 2797 C CA . SER A 1 371 ? -4.612 -5.176 -17.753 1.00 93.44 371 SER A CA 1
ATOM 2798 C C . SER A 1 371 ? -3.854 -6.210 -16.929 1.00 93.44 371 SER A C 1
ATOM 2800 O O . SER A 1 371 ? -2.823 -6.732 -17.358 1.00 93.44 371 SER A O 1
ATOM 2802 N N . PHE A 1 372 ? -4.401 -6.577 -15.772 1.00 91.44 372 PHE A N 1
ATOM 2803 C CA . PHE A 1 372 ? -3.796 -7.579 -14.881 1.00 91.44 372 PHE A CA 1
ATOM 2804 C C . PHE A 1 372 ? -3.828 -9.007 -15.452 1.00 91.44 372 PHE A C 1
ATOM 2806 O O . PHE A 1 372 ? -3.254 -9.929 -14.878 1.00 91.44 372 PHE A O 1
ATOM 2813 N N . LEU A 1 373 ? -4.466 -9.211 -16.609 1.00 89.44 373 LEU A N 1
ATOM 2814 C CA . LEU A 1 373 ? -4.369 -10.443 -17.398 1.00 89.44 373 LEU A CA 1
ATOM 2815 C C . LEU A 1 373 ? -3.101 -10.492 -18.268 1.00 89.44 373 LEU A C 1
ATOM 2817 O O . LEU A 1 373 ? -2.656 -11.572 -18.655 1.00 89.44 373 LEU A O 1
ATOM 2821 N N . LYS A 1 374 ? -2.524 -9.332 -18.607 1.00 92.12 374 LYS A N 1
ATOM 2822 C CA . LYS A 1 374 ? -1.370 -9.223 -19.515 1.00 92.12 374 LYS A CA 1
ATOM 2823 C C . LYS A 1 374 ? -0.033 -9.105 -18.786 1.00 92.12 374 LYS A C 1
ATOM 2825 O O . LYS A 1 374 ? 0.987 -9.473 -19.368 1.00 92.12 374 LYS A O 1
ATOM 2830 N N . PHE A 1 375 ? -0.043 -8.647 -17.538 1.00 94.94 375 PHE A N 1
ATOM 2831 C CA . PHE A 1 375 ? 1.099 -8.635 -16.624 1.00 94.94 375 PHE A CA 1
ATOM 2832 C C . PHE A 1 375 ? 0.615 -8.896 -15.191 1.00 94.94 375 PHE A C 1
ATOM 2834 O O . PHE A 1 375 ? -0.572 -8.745 -14.904 1.00 94.94 375 PHE A O 1
ATOM 2841 N N . SER A 1 376 ? 1.533 -9.253 -14.298 1.00 95.50 376 SER A N 1
ATOM 2842 C CA . SER A 1 376 ? 1.230 -9.550 -12.898 1.00 95.50 376 SER A CA 1
ATOM 2843 C C . SER A 1 376 ? 1.616 -8.384 -11.980 1.00 95.50 376 SER A C 1
ATOM 2845 O O . SER A 1 376 ? 2.804 -8.218 -11.672 1.00 95.50 376 SER A O 1
ATOM 2847 N N . PRO A 1 377 ? 0.663 -7.553 -11.522 1.00 94.38 377 PRO A N 1
ATOM 2848 C CA . PRO A 1 377 ? 0.928 -6.682 -10.386 1.00 94.38 377 PRO A CA 1
ATOM 2849 C C . PRO A 1 377 ? 1.124 -7.553 -9.136 1.00 94.38 377 PRO A C 1
ATOM 2851 O O . PRO A 1 377 ? 0.473 -8.583 -8.994 1.00 94.38 377 PRO A O 1
ATOM 2854 N N . MET A 1 378 ? 2.049 -7.177 -8.257 1.00 92.31 378 MET A N 1
ATOM 2855 C CA . MET A 1 378 ? 2.238 -7.842 -6.967 1.00 92.31 378 MET A CA 1
ATOM 2856 C C . MET A 1 378 ? 1.305 -7.161 -5.965 1.00 92.31 378 MET A C 1
ATOM 2858 O O . MET A 1 378 ? 1.674 -6.133 -5.406 1.00 92.31 378 MET A O 1
ATOM 2862 N N . ASN A 1 379 ? 0.120 -7.752 -5.803 1.00 92.31 379 ASN A N 1
ATOM 2863 C CA . ASN A 1 379 ? -1.188 -7.245 -5.368 1.00 92.31 379 ASN A CA 1
ATOM 2864 C C . ASN A 1 379 ? -2.082 -6.833 -6.549 1.00 92.31 379 ASN A C 1
ATOM 2866 O O . ASN A 1 379 ? -1.778 -5.888 -7.274 1.00 92.31 379 ASN A O 1
ATOM 2870 N N . ALA A 1 380 ? -3.210 -7.525 -6.724 1.00 92.75 380 ALA A N 1
ATOM 2871 C CA . ALA A 1 380 ? -4.236 -7.171 -7.705 1.00 92.75 380 ALA A CA 1
ATOM 2872 C C . ALA A 1 380 ? -5.104 -5.994 -7.230 1.00 92.75 380 ALA A C 1
ATOM 2874 O O . ALA A 1 380 ? -5.531 -5.183 -8.050 1.00 92.75 380 ALA A O 1
ATOM 2875 N N . SER A 1 381 ? -5.285 -5.842 -5.914 1.00 92.50 381 SER A N 1
ATOM 2876 C CA . SER A 1 381 ? -5.998 -4.743 -5.247 1.00 92.50 381 SER A CA 1
ATOM 2877 C C . SER A 1 381 ? -5.218 -3.415 -5.248 1.00 92.50 381 SER A C 1
ATOM 2879 O O . SER A 1 381 ? -5.185 -2.675 -4.267 1.00 92.50 381 SER A O 1
ATOM 2881 N N . VAL A 1 382 ? -4.594 -3.074 -6.386 1.00 90.88 382 VAL A N 1
ATOM 2882 C CA . VAL A 1 382 ? -3.807 -1.841 -6.586 1.00 90.88 382 VAL A CA 1
ATOM 2883 C C . VAL A 1 382 ? -4.638 -0.600 -6.272 1.00 90.88 382 VAL A C 1
ATOM 2885 O O . VAL A 1 382 ? -4.112 0.388 -5.768 1.00 90.88 382 VAL A O 1
ATOM 2888 N N . LYS A 1 383 ? -5.936 -0.623 -6.586 1.00 90.44 383 LYS A N 1
ATOM 2889 C CA . LYS A 1 383 ? -6.818 0.520 -6.368 1.00 90.44 383 LYS A CA 1
ATOM 2890 C C . LYS A 1 383 ? -6.961 0.813 -4.874 1.00 90.44 383 LYS A C 1
ATOM 2892 O O . LYS A 1 383 ? -6.693 1.935 -4.457 1.00 90.44 383 LYS A O 1
ATOM 2897 N N . GLU A 1 384 ? -7.296 -0.192 -4.072 1.00 92.19 384 GLU A N 1
ATOM 2898 C CA . GLU A 1 384 ? -7.469 -0.081 -2.621 1.00 92.19 384 GLU A CA 1
ATOM 2899 C C . GLU A 1 384 ? -6.134 0.101 -1.893 1.00 92.19 384 GLU A C 1
ATOM 2901 O O . GLU A 1 384 ? -6.060 0.869 -0.939 1.00 92.19 384 GLU A O 1
ATOM 2906 N N . GLY A 1 385 ? -5.058 -0.531 -2.371 1.00 89.69 385 GLY A N 1
ATOM 2907 C CA . GLY A 1 385 ? -3.712 -0.385 -1.806 1.00 89.69 385 GLY A CA 1
ATOM 2908 C C . GLY A 1 385 ? -3.133 1.032 -1.927 1.00 89.69 385 GLY A C 1
ATOM 2909 O O . GLY A 1 385 ? -2.091 1.357 -1.345 1.00 89.69 385 GLY A O 1
ATOM 2910 N N . VAL A 1 386 ? -3.767 1.884 -2.732 1.00 86.50 386 VAL A N 1
ATOM 2911 C CA . VAL A 1 386 ? -3.238 3.188 -3.119 1.00 86.50 386 VAL A CA 1
ATOM 2912 C C . VAL A 1 386 ? -4.219 4.306 -2.784 1.00 86.50 386 VAL A C 1
ATOM 2914 O O . VAL A 1 386 ? -3.795 5.328 -2.234 1.00 86.50 386 VAL A O 1
ATOM 2917 N N . ASP A 1 387 ? -5.502 4.110 -3.079 1.00 89.31 387 ASP A N 1
ATOM 2918 C CA . ASP A 1 387 ? -6.581 5.057 -2.834 1.00 89.31 387 ASP A CA 1
ATOM 2919 C C . ASP A 1 387 ? -7.344 4.713 -1.547 1.00 89.31 387 ASP A C 1
ATOM 2921 O O . ASP A 1 387 ? -8.103 3.746 -1.463 1.00 89.31 387 ASP A O 1
ATOM 2925 N N . LYS A 1 388 ? -7.164 5.571 -0.539 1.00 90.12 388 LYS A N 1
ATOM 2926 C CA . LYS A 1 388 ? -7.790 5.449 0.784 1.00 90.12 388 LYS A CA 1
ATOM 2927 C C . LYS A 1 388 ? -9.316 5.455 0.719 1.00 90.12 388 LYS A C 1
ATOM 2929 O O . LYS A 1 388 ? -9.966 4.754 1.492 1.00 90.12 388 LYS A O 1
ATOM 2934 N N . PHE A 1 389 ? -9.895 6.250 -0.181 1.00 92.62 389 PHE A N 1
ATOM 2935 C CA . PHE A 1 389 ? -11.344 6.323 -0.317 1.00 92.62 389 PHE A CA 1
ATOM 2936 C C . PHE A 1 389 ? -11.893 5.022 -0.904 1.00 92.62 389 PHE A C 1
ATOM 2938 O O . PHE A 1 389 ? -12.902 4.507 -0.428 1.00 92.62 389 PHE A O 1
ATOM 2945 N N . GLU A 1 390 ? -11.198 4.447 -1.880 1.00 93.25 390 GLU A N 1
ATOM 2946 C CA . GLU A 1 390 ? -11.600 3.179 -2.493 1.00 93.25 390 GLU A CA 1
ATOM 2947 C C . GLU A 1 390 ? -11.401 1.993 -1.543 1.00 93.25 390 GLU A C 1
ATOM 2949 O O . GLU A 1 390 ? -12.280 1.138 -1.462 1.00 93.25 390 GLU A O 1
ATOM 2954 N N . ALA A 1 391 ? -10.349 1.999 -0.718 1.00 93.38 391 ALA A N 1
ATOM 2955 C CA . ALA A 1 391 ? -10.202 1.043 0.383 1.00 93.38 391 ALA A CA 1
ATOM 2956 C C . ALA A 1 391 ? -11.369 1.114 1.387 1.00 93.38 391 ALA A C 1
ATOM 2958 O O . ALA A 1 391 ? -11.877 0.089 1.843 1.00 93.38 391 ALA A O 1
ATOM 2959 N N . ALA A 1 392 ? -11.826 2.321 1.735 1.00 93.88 392 ALA A N 1
ATOM 2960 C CA . ALA A 1 392 ? -12.977 2.495 2.620 1.00 93.88 392 ALA A CA 1
ATOM 2961 C C . ALA A 1 392 ? -14.288 2.033 1.959 1.00 93.88 392 ALA A C 1
ATOM 2963 O O . ALA A 1 392 ? -15.105 1.377 2.608 1.00 93.88 392 ALA A O 1
ATOM 2964 N N . LYS A 1 393 ? -14.471 2.310 0.659 1.00 94.69 393 LYS A N 1
ATOM 2965 C CA . LYS A 1 393 ? -15.624 1.828 -0.117 1.00 94.69 393 LYS A CA 1
ATOM 2966 C C . LYS A 1 393 ? -15.669 0.308 -0.211 1.00 94.69 393 LYS A C 1
ATOM 2968 O O . LYS A 1 393 ? -16.735 -0.259 0.013 1.00 94.69 393 LYS A O 1
ATOM 2973 N N . SER A 1 394 ? -14.550 -0.351 -0.512 1.00 95.62 394 SER A N 1
ATOM 2974 C CA . SER A 1 394 ? -14.516 -1.813 -0.629 1.00 95.62 394 SER A CA 1
ATOM 2975 C C . SER A 1 394 ? -14.823 -2.485 0.710 1.00 95.62 394 SER A C 1
ATOM 2977 O O . SER A 1 394 ? -15.573 -3.456 0.753 1.00 95.62 394 SER A O 1
ATOM 2979 N N . ARG A 1 395 ? -14.337 -1.927 1.825 1.00 95.81 395 ARG A N 1
ATOM 2980 C CA . ARG A 1 395 ? -14.689 -2.405 3.168 1.00 95.81 395 ARG A CA 1
ATOM 2981 C C . ARG A 1 395 ? -16.167 -2.196 3.493 1.00 95.81 395 ARG A C 1
ATOM 2983 O O . ARG A 1 395 ? -16.795 -3.112 4.011 1.00 95.81 395 ARG A O 1
ATOM 2990 N N . ALA A 1 396 ? -16.741 -1.040 3.156 1.00 94.50 396 ALA A N 1
ATOM 2991 C CA . ALA A 1 396 ? -18.174 -0.799 3.339 1.00 94.50 396 ALA A CA 1
ATOM 2992 C C . ALA A 1 396 ? -19.032 -1.769 2.506 1.00 94.50 396 ALA A C 1
ATOM 2994 O O . ALA A 1 396 ? -20.030 -2.283 2.997 1.00 94.50 396 ALA A O 1
ATOM 2995 N N . ALA A 1 397 ? -18.618 -2.081 1.275 1.00 95.62 397 ALA A N 1
ATOM 2996 C CA . ALA A 1 397 ? -19.284 -3.080 0.443 1.00 95.62 397 ALA A CA 1
ATOM 2997 C C . ALA A 1 397 ? -19.147 -4.505 1.012 1.00 95.62 397 ALA A C 1
ATOM 2999 O O . ALA A 1 397 ? -20.108 -5.275 0.995 1.00 95.62 397 ALA A O 1
ATOM 3000 N N . PHE A 1 398 ? -17.982 -4.849 1.570 1.00 97.12 398 PHE A N 1
ATOM 3001 C CA . PHE A 1 398 ? -17.762 -6.142 2.214 1.00 97.12 398 PHE A CA 1
ATOM 3002 C C . PHE A 1 398 ? -18.707 -6.373 3.396 1.00 97.12 398 PHE A C 1
ATOM 3004 O O . PHE A 1 398 ? -19.199 -7.488 3.558 1.00 97.12 398 PHE A O 1
ATOM 3011 N N . LEU A 1 399 ? -19.024 -5.337 4.176 1.00 94.19 399 LEU A N 1
ATOM 3012 C CA . LEU A 1 399 ? -19.944 -5.435 5.317 1.00 94.19 399 LEU A CA 1
ATOM 3013 C C . LEU A 1 399 ? -21.342 -5.930 4.930 1.00 94.19 399 LEU A C 1
ATOM 3015 O O . LEU A 1 399 ? -21.974 -6.666 5.685 1.00 94.19 399 LEU A O 1
ATOM 3019 N N . GLU A 1 400 ? -21.808 -5.565 3.740 1.00 93.69 400 GLU A N 1
ATOM 3020 C CA . GLU A 1 400 ? -23.121 -5.970 3.231 1.00 93.69 400 GLU A CA 1
ATOM 3021 C C . GLU A 1 400 ? -23.115 -7.395 2.637 1.00 93.69 400 GLU A C 1
ATOM 3023 O O . GLU A 1 400 ? -24.170 -7.988 2.373 1.00 93.69 400 GLU A O 1
ATOM 3028 N N . SER A 1 401 ? -21.926 -7.978 2.446 1.00 96.81 401 SER A N 1
ATOM 3029 C CA . SER A 1 401 ? -21.740 -9.278 1.802 1.00 96.81 401 SER A CA 1
ATOM 3030 C C . SER A 1 401 ? -22.156 -10.461 2.684 1.00 96.81 401 SER A C 1
ATOM 3032 O O . SER A 1 401 ? -22.113 -10.427 3.916 1.00 96.81 401 SER A O 1
ATOM 3034 N N . ASP A 1 402 ? -22.505 -11.576 2.040 1.00 97.44 402 ASP A N 1
ATOM 3035 C CA . ASP A 1 402 ? -22.766 -12.835 2.744 1.00 97.44 402 ASP A CA 1
ATOM 3036 C C . ASP A 1 402 ? -21.495 -13.478 3.310 1.00 97.44 402 ASP A C 1
ATOM 3038 O O . ASP A 1 402 ? -21.581 -14.301 4.221 1.00 97.44 402 ASP A O 1
ATOM 3042 N N . ASP A 1 403 ? -20.319 -13.131 2.778 1.00 97.19 403 ASP A N 1
ATOM 3043 C CA . ASP A 1 403 ? -19.035 -13.584 3.310 1.00 97.19 403 ASP A CA 1
ATOM 3044 C C . ASP A 1 403 ? -18.769 -12.931 4.686 1.00 97.19 403 ASP A C 1
ATOM 3046 O O . ASP A 1 403 ? -18.410 -13.636 5.630 1.00 97.19 403 ASP A O 1
ATOM 3050 N N . PHE A 1 404 ? -19.077 -11.637 4.861 1.00 97.94 404 PHE A N 1
ATOM 3051 C CA . PHE A 1 404 ? -18.983 -10.956 6.161 1.00 97.94 404 PHE A CA 1
ATOM 3052 C C . PHE A 1 404 ? -19.957 -11.524 7.207 1.00 97.94 404 PHE A C 1
ATOM 3054 O O . PHE A 1 404 ? -19.571 -11.802 8.344 1.00 97.94 404 PHE A O 1
ATOM 3061 N N . LYS A 1 405 ? -21.215 -11.784 6.826 1.00 97.44 405 LYS A N 1
ATOM 3062 C CA . LYS A 1 405 ? -22.241 -12.334 7.740 1.00 97.44 405 LYS A CA 1
ATOM 3063 C C . LYS A 1 405 ? -21.857 -13.693 8.341 1.00 97.44 405 LYS A C 1
ATOM 3065 O O . LYS A 1 405 ? -22.391 -14.075 9.379 1.00 97.44 405 LYS A O 1
ATOM 3070 N N . LYS A 1 406 ? -20.937 -14.430 7.707 1.00 98.00 406 LYS A N 1
ATOM 3071 C CA . LYS A 1 406 ? -20.453 -15.738 8.177 1.00 98.00 406 LYS A CA 1
ATOM 3072 C C . LYS A 1 406 ? -19.312 -15.642 9.187 1.00 98.00 406 LYS A C 1
ATOM 3074 O O . LYS A 1 406 ? -19.046 -16.640 9.852 1.00 98.00 406 LYS A O 1
ATOM 3079 N N . LEU A 1 407 ? -18.645 -14.491 9.327 1.00 98.50 407 LEU A N 1
ATOM 3080 C CA . LEU A 1 407 ? -17.417 -14.389 10.128 1.00 98.50 407 LEU A CA 1
ATOM 3081 C C . LEU A 1 407 ? -17.631 -14.753 11.597 1.00 98.50 407 LEU A C 1
ATOM 3083 O O . LEU A 1 407 ? -16.797 -15.448 12.167 1.00 98.50 407 LEU A O 1
ATOM 3087 N N . ALA A 1 408 ? -18.770 -14.375 12.183 1.00 98.19 408 ALA A N 1
ATOM 3088 C CA . ALA A 1 408 ? -19.104 -14.755 13.554 1.00 98.19 408 ALA A CA 1
ATOM 3089 C C . ALA A 1 408 ? -19.191 -16.282 13.733 1.00 98.19 408 ALA A C 1
ATOM 3091 O O . ALA A 1 408 ? -18.606 -16.824 14.666 1.00 98.19 408 ALA A O 1
ATOM 3092 N N . GLY A 1 409 ? -19.846 -16.986 12.802 1.00 98.44 409 GLY A N 1
ATOM 3093 C CA . GLY A 1 409 ? -19.934 -18.450 12.833 1.00 98.44 409 GLY A CA 1
ATOM 3094 C C . GLY A 1 409 ? -18.594 -19.136 12.549 1.00 98.44 409 GLY A C 1
ATOM 3095 O O . GLY A 1 409 ? -18.285 -20.165 13.147 1.00 98.44 409 GLY A O 1
ATOM 3096 N N . ILE A 1 410 ? -17.760 -18.553 11.679 1.00 98.50 410 ILE A N 1
ATOM 3097 C CA . ILE A 1 410 ? -16.393 -19.038 11.440 1.00 98.50 410 ILE A CA 1
ATOM 3098 C C . ILE A 1 410 ? -15.560 -18.909 12.720 1.00 98.50 410 ILE A C 1
ATOM 3100 O O . ILE A 1 410 ? -14.924 -19.882 13.122 1.00 98.50 410 ILE A O 1
ATOM 3104 N N . ALA A 1 411 ? -15.594 -17.753 13.384 1.00 98.56 411 ALA A N 1
ATOM 3105 C CA . ALA A 1 411 ? -14.888 -17.526 14.642 1.00 98.56 411 ALA A CA 1
ATOM 3106 C C . ALA A 1 411 ? -15.336 -18.501 15.741 1.00 98.56 411 ALA A C 1
ATOM 3108 O O . ALA A 1 411 ? -14.496 -19.156 16.360 1.00 98.56 411 ALA A O 1
ATOM 3109 N N . GLU A 1 412 ? -16.651 -18.683 15.911 1.00 98.38 412 GLU A N 1
ATOM 3110 C CA . GLU A 1 412 ? -17.219 -19.634 16.872 1.00 98.38 412 GLU A CA 1
ATOM 3111 C C . GLU A 1 412 ? -16.737 -21.065 16.592 1.00 98.38 412 GLU A C 1
ATOM 3113 O O . GLU A 1 412 ? -16.252 -21.745 17.497 1.00 98.38 412 GLU A O 1
ATOM 3118 N N . SER A 1 413 ? -16.763 -21.500 15.325 1.00 98.31 413 SER A N 1
ATOM 3119 C CA . SER A 1 413 ? -16.268 -22.827 14.927 1.00 98.31 413 SER A CA 1
ATOM 3120 C C . SER A 1 413 ? -14.768 -23.029 15.188 1.00 98.31 413 SER A C 1
ATOM 3122 O O . SER A 1 413 ? -14.309 -24.161 15.331 1.00 98.31 413 SER A O 1
ATOM 3124 N N . ARG A 1 414 ? -14.008 -21.930 15.276 1.00 98.19 414 ARG A N 1
ATOM 3125 C CA . ARG A 1 414 ? -12.572 -21.892 15.588 1.00 98.19 414 ARG A CA 1
ATOM 3126 C C . ARG A 1 414 ? -12.296 -21.584 17.066 1.00 98.19 414 ARG A C 1
ATOM 3128 O O . ARG A 1 414 ? -11.135 -21.444 17.449 1.00 98.19 414 ARG A O 1
ATOM 3135 N N . GLY A 1 415 ? -13.337 -21.502 17.896 1.00 97.88 415 GLY A N 1
ATOM 3136 C CA . GLY A 1 415 ? -13.232 -21.386 19.348 1.00 97.88 415 GLY A CA 1
ATOM 3137 C C . GLY A 1 415 ? -12.872 -19.995 19.871 1.00 97.88 415 GLY A C 1
ATOM 3138 O O . GLY A 1 415 ? -12.212 -19.910 20.904 1.00 97.88 415 GLY A O 1
ATOM 3139 N N . PHE A 1 416 ? -13.267 -18.917 19.185 1.00 98.38 416 PHE A N 1
ATOM 3140 C CA . PHE A 1 416 ? -13.096 -17.547 19.687 1.00 98.38 416 PHE A CA 1
ATOM 3141 C C . PHE A 1 416 ? -14.308 -16.658 19.386 1.00 98.38 416 PHE A C 1
ATOM 3143 O O . PHE A 1 416 ? -15.097 -16.938 18.484 1.00 98.38 416 PHE A O 1
ATOM 3150 N N . THR A 1 417 ? -14.467 -15.574 20.151 1.00 97.69 417 THR A N 1
ATOM 3151 C CA . THR A 1 417 ? -15.564 -14.616 19.929 1.00 97.69 417 THR A CA 1
ATOM 3152 C C . THR A 1 417 ? -15.176 -13.607 18.854 1.00 97.69 417 THR A C 1
ATOM 3154 O O . THR A 1 417 ? -14.125 -12.979 18.959 1.00 97.69 417 THR A O 1
ATOM 3157 N N . PHE A 1 418 ? -16.032 -13.419 17.843 1.00 98.25 418 PHE A N 1
ATOM 3158 C CA . PHE A 1 418 ? -15.813 -12.399 16.818 1.00 98.25 418 PHE A CA 1
ATOM 3159 C C . PHE A 1 418 ? -16.126 -10.996 17.356 1.00 98.25 418 PHE A C 1
ATOM 3161 O O . PHE A 1 418 ? -17.287 -10.601 17.444 1.00 98.25 418 PHE A O 1
ATOM 3168 N N . ASP A 1 419 ? -15.079 -10.250 17.697 1.00 97.31 419 ASP A N 1
ATOM 3169 C CA . ASP A 1 419 ? -15.133 -8.834 18.067 1.00 97.31 419 ASP A CA 1
ATOM 3170 C C . ASP A 1 419 ? -13.895 -8.112 17.507 1.00 97.31 419 ASP A C 1
ATOM 3172 O O . ASP A 1 419 ? -12.848 -8.054 18.169 1.00 97.31 419 ASP A O 1
ATOM 3176 N N . PRO A 1 420 ? -13.978 -7.565 16.279 1.00 95.81 420 PRO A N 1
ATOM 3177 C CA . PRO A 1 420 ? -12.886 -6.815 15.665 1.00 95.81 420 PRO A CA 1
ATOM 3178 C C . PRO A 1 420 ? -12.733 -5.407 16.252 1.00 95.81 420 PRO A C 1
ATOM 3180 O O . PRO A 1 420 ? -11.998 -4.603 15.687 1.00 95.81 420 PRO A O 1
ATOM 3183 N N . MET A 1 421 ? -13.409 -5.073 17.359 1.00 95.00 421 MET A N 1
ATOM 3184 C CA . MET A 1 421 ? -13.314 -3.776 18.033 1.00 95.00 421 MET A CA 1
ATOM 3185 C C . MET A 1 421 ? -13.699 -2.594 17.132 1.00 95.00 421 MET A C 1
ATOM 3187 O O . MET A 1 421 ? -13.115 -1.510 17.220 1.00 95.00 421 MET A O 1
ATOM 3191 N N . GLY A 1 422 ? -14.704 -2.787 16.276 1.00 91.44 422 GLY A N 1
ATOM 3192 C CA . GLY A 1 422 ? -15.238 -1.761 15.386 1.00 91.44 422 GLY A CA 1
ATOM 3193 C C . GLY A 1 422 ? -14.441 -1.544 14.105 1.00 91.44 422 GLY A C 1
ATOM 3194 O O . GLY A 1 422 ? -14.838 -0.695 13.312 1.00 91.44 422 GLY A O 1
ATOM 3195 N N . VAL A 1 423 ? -13.374 -2.317 13.857 1.00 92.44 423 VAL A N 1
ATOM 3196 C CA . VAL A 1 423 ? -12.653 -2.288 12.571 1.00 92.44 423 VAL A CA 1
ATOM 3197 C C . VAL A 1 423 ? -13.594 -2.602 11.419 1.00 92.44 423 VAL A C 1
ATOM 3199 O O . VAL A 1 423 ? -13.422 -2.081 10.326 1.00 92.44 423 VAL A O 1
ATOM 3202 N N . GLU A 1 424 ? -14.606 -3.428 11.631 1.00 90.69 424 GLU A N 1
ATOM 3203 C CA . GLU A 1 424 ? -15.624 -3.698 10.633 1.00 90.69 424 GLU A CA 1
ATOM 3204 C C . GLU A 1 424 ? -16.516 -2.482 10.367 1.00 90.69 424 GLU A C 1
ATOM 3206 O O . GLU A 1 424 ? -16.980 -2.298 9.255 1.00 90.69 424 GLU A O 1
ATOM 3211 N N . GLN A 1 425 ? -16.722 -1.594 11.334 1.00 85.62 425 GLN A N 1
ATOM 3212 C CA . GLN A 1 425 ? -17.709 -0.526 11.224 1.00 85.62 425 GLN A CA 1
ATOM 3213 C C . GLN A 1 425 ? -17.149 0.613 10.368 1.00 85.62 425 GLN A C 1
ATOM 3215 O O . GLN A 1 425 ? -16.341 1.424 10.816 1.00 85.62 425 GLN A O 1
ATOM 3220 N N . VAL A 1 426 ? -17.573 0.662 9.106 1.00 87.31 426 VAL A N 1
ATOM 3221 C CA . VAL A 1 426 ? -17.235 1.722 8.154 1.00 87.31 426 VAL A CA 1
ATOM 3222 C C . VAL A 1 426 ? -18.465 2.046 7.313 1.00 87.31 426 VAL A C 1
ATOM 3224 O O . VAL A 1 426 ? -19.097 1.154 6.752 1.00 87.31 426 VAL A O 1
ATOM 3227 N N . ARG A 1 427 ? -18.858 3.323 7.266 1.00 86.94 427 ARG A N 1
ATOM 3228 C CA . ARG A 1 427 ? -20.128 3.744 6.653 1.00 86.94 427 ARG A CA 1
ATOM 3229 C C . ARG A 1 427 ? -19.926 4.893 5.682 1.00 86.94 427 ARG A C 1
ATOM 3231 O O . ARG A 1 427 ? -19.408 5.943 6.053 1.00 86.94 427 ARG A O 1
ATOM 3238 N N . HIS A 1 428 ? -20.357 4.699 4.442 1.00 88.94 428 HIS A N 1
ATOM 3239 C CA . HIS A 1 428 ? -20.249 5.734 3.425 1.00 88.94 428 HIS A CA 1
ATOM 3240 C C . HIS A 1 428 ? -21.335 6.794 3.637 1.00 88.94 428 HIS A C 1
ATOM 3242 O O . HIS A 1 428 ? -22.525 6.489 3.625 1.00 88.94 428 HIS A O 1
ATOM 3248 N N . PHE A 1 429 ? -20.916 8.038 3.841 1.00 82.06 429 PHE A N 1
ATOM 3249 C CA . PHE A 1 429 ? -21.782 9.198 3.974 1.00 82.06 429 PHE A CA 1
ATOM 3250 C C . PHE A 1 429 ? -21.856 9.928 2.631 1.00 82.06 429 PHE A C 1
ATOM 3252 O O . PHE A 1 429 ? -20.976 10.719 2.277 1.00 82.06 429 PHE A O 1
ATOM 3259 N N . GLU A 1 430 ? -22.900 9.637 1.857 1.00 76.38 430 GLU A N 1
ATOM 3260 C CA . GLU A 1 430 ? -23.131 10.299 0.574 1.00 76.38 430 GLU A CA 1
ATOM 3261 C C . GLU A 1 430 ? -23.604 11.744 0.768 1.00 76.38 430 GLU A C 1
ATOM 3263 O O . GLU A 1 430 ? -24.307 12.080 1.725 1.00 76.38 430 GLU A O 1
ATOM 3268 N N . ARG A 1 431 ? -23.219 12.627 -0.159 1.00 75.00 431 ARG A N 1
ATOM 3269 C CA . ARG A 1 431 ? -23.566 14.051 -0.097 1.00 75.00 431 ARG A CA 1
ATOM 3270 C C . ARG A 1 431 ? -25.083 14.229 -0.041 1.00 75.00 431 ARG A C 1
ATOM 3272 O O . ARG A 1 431 ? -25.795 13.827 -0.956 1.00 75.00 431 ARG A O 1
ATOM 3279 N N . GLY A 1 432 ? -25.561 14.914 0.996 1.00 67.19 432 GLY A N 1
ATOM 3280 C CA . GLY A 1 432 ? -26.989 15.188 1.167 1.00 67.19 432 GLY A CA 1
ATOM 3281 C C . GLY A 1 432 ? -27.834 13.964 1.529 1.00 67.19 432 GLY A C 1
ATOM 3282 O O . GLY A 1 432 ? -29.061 14.077 1.533 1.00 67.19 432 GLY A O 1
ATOM 3283 N N . ALA A 1 433 ? -27.212 12.824 1.849 1.00 69.19 433 ALA A N 1
ATOM 3284 C CA . ALA A 1 433 ? -27.925 11.685 2.402 1.00 69.19 433 ALA A CA 1
ATOM 3285 C C . ALA A 1 433 ? -28.610 12.084 3.716 1.00 69.19 433 ALA A C 1
ATOM 3287 O O . ALA A 1 433 ? -28.052 12.816 4.540 1.00 69.19 433 ALA A O 1
ATOM 3288 N N . ALA A 1 434 ? -29.840 11.603 3.904 1.00 67.62 434 ALA A N 1
ATOM 3289 C CA . ALA A 1 434 ? -30.496 11.692 5.197 1.00 67.62 434 ALA A CA 1
ATOM 3290 C C . ALA A 1 434 ? -29.695 10.896 6.235 1.00 67.62 434 ALA A C 1
ATOM 3292 O O . ALA A 1 434 ? -28.999 9.934 5.896 1.00 67.62 434 ALA A O 1
ATOM 3293 N N . GLU A 1 435 ? -29.822 11.277 7.506 1.00 68.06 435 GLU A N 1
ATOM 3294 C CA . GLU A 1 435 ? -29.295 10.446 8.581 1.00 68.06 435 GLU A CA 1
ATOM 3295 C C . GLU A 1 435 ? -29.843 9.014 8.455 1.00 68.06 435 GLU A C 1
ATOM 3297 O O . GLU A 1 435 ? -31.049 8.847 8.231 1.00 68.06 435 GLU A O 1
ATOM 3302 N N . PRO A 1 436 ? -28.984 7.985 8.580 1.00 69.50 436 PRO A N 1
ATOM 3303 C CA . PRO A 1 436 ? -29.421 6.599 8.549 1.00 69.50 436 PRO A CA 1
ATOM 3304 C C . PRO A 1 436 ? -30.599 6.356 9.497 1.00 69.50 436 PRO A C 1
ATOM 3306 O O . PRO A 1 436 ? -30.597 6.800 10.647 1.00 69.50 436 PRO A O 1
ATOM 3309 N N . ALA A 1 437 ? -31.621 5.642 9.015 1.00 68.12 437 ALA A N 1
ATOM 3310 C CA . ALA A 1 437 ? -32.854 5.408 9.772 1.00 68.12 437 ALA A CA 1
ATOM 3311 C C . ALA A 1 437 ? -32.603 4.689 11.112 1.00 68.12 437 ALA A C 1
ATOM 3313 O O . ALA A 1 437 ? -33.372 4.867 12.062 1.00 68.12 437 ALA A O 1
ATOM 3314 N N . ASP A 1 438 ? -31.507 3.929 11.205 1.00 75.06 438 ASP A N 1
ATOM 3315 C CA . ASP A 1 438 ? -31.066 3.234 12.413 1.00 75.06 438 ASP A CA 1
ATOM 3316 C C . ASP A 1 438 ? -30.586 4.176 13.532 1.00 75.06 438 ASP A C 1
ATOM 3318 O O . ASP A 1 438 ? -30.414 3.717 14.657 1.00 75.06 438 ASP A O 1
ATOM 3322 N N . LEU A 1 439 ? -30.444 5.486 13.289 1.00 79.81 439 LEU A N 1
ATOM 3323 C CA . LEU A 1 439 ? -30.192 6.492 14.332 1.00 79.81 439 LEU A CA 1
ATOM 3324 C C . LEU A 1 439 ? -31.448 6.875 15.134 1.00 79.81 439 LEU A C 1
ATOM 3326 O O . LEU A 1 439 ? -31.344 7.501 16.195 1.00 79.81 439 LEU A O 1
ATOM 3330 N N . THR A 1 440 ? -32.637 6.494 14.665 1.00 81.44 440 THR A N 1
ATOM 3331 C CA . THR A 1 440 ? -33.903 6.809 15.339 1.00 81.44 440 THR A CA 1
ATOM 3332 C C . THR A 1 440 ? -33.992 6.093 16.688 1.00 81.44 440 THR A C 1
ATOM 3334 O O . THR A 1 440 ? -33.855 4.877 16.767 1.00 81.44 440 THR A O 1
ATOM 3337 N N . GLY A 1 441 ? -34.245 6.844 17.765 1.00 84.69 441 GLY A N 1
ATOM 3338 C CA . GLY A 1 441 ? -34.378 6.293 19.121 1.00 84.69 441 GLY A CA 1
ATOM 3339 C C . GLY A 1 441 ? -33.056 5.976 19.830 1.00 84.69 441 GLY A C 1
ATOM 3340 O O . GLY A 1 441 ? -33.090 5.584 20.993 1.00 84.69 441 GLY A O 1
ATOM 3341 N N . LYS A 1 442 ? -31.906 6.185 19.175 1.00 88.50 442 LYS A N 1
ATOM 3342 C CA . LYS A 1 442 ? -30.582 6.074 19.799 1.00 88.50 442 LYS A CA 1
ATOM 3343 C C . LYS A 1 442 ? -30.260 7.298 20.655 1.00 88.50 442 LYS A C 1
ATOM 3345 O O . LYS A 1 442 ? -30.645 8.423 20.327 1.00 88.50 442 LYS A O 1
ATOM 3350 N N . THR A 1 443 ? -29.523 7.084 21.737 1.00 89.75 443 THR A N 1
ATOM 3351 C CA . THR A 1 443 ? -28.914 8.148 22.546 1.00 89.75 443 THR A CA 1
ATOM 3352 C C . THR A 1 443 ? -27.850 8.899 21.741 1.00 89.75 443 THR A C 1
ATOM 3354 O O . THR A 1 443 ? -27.302 8.370 20.776 1.00 89.75 443 THR A O 1
ATOM 3357 N N . GLU A 1 444 ? -27.501 10.127 22.135 1.00 87.75 444 GLU A N 1
ATOM 3358 C CA . GLU A 1 444 ? -26.447 10.884 21.434 1.00 87.75 444 GLU A CA 1
ATOM 3359 C C . GLU A 1 444 ? -25.078 10.187 21.474 1.00 87.75 444 GLU A C 1
ATOM 3361 O O . GLU A 1 444 ? -24.299 10.332 20.538 1.00 87.75 444 GLU A O 1
ATOM 3366 N N . LEU A 1 445 ? -24.803 9.376 22.501 1.00 86.62 445 LEU A N 1
ATOM 3367 C CA . LEU A 1 445 ? -23.574 8.581 22.584 1.00 86.62 445 LEU A CA 1
ATOM 3368 C C . LEU A 1 445 ? -23.570 7.434 21.567 1.00 86.62 445 LEU A C 1
ATOM 3370 O O . LEU A 1 445 ? -22.588 7.249 20.854 1.00 86.62 445 LEU A O 1
ATOM 3374 N N . GLU A 1 446 ? -24.687 6.716 21.428 1.00 88.06 446 GLU A N 1
ATOM 3375 C CA . GLU A 1 446 ? -24.838 5.681 20.397 1.00 88.06 446 GLU A CA 1
ATOM 3376 C C . GLU A 1 446 ? -24.810 6.277 18.983 1.00 88.06 446 GLU A C 1
ATOM 3378 O O . GLU A 1 446 ? -24.237 5.688 18.066 1.00 88.06 446 GLU A O 1
ATOM 3383 N N . LYS A 1 447 ? -25.400 7.464 18.788 1.00 89.19 447 LYS A N 1
ATOM 3384 C CA . LYS A 1 447 ? -25.294 8.187 17.515 1.00 89.19 447 LYS A CA 1
ATOM 3385 C C . LYS A 1 447 ? -23.857 8.613 17.239 1.00 89.19 447 LYS A C 1
ATOM 3387 O O . LYS A 1 447 ? -23.399 8.461 16.111 1.00 89.19 447 LYS A O 1
ATOM 3392 N N . PHE A 1 448 ? -23.141 9.128 18.240 1.00 88.56 448 PHE A N 1
ATOM 3393 C CA . PHE A 1 448 ? -21.735 9.503 18.106 1.00 88.56 448 PHE A CA 1
ATOM 3394 C C . PHE A 1 448 ? -20.872 8.300 17.719 1.00 88.56 448 PHE A C 1
ATOM 3396 O O . PHE A 1 448 ? -20.052 8.416 16.809 1.00 88.56 448 PHE A O 1
ATOM 3403 N N . GLU A 1 449 ? -21.077 7.141 18.350 1.00 87.62 449 GLU A N 1
ATOM 3404 C CA . GLU A 1 449 ? -20.374 5.906 17.996 1.00 87.62 449 GLU A CA 1
ATOM 3405 C C . GLU A 1 449 ? -20.558 5.565 16.513 1.00 87.62 449 GLU A C 1
ATOM 3407 O O . GLU A 1 449 ? -19.576 5.384 15.794 1.00 87.62 449 GLU A O 1
ATOM 3412 N N . LEU A 1 450 ? -21.803 5.564 16.030 1.00 88.06 450 LEU A N 1
ATOM 3413 C CA . LEU A 1 450 ? -22.103 5.266 14.630 1.00 88.06 450 LEU A CA 1
ATOM 3414 C C . LEU A 1 450 ? -21.509 6.313 13.682 1.00 88.06 450 LEU A C 1
ATOM 3416 O O . LEU A 1 450 ? -20.845 5.957 12.709 1.00 88.06 450 LEU A O 1
ATOM 3420 N N . ARG A 1 451 ? -21.676 7.603 13.983 1.00 88.88 451 ARG A N 1
ATOM 3421 C CA . ARG A 1 451 ? -21.133 8.705 13.173 1.00 88.88 451 ARG A CA 1
ATOM 3422 C C . ARG A 1 451 ? -19.596 8.722 13.156 1.00 88.88 451 ARG A C 1
ATOM 3424 O O . ARG A 1 451 ? -19.011 9.170 12.175 1.00 88.88 451 ARG A O 1
ATOM 3431 N N . SER A 1 452 ? -18.928 8.179 14.180 1.00 88.31 452 SER A N 1
ATOM 3432 C CA . SER A 1 452 ? -17.457 8.059 14.244 1.00 88.31 452 SER A CA 1
ATOM 3433 C C . SER A 1 452 ? -16.871 7.125 13.177 1.00 88.31 452 SER A C 1
ATOM 3435 O O . SER A 1 452 ? -15.668 7.145 12.927 1.00 88.31 452 SER A O 1
ATOM 3437 N N . THR A 1 453 ? -17.715 6.328 12.523 1.00 89.00 453 THR A N 1
ATOM 3438 C CA . THR A 1 453 ? -17.327 5.367 11.478 1.00 89.00 453 THR A CA 1
ATOM 3439 C C . THR A 1 453 ? -17.583 5.883 10.063 1.00 89.00 453 THR A C 1
ATOM 3441 O O . THR A 1 453 ? -17.360 5.171 9.080 1.00 89.00 453 THR A O 1
ATOM 3444 N N . TYR A 1 454 ? -18.079 7.119 9.945 1.00 90.88 454 TYR A N 1
ATOM 3445 C CA . TYR A 1 454 ? -18.444 7.696 8.660 1.00 90.88 454 TYR A CA 1
ATOM 3446 C C . TYR A 1 454 ? -17.211 7.979 7.809 1.00 90.88 454 TYR A C 1
ATOM 3448 O O . TYR A 1 454 ? -16.126 8.272 8.306 1.00 90.88 454 TYR A O 1
ATOM 3456 N N . PHE A 1 455 ? -17.383 7.929 6.499 1.00 93.12 455 PHE A N 1
ATOM 3457 C CA . PHE A 1 455 ? -16.408 8.458 5.565 1.00 93.12 455 PHE A CA 1
ATOM 3458 C C . PHE A 1 455 ? -17.104 8.993 4.320 1.00 93.12 455 PHE A C 1
ATOM 3460 O O . PHE A 1 455 ? -18.203 8.568 3.978 1.00 93.12 455 PHE A O 1
ATOM 3467 N N . ARG A 1 456 ? -16.449 9.911 3.619 1.00 92.31 456 ARG A N 1
ATOM 3468 C CA . ARG A 1 456 ? -16.918 10.492 2.362 1.00 92.31 456 ARG A CA 1
ATOM 3469 C C . ARG A 1 456 ? -15.740 10.686 1.411 1.00 92.31 456 ARG A C 1
ATOM 3471 O O . ARG A 1 456 ? -14.624 10.935 1.854 1.00 92.31 456 ARG A O 1
ATOM 3478 N N . GLY A 1 457 ? -15.992 10.604 0.110 1.00 93.31 457 GLY A N 1
ATOM 3479 C CA . GLY A 1 457 ? -15.038 11.013 -0.918 1.00 93.31 457 GLY A CA 1
ATOM 3480 C C . GLY A 1 457 ? -15.241 12.466 -1.332 1.00 93.31 457 GLY A C 1
ATOM 3481 O O . GLY A 1 457 ? -16.374 12.947 -1.384 1.00 93.31 457 GLY A O 1
ATOM 3482 N N . VAL A 1 458 ? -14.147 13.150 -1.654 1.00 93.56 458 VAL A N 1
ATOM 3483 C CA . VAL A 1 458 ? -14.182 14.396 -2.427 1.00 93.56 458 VAL A CA 1
ATOM 3484 C C . VAL A 1 458 ? -13.322 14.200 -3.664 1.00 93.56 458 VAL A C 1
ATOM 3486 O O . VAL A 1 458 ? -12.109 14.027 -3.552 1.00 93.56 458 VAL A O 1
ATOM 3489 N N . SER A 1 459 ? -13.953 14.195 -4.833 1.00 91.69 459 SER A N 1
ATOM 3490 C CA . SER A 1 459 ? -13.285 14.038 -6.129 1.00 91.69 459 SER A CA 1
ATOM 3491 C C . SER A 1 459 ? -12.686 15.354 -6.641 1.00 91.69 459 SER A C 1
ATOM 3493 O O . SER A 1 459 ? -13.023 16.436 -6.157 1.00 91.69 459 SER A O 1
ATOM 3495 N N . ALA A 1 460 ? -11.794 15.268 -7.635 1.00 88.62 460 ALA A N 1
ATOM 3496 C CA . ALA A 1 460 ? -11.222 16.453 -8.280 1.00 88.62 460 ALA A CA 1
ATOM 3497 C C . ALA A 1 460 ? -12.304 17.326 -8.945 1.00 88.62 460 ALA A C 1
ATOM 3499 O O . ALA A 1 460 ? -12.225 18.552 -8.876 1.00 88.62 460 ALA A O 1
ATOM 3500 N N . ASP A 1 461 ? -13.338 16.696 -9.512 1.00 90.50 461 ASP A N 1
ATOM 3501 C CA . ASP A 1 461 ? -14.449 17.375 -10.190 1.00 90.50 461 ASP A CA 1
ATOM 3502 C C . ASP A 1 461 ? -15.327 18.177 -9.224 1.00 90.50 461 ASP A C 1
ATOM 3504 O O . ASP A 1 461 ? -15.870 19.216 -9.591 1.00 90.50 461 ASP A O 1
ATOM 3508 N N . GLU A 1 462 ? -15.436 17.746 -7.964 1.00 91.00 462 GLU A N 1
ATOM 3509 C CA . GLU A 1 462 ? -16.136 18.525 -6.940 1.00 91.00 462 GLU A CA 1
ATOM 3510 C C . GLU A 1 462 ? -15.323 19.741 -6.462 1.00 91.00 462 GLU A C 1
ATOM 3512 O O . GLU A 1 462 ? -15.889 20.667 -5.883 1.00 91.00 462 GLU A O 1
ATOM 3517 N N . SER A 1 463 ? -14.009 19.772 -6.705 1.00 89.25 463 SER A N 1
ATOM 3518 C CA . SER A 1 463 ? -13.113 20.885 -6.369 1.00 89.25 463 SER A CA 1
ATOM 3519 C C . SER A 1 463 ? -13.217 21.351 -4.896 1.00 89.25 463 SER A C 1
ATOM 3521 O O . SER A 1 463 ? -13.370 20.540 -3.979 1.00 89.25 463 SER A O 1
ATOM 3523 N N . LEU A 1 464 ? -13.097 22.660 -4.634 1.00 92.69 464 LEU A N 1
ATOM 3524 C CA . LEU A 1 464 ? -13.276 23.250 -3.300 1.00 92.69 464 LEU A CA 1
ATOM 3525 C C . LEU A 1 464 ? -14.738 23.219 -2.829 1.00 92.69 464 LEU A C 1
ATOM 3527 O O . LEU A 1 464 ? -14.991 23.236 -1.626 1.00 92.69 464 LEU A O 1
ATOM 3531 N N . GLU A 1 465 ? -15.699 23.146 -3.748 1.00 93.94 465 GLU A N 1
ATOM 3532 C CA . GLU A 1 465 ? -17.128 23.061 -3.421 1.00 93.94 465 GLU A CA 1
ATOM 3533 C C . GLU A 1 465 ? -17.459 21.720 -2.750 1.00 93.94 465 GLU A C 1
ATOM 3535 O O . GLU A 1 465 ? -18.220 21.670 -1.783 1.00 93.94 465 GLU A O 1
ATOM 3540 N N . GLY A 1 466 ? -16.823 20.634 -3.197 1.00 93.56 466 GLY A N 1
ATOM 3541 C CA . GLY A 1 466 ? -16.891 19.322 -2.557 1.00 93.56 466 GLY A CA 1
ATOM 3542 C C . GLY A 1 466 ? -16.340 19.326 -1.141 1.00 93.56 466 GLY A C 1
ATOM 3543 O O . GLY A 1 466 ? -16.968 18.778 -0.238 1.00 93.56 466 GLY A O 1
ATOM 3544 N N . VAL A 1 467 ? -15.206 20.001 -0.934 1.00 94.31 467 VAL A N 1
ATOM 3545 C CA . VAL A 1 467 ? -14.589 20.186 0.390 1.00 94.31 467 VAL A CA 1
ATOM 3546 C C . VAL A 1 467 ? -15.528 20.969 1.309 1.00 94.31 467 VAL A C 1
ATOM 3548 O O . VAL A 1 467 ? -15.747 20.573 2.453 1.00 94.31 467 VAL A O 1
ATOM 3551 N N . GLN A 1 468 ? -16.139 22.040 0.794 1.00 95.00 468 GLN A N 1
ATOM 3552 C CA . GLN A 1 468 ? -17.110 22.846 1.529 1.00 95.00 468 GLN A CA 1
ATOM 3553 C C . GLN A 1 468 ? -18.342 22.025 1.927 1.00 95.00 468 GLN A C 1
ATOM 3555 O O . GLN A 1 468 ? -18.774 22.082 3.078 1.00 95.00 468 GLN A O 1
ATOM 3560 N N . ALA A 1 469 ? -18.869 21.227 0.998 1.00 93.06 469 ALA A N 1
ATOM 3561 C CA . ALA A 1 469 ? -19.989 20.336 1.262 1.00 93.06 469 ALA A CA 1
ATOM 3562 C C . ALA A 1 469 ? -19.619 19.239 2.269 1.00 93.06 469 ALA A C 1
ATOM 3564 O O . ALA A 1 469 ? -20.449 18.875 3.093 1.00 93.06 469 ALA A O 1
ATOM 3565 N N . ALA A 1 470 ? -18.398 18.699 2.210 1.00 93.19 470 ALA A N 1
ATOM 3566 C CA . ALA A 1 470 ? -17.939 17.687 3.159 1.00 93.19 470 ALA A CA 1
ATOM 3567 C C . ALA A 1 470 ? -17.838 18.277 4.566 1.00 93.19 470 ALA A C 1
ATOM 3569 O O . ALA A 1 470 ? -18.268 17.648 5.524 1.00 93.19 470 ALA A O 1
ATOM 3570 N N . TRP A 1 471 ? -17.362 19.515 4.697 1.00 93.44 471 TRP A N 1
ATOM 3571 C CA . TRP A 1 471 ? -17.440 20.227 5.967 1.00 93.44 471 TRP A CA 1
ATOM 3572 C C . TRP A 1 471 ? -18.879 20.319 6.486 1.00 93.44 471 TRP A C 1
ATOM 3574 O O . TRP A 1 471 ? -19.136 19.913 7.616 1.00 93.44 471 TRP A O 1
ATOM 3584 N N . ASP A 1 472 ? -19.810 20.810 5.660 1.00 91.94 472 ASP A N 1
ATOM 3585 C CA . ASP A 1 472 ? -21.214 20.988 6.060 1.00 91.94 472 ASP A CA 1
ATOM 3586 C C . ASP A 1 472 ? -21.865 19.679 6.498 1.00 91.94 472 ASP A C 1
ATOM 3588 O O . ASP A 1 472 ? -22.636 19.639 7.452 1.00 91.94 472 ASP A O 1
ATOM 3592 N N . ASP A 1 473 ? -21.565 18.597 5.793 1.00 89.12 473 ASP A N 1
ATOM 3593 C CA . ASP A 1 473 ? -22.112 17.279 6.075 1.00 89.12 473 ASP A CA 1
ATOM 3594 C C . ASP A 1 473 ? -21.643 16.731 7.429 1.00 89.12 473 ASP A C 1
ATOM 3596 O O . ASP A 1 473 ? -22.458 16.214 8.193 1.00 89.12 473 ASP A O 1
ATOM 3600 N N . PHE A 1 474 ? -20.364 16.906 7.769 1.00 90.50 474 PHE A N 1
ATOM 3601 C CA . PHE A 1 474 ? -19.835 16.500 9.073 1.00 90.50 474 PHE A CA 1
ATOM 3602 C C . PHE A 1 474 ? -20.324 17.416 10.206 1.00 90.50 474 PHE A C 1
ATOM 3604 O O . PHE A 1 474 ? -20.672 16.930 11.284 1.00 90.50 474 PHE A O 1
ATOM 3611 N N . GLU A 1 475 ? -20.435 18.722 9.954 1.00 89.50 475 GLU A N 1
ATOM 3612 C CA . GLU A 1 475 ? -20.943 19.690 10.931 1.00 89.50 475 GLU A CA 1
ATOM 3613 C C . GLU A 1 475 ? -22.409 19.415 11.305 1.00 89.50 475 GLU A C 1
ATOM 3615 O O . GLU A 1 475 ? -22.752 19.434 12.489 1.00 89.50 475 GLU A O 1
ATOM 3620 N N . LYS A 1 476 ? -23.262 19.055 10.331 1.00 86.69 476 LYS A N 1
ATOM 3621 C CA . LYS A 1 476 ? -24.669 18.665 10.571 1.00 86.69 476 LYS A CA 1
ATOM 3622 C C . LYS A 1 476 ? -24.815 17.515 11.566 1.00 86.69 476 LYS A C 1
ATOM 3624 O O . LYS A 1 476 ? -25.804 17.467 12.292 1.00 86.69 476 LYS A O 1
ATOM 3629 N N . VAL A 1 477 ? -23.851 16.595 11.594 1.00 84.56 477 VAL A N 1
ATOM 3630 C CA . VAL A 1 477 ? -23.857 15.430 12.493 1.00 84.56 477 VAL A CA 1
ATOM 3631 C C . VAL A 1 477 ? -23.022 15.652 13.762 1.00 84.56 477 VAL A C 1
ATOM 3633 O O . VAL A 1 477 ? -22.811 14.716 14.537 1.00 84.56 477 VAL A O 1
ATOM 3636 N N . GLY A 1 478 ? -22.573 16.889 14.004 1.00 86.56 478 GLY A N 1
ATOM 3637 C CA . GLY A 1 478 ? -21.834 17.286 15.204 1.00 86.56 478 GLY A CA 1
ATOM 3638 C C . GLY A 1 478 ? -20.367 16.849 15.216 1.00 86.56 478 GLY A C 1
ATOM 3639 O O . GLY A 1 478 ? -19.778 16.728 16.288 1.00 86.56 478 GLY A O 1
ATOM 3640 N N . LEU A 1 479 ? -19.774 16.590 14.048 1.00 88.94 479 LEU A N 1
ATOM 3641 C CA . LEU A 1 479 ? -18.391 16.139 13.905 1.00 88.94 479 LEU A CA 1
ATOM 3642 C C . LEU A 1 479 ? -17.559 17.130 13.092 1.00 88.94 479 LEU A C 1
ATOM 3644 O O . LEU A 1 479 ? -18.068 17.912 12.294 1.00 88.94 479 LEU A O 1
ATOM 3648 N N . LYS A 1 480 ? -16.239 17.076 13.276 1.00 91.56 480 LYS A N 1
ATOM 3649 C CA . LYS A 1 480 ? -15.290 17.802 12.429 1.00 91.56 480 LYS A CA 1
ATOM 3650 C C . LYS A 1 480 ? -14.692 16.860 11.384 1.00 91.56 480 LYS A C 1
ATOM 3652 O O . LYS A 1 480 ? -14.382 15.721 11.732 1.00 91.56 480 LYS A O 1
ATOM 3657 N N . PRO A 1 481 ? -14.499 17.311 10.137 1.00 93.38 481 PRO A N 1
ATOM 3658 C CA . PRO A 1 481 ? -13.890 16.490 9.098 1.00 93.38 481 PRO A CA 1
ATOM 3659 C C . PRO A 1 481 ? -12.359 16.426 9.234 1.00 93.38 481 PRO A C 1
ATOM 3661 O O . PRO A 1 481 ? -11.704 17.406 9.570 1.00 93.38 481 PRO A O 1
ATOM 3664 N N . LEU A 1 482 ? -11.774 15.284 8.899 1.00 93.31 482 LEU A N 1
ATOM 3665 C CA . LEU A 1 482 ? -10.352 15.070 8.651 1.00 93.31 482 LEU A CA 1
ATOM 3666 C C . LEU A 1 482 ? -10.193 14.678 7.184 1.00 93.31 482 LEU A C 1
ATOM 3668 O O . LEU A 1 482 ? -10.737 13.661 6.757 1.00 93.31 482 LEU A O 1
ATOM 3672 N N . PHE A 1 483 ? -9.434 15.461 6.423 1.00 93.56 483 PHE A N 1
ATOM 3673 C CA . PHE A 1 483 ? -9.216 15.237 4.998 1.00 93.56 483 PHE A CA 1
ATOM 3674 C C . PHE A 1 483 ? -7.871 14.555 4.777 1.00 93.56 483 PHE A C 1
ATOM 3676 O O . PHE A 1 483 ? -6.813 15.124 5.059 1.00 93.56 483 PHE A O 1
ATOM 3683 N N . LYS A 1 484 ? -7.913 13.335 4.245 1.00 91.50 484 LYS A N 1
ATOM 3684 C CA . LYS A 1 484 ? -6.744 12.543 3.880 1.00 91.50 484 LYS A CA 1
ATOM 3685 C C . LYS A 1 484 ? -6.605 12.503 2.356 1.00 91.50 484 LYS A C 1
ATOM 3687 O O . LYS A 1 484 ? -7.440 11.877 1.703 1.00 91.50 484 LYS A O 1
ATOM 3692 N N . PRO A 1 485 ? -5.587 13.159 1.780 1.00 89.06 485 PRO A N 1
ATOM 3693 C CA . PRO A 1 485 ? -5.351 13.103 0.345 1.00 89.06 485 PRO A CA 1
ATOM 3694 C C . PRO A 1 485 ? -4.998 11.694 -0.132 1.00 89.06 485 PRO A C 1
ATOM 3696 O O . PRO A 1 485 ? -4.320 10.931 0.566 1.00 89.06 485 PRO A O 1
ATOM 3699 N N . ASN A 1 486 ? -5.387 11.385 -1.366 1.00 84.00 486 ASN A N 1
ATOM 3700 C CA . ASN A 1 486 ? -4.772 10.308 -2.126 1.00 84.00 486 ASN A CA 1
ATOM 3701 C C . ASN A 1 486 ? -3.460 10.805 -2.771 1.00 84.00 486 ASN A C 1
ATOM 3703 O O . ASN A 1 486 ? -3.263 11.997 -3.008 1.00 84.00 486 ASN A O 1
ATOM 3707 N N . GLY A 1 487 ? -2.527 9.901 -3.055 1.00 70.38 487 GLY A N 1
ATOM 3708 C CA . GLY A 1 487 ? -1.302 10.228 -3.795 1.00 70.38 487 GLY A CA 1
ATOM 3709 C C . GLY A 1 487 ? -0.117 10.632 -2.932 1.00 70.38 487 GLY A C 1
ATOM 3710 O O . GLY A 1 487 ? 1.012 10.598 -3.415 1.00 70.38 487 GLY A O 1
ATOM 3711 N N . THR A 1 488 ? -0.333 10.997 -1.668 1.00 70.38 488 THR A N 1
ATOM 3712 C CA . THR A 1 488 ? 0.712 11.621 -0.855 1.00 70.38 488 THR A CA 1
ATOM 3713 C C . THR A 1 488 ? 1.333 10.621 0.123 1.00 70.38 488 THR A C 1
ATOM 3715 O O . THR A 1 488 ? 0.666 9.961 0.919 1.00 70.38 488 THR A O 1
ATOM 3718 N N . GLY A 1 489 ? 2.655 10.463 0.049 1.00 65.19 489 GLY A N 1
ATOM 3719 C CA . GLY A 1 489 ? 3.409 9.685 1.033 1.00 65.19 489 GLY A CA 1
ATOM 3720 C C . GLY A 1 489 ? 3.655 10.476 2.322 1.00 65.19 489 GLY A C 1
ATOM 3721 O O . GLY A 1 489 ? 3.595 11.707 2.331 1.00 65.19 489 GLY A O 1
ATOM 3722 N N . GLN A 1 490 ? 4.017 9.773 3.402 1.00 65.81 490 GLN A N 1
ATOM 3723 C CA . GLN A 1 490 ? 4.499 10.368 4.662 1.00 65.81 490 GLN A CA 1
ATOM 3724 C C . GLN A 1 490 ? 3.516 11.348 5.321 1.00 65.81 490 GLN A C 1
ATOM 3726 O O . GLN A 1 490 ? 3.937 12.346 5.904 1.00 65.81 490 GLN A O 1
ATOM 3731 N N . SER A 1 491 ? 2.213 11.089 5.205 1.00 71.31 491 SER A N 1
ATOM 3732 C CA . SER A 1 491 ? 1.166 11.922 5.809 1.00 71.31 491 SER A CA 1
ATOM 3733 C C . SER A 1 491 ? 1.100 13.367 5.289 1.00 71.31 491 SER A C 1
ATOM 3735 O O . SER A 1 491 ? 0.397 14.203 5.859 1.00 71.31 491 SER A O 1
ATOM 3737 N N . LYS A 1 492 ? 1.820 13.686 4.206 1.00 78.62 492 LYS A N 1
ATOM 3738 C CA . LYS A 1 492 ? 1.864 15.038 3.647 1.00 78.62 492 LYS A CA 1
ATOM 3739 C C . LYS A 1 492 ? 0.499 15.422 3.096 1.00 78.62 492 LYS A C 1
ATOM 3741 O O . LYS A 1 492 ? -0.105 14.671 2.337 1.00 78.62 492 LYS A O 1
ATOM 3746 N N . GLY A 1 493 ? 0.026 16.606 3.461 1.00 86.19 493 GLY A N 1
ATOM 3747 C CA . GLY A 1 493 ? -1.237 17.134 2.962 1.00 86.19 493 GLY A CA 1
ATOM 3748 C C . GLY A 1 493 ? -2.490 16.634 3.683 1.00 86.19 493 GLY A C 1
ATOM 3749 O O . GLY A 1 493 ? -3.581 17.071 3.322 1.00 86.19 493 GLY A O 1
ATOM 3750 N N . ILE A 1 494 ? -2.364 15.760 4.693 1.00 88.50 494 ILE A N 1
ATOM 3751 C CA . ILE A 1 494 ? -3.483 15.485 5.601 1.00 88.50 494 ILE A CA 1
ATOM 3752 C C . ILE A 1 494 ? -3.802 16.772 6.365 1.00 88.50 494 ILE A C 1
ATOM 3754 O O . ILE A 1 494 ? -2.902 17.415 6.906 1.00 88.50 494 ILE A O 1
ATOM 3758 N N . ILE A 1 495 ? -5.076 17.158 6.398 1.00 90.62 495 ILE A N 1
ATOM 3759 C CA . ILE A 1 495 ? -5.499 18.431 6.978 1.00 90.62 495 ILE A CA 1
ATOM 3760 C C . ILE A 1 495 ? -6.841 18.296 7.701 1.00 90.62 495 ILE A C 1
ATOM 3762 O O . ILE A 1 495 ? -7.780 17.673 7.210 1.00 90.62 495 ILE A O 1
ATOM 3766 N N . ALA A 1 496 ? -6.928 18.900 8.883 1.00 91.38 496 ALA A N 1
ATOM 3767 C CA . ALA A 1 496 ? -8.133 18.981 9.704 1.00 91.38 496 ALA A CA 1
ATOM 3768 C C . ALA A 1 496 ? -8.335 20.414 10.231 1.00 91.38 496 ALA A C 1
ATOM 3770 O O . ALA A 1 496 ? -7.369 21.192 10.258 1.00 91.38 496 ALA A O 1
ATOM 3771 N N . PRO A 1 497 ? -9.563 20.777 10.642 1.00 89.94 497 PRO A N 1
ATOM 3772 C CA . PRO A 1 497 ? -9.853 22.049 11.281 1.00 89.94 497 PRO A CA 1
ATOM 3773 C C . PRO A 1 497 ? -9.133 22.174 12.623 1.00 89.94 497 PRO A C 1
ATOM 3775 O O . PRO A 1 497 ? -9.193 21.266 13.453 1.00 89.94 497 PRO A O 1
ATOM 3778 N N . LYS A 1 498 ? -8.507 23.323 12.878 1.00 86.50 498 LYS A N 1
ATOM 3779 C CA . LYS A 1 498 ? -7.913 23.629 14.185 1.00 86.50 498 LYS A CA 1
ATOM 3780 C C . LYS A 1 498 ? -9.000 23.926 15.222 1.00 86.50 498 LYS A C 1
ATOM 3782 O O . LYS A 1 498 ? -10.155 24.233 14.902 1.00 86.50 498 LYS A O 1
ATOM 3787 N N . THR A 1 499 ? -8.640 23.852 16.500 1.00 82.06 499 THR A N 1
ATOM 3788 C CA . THR A 1 499 ? -9.522 24.284 17.593 1.00 82.06 499 THR A CA 1
ATOM 3789 C C . THR A 1 499 ? -9.928 25.749 17.387 1.00 82.06 499 THR A C 1
ATOM 3791 O O . THR A 1 499 ? -9.070 26.618 17.273 1.00 82.06 499 THR A O 1
ATOM 3794 N N . GLY A 1 500 ? -11.237 26.015 17.315 1.00 84.88 500 GLY A N 1
ATOM 3795 C CA . GLY A 1 500 ? -11.794 27.357 17.098 1.00 84.88 500 GLY A CA 1
ATOM 3796 C C . GLY A 1 500 ? -11.650 27.930 15.680 1.00 84.88 500 GLY A C 1
ATOM 3797 O O . GLY A 1 500 ? -12.034 29.076 15.468 1.00 84.88 500 GLY A O 1
ATOM 3798 N N . GLU A 1 501 ? -11.113 27.181 14.711 1.00 88.75 501 GLU A N 1
ATOM 3799 C CA . GLU A 1 501 ? -10.986 27.653 13.325 1.00 88.75 501 GLU A CA 1
ATOM 3800 C C . GLU A 1 501 ? -12.359 27.747 12.649 1.00 88.75 501 GLU A C 1
ATOM 3802 O O . GLU A 1 501 ? -13.146 26.798 12.706 1.00 88.75 501 GLU A O 1
ATOM 3807 N N . SER A 1 502 ? -12.641 28.885 12.004 1.00 93.19 502 SER A N 1
ATOM 3808 C CA . SER A 1 502 ? -13.849 29.041 11.191 1.00 93.19 502 SER A CA 1
ATOM 3809 C C . SER A 1 502 ? -13.723 28.265 9.881 1.00 93.19 502 SER A C 1
ATOM 3811 O O . SER A 1 502 ? -12.620 27.998 9.392 1.00 93.19 502 SER A O 1
ATOM 3813 N N . LYS A 1 503 ? -14.864 27.947 9.270 1.00 94.62 503 LYS A N 1
ATOM 3814 C CA . LYS A 1 503 ? -14.914 27.273 7.973 1.00 94.62 503 LYS A CA 1
ATOM 3815 C C . LYS A 1 503 ? -14.163 28.061 6.897 1.00 94.62 503 LYS A C 1
ATOM 3817 O O . LYS A 1 503 ? -13.389 27.488 6.141 1.00 94.62 503 LYS A O 1
ATOM 3822 N N . GLU A 1 504 ? -14.330 29.379 6.852 1.00 96.06 504 GLU A N 1
ATOM 3823 C CA . GLU A 1 504 ? -13.686 30.259 5.869 1.00 96.06 504 GLU A CA 1
ATOM 3824 C C . GLU A 1 504 ? -12.160 30.218 6.000 1.00 96.06 504 GLU A C 1
ATOM 3826 O O . GLU A 1 504 ? -11.457 30.076 4.999 1.00 96.06 504 GLU A O 1
ATOM 3831 N N . ALA A 1 505 ? -11.647 30.287 7.234 1.00 94.88 505 ALA A N 1
ATOM 3832 C CA . ALA A 1 505 ? -10.215 30.195 7.506 1.00 94.88 505 ALA A CA 1
ATOM 3833 C C . ALA A 1 505 ? -9.650 28.824 7.103 1.00 94.88 505 ALA A C 1
ATOM 3835 O O . ALA A 1 505 ? -8.601 28.749 6.456 1.00 94.88 505 ALA A O 1
ATOM 3836 N N . PHE A 1 506 ? -10.380 27.747 7.408 1.00 94.50 506 PHE A N 1
ATOM 3837 C CA . PHE A 1 506 ? -10.012 26.404 6.977 1.00 94.50 506 PHE A CA 1
ATOM 3838 C C . PHE A 1 506 ? -9.950 26.287 5.449 1.00 94.50 506 PHE A C 1
ATOM 3840 O O . PHE A 1 506 ? -8.980 25.748 4.921 1.00 94.50 506 PHE A O 1
ATOM 3847 N N . MET A 1 507 ? -10.935 26.826 4.723 1.00 96.62 507 MET A N 1
ATOM 3848 C CA . MET A 1 507 ? -10.976 26.754 3.258 1.00 96.62 507 MET A CA 1
ATOM 3849 C C . MET A 1 507 ? -9.785 27.463 2.596 1.00 96.62 507 MET A C 1
ATOM 3851 O O . MET A 1 507 ? -9.253 26.960 1.603 1.00 96.62 507 MET A O 1
ATOM 3855 N N . VAL A 1 508 ? -9.322 28.590 3.152 1.00 96.06 508 VAL A N 1
ATOM 3856 C CA . VAL A 1 508 ? -8.094 29.265 2.686 1.00 96.06 508 VAL A CA 1
ATOM 3857 C C . VAL A 1 508 ? -6.888 28.339 2.840 1.00 96.06 508 VAL A C 1
ATOM 3859 O O . VAL A 1 508 ? -6.174 28.086 1.869 1.00 96.06 508 VAL A O 1
ATOM 3862 N N . ARG A 1 509 ? -6.712 27.755 4.030 1.00 94.75 509 ARG A N 1
ATOM 3863 C CA . ARG A 1 509 ? -5.608 26.833 4.321 1.00 94.75 509 ARG A CA 1
ATOM 3864 C C . ARG A 1 509 ? -5.686 25.547 3.495 1.00 94.75 509 ARG A C 1
ATOM 3866 O O . ARG A 1 509 ? -4.659 25.011 3.088 1.00 94.75 509 ARG A O 1
ATOM 3873 N N . PHE A 1 510 ? -6.891 25.062 3.196 1.00 94.81 510 PHE A N 1
ATOM 3874 C CA . PHE A 1 510 ? -7.095 23.907 2.324 1.00 94.81 510 PHE A CA 1
ATOM 3875 C C . PHE A 1 510 ? -6.636 24.191 0.891 1.00 94.81 510 PHE A C 1
ATOM 3877 O O . PHE A 1 510 ? -5.964 23.362 0.281 1.00 94.81 510 PHE A O 1
ATOM 3884 N N . LYS A 1 511 ? -6.941 25.380 0.361 1.00 94.81 511 LYS A N 1
ATOM 3885 C CA . LYS A 1 511 ? -6.487 25.801 -0.971 1.00 94.81 511 LYS A CA 1
ATOM 3886 C C . LYS A 1 511 ? -4.960 25.874 -1.055 1.00 94.81 511 LYS A C 1
ATOM 3888 O O . LYS A 1 511 ? -4.377 25.402 -2.029 1.00 94.81 511 LYS A O 1
ATOM 3893 N N . GLU A 1 512 ? -4.313 26.421 -0.029 1.00 94.62 512 GLU A N 1
ATOM 3894 C CA . GLU A 1 512 ? -2.848 26.430 0.088 1.00 94.62 512 GLU A CA 1
ATOM 3895 C C . GLU A 1 512 ? -2.280 25.008 0.167 1.00 94.62 512 GLU A C 1
ATOM 3897 O O . GLU A 1 512 ? -1.268 24.702 -0.463 1.00 94.62 512 GLU A O 1
ATOM 3902 N N . ASN A 1 513 ? -2.961 24.120 0.893 1.00 92.06 513 ASN A N 1
ATOM 3903 C CA . ASN A 1 513 ? -2.579 22.722 1.027 1.00 92.06 513 ASN A CA 1
ATOM 3904 C C . ASN A 1 513 ? -2.658 21.960 -0.307 1.00 92.06 513 ASN A C 1
ATOM 3906 O O . ASN A 1 513 ? -1.724 21.230 -0.626 1.00 92.06 513 ASN A O 1
ATOM 3910 N N . ILE A 1 514 ? -3.705 22.163 -1.120 1.00 91.31 514 ILE A N 1
ATOM 3911 C CA . ILE A 1 514 ? -3.770 21.599 -2.482 1.00 91.31 514 ILE A CA 1
ATOM 3912 C C . ILE A 1 514 ? -2.582 22.099 -3.310 1.00 91.31 514 ILE A C 1
ATOM 3914 O O . ILE A 1 514 ? -1.866 21.287 -3.886 1.00 91.31 514 ILE A O 1
ATOM 3918 N N . ALA A 1 515 ? -2.324 23.411 -3.326 1.00 90.62 515 ALA A N 1
ATOM 3919 C CA . ALA A 1 515 ? -1.212 23.974 -4.093 1.00 90.62 515 ALA A CA 1
ATOM 3920 C C . ALA A 1 515 ? 0.151 23.411 -3.644 1.00 90.62 515 ALA A C 1
ATOM 3922 O O . ALA A 1 515 ? 1.020 23.132 -4.471 1.00 90.62 515 ALA A O 1
ATOM 3923 N N . TYR A 1 516 ? 0.329 23.197 -2.336 1.00 89.38 516 TYR A N 1
ATOM 3924 C CA . TYR A 1 516 ? 1.500 22.521 -1.782 1.00 89.38 516 TYR A CA 1
ATOM 3925 C C . TYR A 1 516 ? 1.616 21.072 -2.278 1.00 89.38 516 TYR A C 1
ATOM 3927 O O . TYR A 1 516 ? 2.690 20.673 -2.734 1.00 89.38 516 TYR A O 1
ATOM 3935 N N . ILE A 1 517 ? 0.531 20.293 -2.217 1.00 86.38 517 ILE A N 1
ATOM 3936 C CA . ILE A 1 517 ? 0.501 18.899 -2.677 1.00 86.38 517 ILE A CA 1
ATOM 3937 C C . ILE A 1 517 ? 0.817 18.830 -4.174 1.00 86.38 517 ILE A C 1
ATOM 3939 O O . ILE A 1 517 ? 1.713 18.085 -4.568 1.00 86.38 517 ILE A O 1
ATOM 3943 N N . GLU A 1 518 ? 0.150 19.636 -4.999 1.00 85.00 518 GLU A N 1
ATOM 3944 C CA . GLU A 1 518 ? 0.372 19.656 -6.446 1.00 85.00 518 GLU A CA 1
ATOM 3945 C C . GLU A 1 518 ? 1.807 20.057 -6.802 1.00 85.00 518 GLU A C 1
ATOM 3947 O O . GLU A 1 518 ? 2.427 19.456 -7.680 1.00 85.00 518 GLU A O 1
ATOM 3952 N N . GLY A 1 519 ? 2.377 21.025 -6.079 1.00 82.19 519 GLY A N 1
ATOM 3953 C CA . GLY A 1 519 ? 3.768 21.436 -6.258 1.00 82.19 519 GLY A CA 1
ATOM 3954 C C . GLY A 1 519 ? 4.790 20.349 -5.900 1.00 82.19 519 GLY A C 1
ATOM 3955 O O . GLY A 1 519 ? 5.905 20.374 -6.419 1.00 82.19 519 GLY A O 1
ATOM 3956 N N . GLN A 1 520 ? 4.439 19.400 -5.026 1.00 75.56 520 GLN A N 1
ATOM 3957 C CA . GLN A 1 520 ? 5.323 18.311 -4.589 1.00 75.56 520 GLN A CA 1
ATOM 3958 C C . GLN A 1 520 ? 5.133 17.017 -5.386 1.00 75.56 520 GLN A C 1
ATOM 3960 O O . GLN A 1 520 ? 6.103 16.300 -5.626 1.00 75.56 520 GLN A O 1
ATOM 3965 N N . PHE A 1 521 ? 3.894 16.700 -5.757 1.00 74.00 521 PHE A N 1
ATOM 3966 C CA . PHE A 1 521 ? 3.506 15.389 -6.282 1.00 74.00 521 PHE A CA 1
ATOM 3967 C C . PHE A 1 521 ? 2.927 15.442 -7.702 1.00 74.00 521 PHE A C 1
ATOM 3969 O O . PHE A 1 521 ? 2.688 14.394 -8.296 1.00 74.00 521 PHE A O 1
ATOM 3976 N N . GLY A 1 522 ? 2.758 16.638 -8.269 1.00 71.75 522 GLY A N 1
ATOM 3977 C CA . GLY A 1 522 ? 2.216 16.848 -9.607 1.00 71.75 522 GLY A CA 1
ATOM 3978 C C . GLY A 1 522 ? 0.736 17.229 -9.607 1.00 71.75 522 GLY A C 1
ATOM 3979 O O . GLY A 1 522 ? 0.029 17.116 -8.608 1.00 71.75 522 GLY A O 1
ATOM 3980 N N . LYS A 1 523 ? 0.267 17.708 -10.761 1.00 74.69 523 LYS A N 1
ATOM 3981 C CA . LYS A 1 523 ? -1.116 18.162 -10.956 1.00 74.69 523 LYS A CA 1
ATOM 3982 C C . LYS A 1 523 ? -2.113 17.037 -10.658 1.00 74.69 523 LYS A C 1
ATOM 3984 O O . LYS A 1 523 ? -1.914 15.914 -11.114 1.00 74.69 523 LYS A O 1
ATOM 3989 N N . GLY A 1 524 ? -3.192 17.355 -9.942 1.00 71.12 524 GLY A N 1
ATOM 3990 C CA . GLY A 1 524 ? -4.228 16.384 -9.571 1.00 71.12 524 GLY A CA 1
ATOM 3991 C C . GLY A 1 524 ? -3.877 15.500 -8.369 1.00 71.12 524 GLY A C 1
ATOM 3992 O O . GLY A 1 524 ? -4.750 14.786 -7.877 1.00 71.12 524 GLY A O 1
ATOM 3993 N N . ALA A 1 525 ? -2.646 15.571 -7.848 1.00 76.62 525 ALA A N 1
ATOM 3994 C CA . ALA A 1 525 ? -2.310 14.931 -6.584 1.00 76.62 525 ALA A CA 1
ATOM 3995 C C . ALA A 1 525 ? -3.148 15.524 -5.440 1.00 76.62 525 ALA A C 1
ATOM 3997 O O . ALA A 1 525 ? -3.455 16.715 -5.418 1.00 76.62 525 ALA A O 1
ATOM 3998 N N . GLY A 1 526 ? -3.508 14.686 -4.471 1.00 80.50 526 GLY A N 1
ATOM 3999 C CA . GLY A 1 526 ? -4.394 15.054 -3.370 1.00 80.50 526 GLY A CA 1
ATOM 4000 C C . GLY A 1 526 ? -5.811 14.516 -3.536 1.00 80.50 526 GLY A C 1
ATOM 4001 O O . GLY A 1 526 ? -6.417 14.118 -2.545 1.00 80.50 526 GLY A O 1
ATOM 4002 N N . TYR A 1 527 ? -6.306 14.427 -4.772 1.00 88.50 527 TYR A N 1
ATOM 4003 C CA . TYR A 1 527 ? -7.634 13.898 -5.070 1.00 88.50 527 TYR A CA 1
ATOM 4004 C C . TYR A 1 527 ? -7.607 12.408 -5.487 1.00 88.50 527 TYR A C 1
ATOM 4006 O O . TYR A 1 527 ? -6.624 11.960 -6.078 1.00 88.50 527 TYR A O 1
ATOM 4014 N N . PRO A 1 528 ? -8.691 11.647 -5.225 1.00 91.19 528 PRO A N 1
ATOM 4015 C CA . PRO A 1 528 ? -9.772 12.017 -4.315 1.00 91.19 528 PRO A CA 1
ATOM 4016 C C . PRO A 1 528 ? -9.270 12.115 -2.865 1.00 91.19 528 PRO A C 1
ATOM 4018 O O . PRO A 1 528 ? -8.347 11.411 -2.461 1.00 91.19 528 PRO A O 1
ATOM 4021 N N . PHE A 1 529 ? -9.880 12.993 -2.070 1.00 93.06 529 PHE A N 1
ATOM 4022 C CA . PHE A 1 529 ? -9.676 12.989 -0.623 1.00 93.06 529 PHE A CA 1
ATOM 4023 C C . PHE A 1 529 ? -10.630 11.982 0.014 1.00 93.06 529 PHE A C 1
ATOM 4025 O O . PHE A 1 529 ? -11.829 12.000 -0.265 1.00 93.06 529 PHE A O 1
ATOM 4032 N N . MET A 1 530 ? -10.114 11.169 0.933 1.00 93.62 530 MET A N 1
ATOM 4033 C CA . MET A 1 530 ? -10.942 10.488 1.922 1.00 93.62 530 MET A CA 1
ATOM 4034 C C . MET A 1 530 ? -11.198 11.456 3.077 1.00 93.62 530 MET A C 1
ATOM 4036 O O . MET A 1 530 ? -10.264 11.946 3.709 1.00 93.62 530 MET A O 1
ATOM 4040 N N . VAL A 1 531 ? -12.464 11.721 3.366 1.00 94.44 531 VAL A N 1
ATOM 4041 C CA . VAL A 1 531 ? -12.908 12.536 4.496 1.00 94.44 531 VAL A CA 1
ATOM 4042 C C . VAL A 1 531 ? -13.482 11.614 5.554 1.00 94.44 531 VAL A C 1
ATOM 4044 O O . VAL A 1 531 ? -14.346 10.799 5.253 1.00 94.44 531 VAL A O 1
ATOM 4047 N N . MET A 1 532 ? -13.011 11.728 6.788 1.00 93.12 532 MET A N 1
ATOM 4048 C CA . MET A 1 532 ? -13.470 10.928 7.927 1.00 93.12 532 MET A CA 1
ATOM 4049 C C . MET A 1 532 ? -13.627 11.815 9.169 1.00 93.12 532 MET A C 1
ATOM 4051 O O . MET A 1 532 ? -13.133 12.941 9.157 1.00 93.12 532 MET A O 1
ATOM 4055 N N . PRO A 1 533 ? -14.283 11.363 10.249 1.00 91.69 533 PRO A N 1
ATOM 4056 C CA . PRO A 1 533 ? -14.348 12.124 11.481 1.00 91.69 533 PRO A CA 1
ATOM 4057 C C . PRO A 1 533 ? -12.956 12.373 12.053 1.00 91.69 533 PRO A C 1
ATOM 4059 O O . PRO A 1 533 ? -12.095 11.491 12.080 1.00 91.69 533 PRO A O 1
ATOM 4062 N N . LEU A 1 534 ? -12.754 13.579 12.561 1.00 90.25 534 LEU A N 1
ATOM 4063 C CA . LEU A 1 534 ? -11.629 13.919 13.409 1.00 90.25 534 LEU A CA 1
ATOM 4064 C C . LEU A 1 534 ? -11.908 13.403 14.826 1.00 90.25 534 LEU A C 1
ATOM 4066 O O . LEU A 1 534 ? -12.712 13.980 15.558 1.00 90.25 534 LEU A O 1
ATOM 4070 N N . LEU A 1 535 ? -11.269 12.290 15.183 1.00 87.06 535 LEU A N 1
ATOM 4071 C CA . LEU A 1 535 ? -11.518 11.555 16.425 1.00 87.06 535 LEU A CA 1
ATOM 4072 C C . LEU A 1 535 ? -10.414 11.789 17.457 1.00 87.06 535 LEU A C 1
ATOM 4074 O O . LEU A 1 535 ? -9.257 12.034 17.110 1.00 87.06 535 LEU A O 1
ATOM 4078 N N . LYS A 1 536 ? -10.769 11.647 18.739 1.00 86.12 536 LYS A N 1
ATOM 4079 C CA . LYS A 1 536 ? -9.795 11.614 19.833 1.00 86.12 536 LYS A CA 1
ATOM 4080 C C . LYS A 1 536 ? -9.103 10.254 19.838 1.00 86.12 536 LYS A C 1
ATOM 4082 O O . LYS A 1 536 ? -9.734 9.240 20.147 1.00 86.12 536 LYS A O 1
ATOM 4087 N N . LEU A 1 537 ? -7.826 10.256 19.470 1.00 88.44 537 LEU A N 1
ATOM 4088 C CA . LEU A 1 537 ? -7.015 9.044 19.433 1.00 88.44 537 LEU A CA 1
ATOM 4089 C C . LEU A 1 537 ? -6.804 8.488 20.840 1.00 88.44 537 LEU A C 1
ATOM 4091 O O . LEU A 1 537 ? -6.805 9.235 21.824 1.00 88.44 537 LEU A O 1
ATOM 4095 N N . ASP A 1 538 ? -6.647 7.173 20.913 1.00 90.19 538 ASP A N 1
ATOM 4096 C CA . ASP A 1 538 ? -6.170 6.533 22.128 1.00 90.19 538 ASP A CA 1
ATOM 4097 C C . ASP A 1 538 ? -4.663 6.760 22.306 1.00 90.19 538 ASP A C 1
ATOM 4099 O O . ASP A 1 538 ? -3.937 7.078 21.361 1.00 90.19 538 ASP A O 1
ATOM 4103 N N . GLU A 1 539 ? -4.199 6.645 23.545 1.00 89.62 539 GLU A N 1
ATOM 4104 C CA . GLU A 1 539 ? -2.825 6.953 23.929 1.00 89.62 539 GLU A CA 1
ATOM 4105 C C . GLU A 1 539 ? -2.301 5.888 24.891 1.00 89.62 539 GLU A C 1
ATOM 4107 O O . GLU A 1 539 ? -3.041 5.394 25.743 1.00 89.62 539 GLU A O 1
ATOM 4112 N N . THR A 1 540 ? -1.006 5.581 24.805 1.00 90.12 540 THR A N 1
ATOM 4113 C CA . THR A 1 540 ? -0.334 4.715 25.781 1.00 90.12 540 THR A CA 1
ATOM 4114 C C . THR A 1 540 ? -0.324 5.364 27.172 1.00 90.12 540 THR A C 1
ATOM 4116 O O . THR A 1 540 ? -0.552 6.566 27.331 1.00 90.12 540 THR A O 1
ATOM 4119 N N . ALA A 1 541 ? 0.080 4.610 28.200 1.00 88.00 541 ALA A N 1
ATOM 4120 C CA . ALA A 1 541 ? 0.282 5.138 29.557 1.00 88.00 541 ALA A CA 1
ATOM 4121 C C . ALA A 1 541 ? 1.300 6.302 29.648 1.00 88.00 541 ALA A C 1
ATOM 4123 O O . ALA A 1 541 ? 1.410 6.947 30.690 1.00 88.00 541 ALA A O 1
ATOM 4124 N N . LYS A 1 542 ? 2.062 6.567 28.578 1.00 88.38 542 LYS A N 1
ATOM 4125 C CA . LYS A 1 542 ? 3.017 7.678 28.465 1.00 88.38 542 LYS A CA 1
ATOM 4126 C C . LYS A 1 542 ? 2.463 8.873 27.676 1.00 88.38 542 LYS A C 1
ATOM 4128 O O . LYS A 1 542 ? 3.231 9.778 27.361 1.00 88.38 542 LYS A O 1
ATOM 4133 N N . ASN A 1 543 ? 1.159 8.899 27.388 1.00 86.94 543 ASN A N 1
ATOM 4134 C CA . ASN A 1 543 ? 0.500 9.909 26.551 1.00 86.94 543 ASN A CA 1
ATOM 4135 C C . ASN A 1 543 ? 1.098 9.972 25.134 1.00 86.94 543 ASN A C 1
ATOM 4137 O O . ASN A 1 543 ? 1.337 11.049 24.580 1.00 86.94 543 ASN A O 1
ATOM 4141 N N . GLU A 1 544 ? 1.402 8.800 24.577 1.00 88.19 544 GLU A N 1
ATOM 4142 C CA . GLU A 1 544 ? 1.863 8.629 23.200 1.00 88.19 544 GLU A CA 1
ATOM 4143 C C . GLU A 1 544 ? 0.669 8.129 22.380 1.00 88.19 544 GLU A C 1
ATOM 4145 O O . GLU A 1 544 ? 0.165 7.040 22.653 1.00 88.19 544 GLU A O 1
ATOM 4150 N N . ALA A 1 545 ? 0.192 8.904 21.403 1.00 89.19 545 ALA A N 1
ATOM 4151 C CA . ALA A 1 545 ? -0.822 8.406 20.473 1.00 89.19 545 ALA A CA 1
ATOM 4152 C C . ALA A 1 545 ? -0.250 7.227 19.676 1.00 89.19 545 ALA A C 1
ATOM 4154 O O . ALA A 1 545 ? 0.947 7.227 19.357 1.00 89.19 545 ALA A O 1
ATOM 4155 N N . TYR A 1 546 ? -1.083 6.233 19.368 1.00 90.88 546 TYR A N 1
ATOM 4156 C CA . TYR A 1 546 ? -0.631 5.036 18.665 1.00 90.88 546 TYR A CA 1
ATOM 4157 C C . TYR A 1 546 ? -1.598 4.549 17.581 1.00 90.88 546 TYR A C 1
ATOM 4159 O O . TYR A 1 546 ? -2.815 4.669 17.708 1.00 90.88 546 TYR A O 1
ATOM 4167 N N . ASP A 1 547 ? -1.023 3.930 16.550 1.00 91.50 547 ASP A N 1
ATOM 4168 C CA . ASP A 1 547 ? -1.736 3.153 15.538 1.00 91.50 547 ASP A CA 1
ATOM 4169 C C . ASP A 1 547 ? -1.180 1.730 15.503 1.00 91.50 547 ASP A C 1
ATOM 4171 O O . ASP A 1 547 ? -0.014 1.485 15.821 1.00 91.50 547 ASP A O 1
ATOM 4175 N N . LEU A 1 548 ? -1.997 0.787 15.055 1.00 93.50 548 LEU A N 1
ATOM 4176 C CA . LEU A 1 548 ? -1.591 -0.593 14.834 1.00 93.50 548 LEU A CA 1
ATOM 4177 C C . LEU A 1 548 ? -1.354 -0.848 13.351 1.00 93.50 548 LEU A C 1
ATOM 4179 O O . LEU A 1 548 ? -1.883 -0.153 12.482 1.00 93.50 548 LEU A O 1
ATOM 4183 N N . ARG A 1 549 ? -0.582 -1.888 13.063 1.00 93.00 549 ARG A N 1
ATOM 4184 C CA . ARG A 1 549 ? -0.362 -2.383 11.711 1.00 93.00 549 ARG A CA 1
ATOM 4185 C C . ARG A 1 549 ? -0.457 -3.897 11.675 1.00 93.00 549 ARG A C 1
ATOM 4187 O O . ARG A 1 549 ? 0.081 -4.578 12.546 1.00 93.00 549 ARG A O 1
ATOM 4194 N N . PHE A 1 550 ? -1.098 -4.396 10.628 1.00 94.06 550 PHE A N 1
ATOM 4195 C CA . PHE A 1 550 ? -1.147 -5.810 10.267 1.00 94.06 550 PHE A CA 1
ATOM 4196 C C . PHE A 1 550 ? -0.448 -6.020 8.918 1.00 94.06 550 PHE A C 1
ATOM 4198 O O . PHE A 1 550 ? -0.128 -5.052 8.229 1.00 94.06 550 PHE A O 1
ATOM 4205 N N . ALA A 1 551 ? -0.228 -7.270 8.520 1.00 93.06 551 ALA A N 1
ATOM 4206 C CA . ALA A 1 551 ? 0.108 -7.631 7.145 1.00 93.06 551 ALA A CA 1
ATOM 4207 C C . ALA A 1 551 ? -0.780 -8.771 6.665 1.00 93.06 551 ALA A C 1
ATOM 4209 O O . ALA A 1 551 ? -0.787 -9.843 7.267 1.00 93.06 551 ALA A O 1
ATOM 4210 N N . THR A 1 552 ? -1.490 -8.535 5.566 1.00 94.38 552 THR A N 1
ATOM 4211 C CA . THR A 1 552 ? -2.318 -9.539 4.895 1.00 94.38 552 THR A CA 1
ATOM 4212 C C . THR A 1 552 ? -1.575 -10.071 3.678 1.00 94.38 552 THR A C 1
ATOM 4214 O O . THR A 1 552 ? -1.077 -9.284 2.877 1.00 94.38 552 THR A O 1
ATOM 4217 N N . TYR A 1 553 ? -1.452 -11.385 3.546 1.00 93.69 553 TYR A N 1
ATOM 4218 C CA . TYR A 1 553 ? -0.729 -12.029 2.451 1.00 93.69 553 TYR A CA 1
ATOM 4219 C C . TYR A 1 553 ? -1.315 -13.401 2.138 1.00 93.69 553 TYR A C 1
ATOM 4221 O O . TYR A 1 553 ? -1.945 -14.037 2.986 1.00 93.69 553 TYR A O 1
ATOM 4229 N N . GLN A 1 554 ? -1.072 -13.886 0.925 1.00 93.69 554 GLN A N 1
ATOM 4230 C CA . GLN A 1 554 ? -1.369 -15.261 0.560 1.00 93.69 554 GLN A CA 1
ATOM 4231 C C . GLN A 1 554 ? -0.223 -16.180 0.998 1.00 93.69 554 GLN A C 1
ATOM 4233 O O . GLN A 1 554 ? 0.931 -15.958 0.637 1.00 93.69 554 GLN A O 1
ATOM 4238 N N . ASN A 1 555 ? -0.529 -17.227 1.759 1.00 92.50 555 ASN A N 1
ATOM 4239 C CA . ASN A 1 555 ? 0.346 -18.375 1.958 1.00 92.50 555 ASN A CA 1
ATOM 4240 C C . ASN A 1 555 ? 0.108 -19.375 0.812 1.00 92.50 555 ASN A C 1
ATOM 4242 O O . ASN A 1 555 ? -1.023 -19.807 0.574 1.00 92.50 555 ASN A O 1
ATOM 4246 N N . VAL A 1 556 ? 1.184 -19.719 0.105 1.00 89.00 556 VAL A N 1
ATOM 4247 C CA . VAL A 1 556 ? 1.168 -20.535 -1.123 1.00 89.00 556 VAL A CA 1
ATOM 4248 C C . VAL A 1 556 ? 1.866 -21.886 -0.943 1.00 89.00 556 VAL A C 1
ATOM 4250 O O . VAL A 1 556 ? 2.342 -22.472 -1.913 1.00 89.00 556 VAL A O 1
ATOM 4253 N N . ASP A 1 557 ? 1.956 -22.373 0.296 1.00 85.00 557 ASP A N 1
ATOM 4254 C CA . ASP A 1 557 ? 2.645 -23.631 0.607 1.00 85.00 557 ASP A CA 1
ATOM 4255 C C . ASP A 1 557 ? 1.937 -24.833 -0.025 1.00 85.00 557 ASP A C 1
ATOM 4257 O O . ASP A 1 557 ? 2.585 -25.772 -0.487 1.00 85.00 557 ASP A O 1
ATOM 4261 N N . ASP A 1 558 ? 0.608 -24.765 -0.096 1.00 83.88 558 ASP A N 1
ATOM 4262 C CA . ASP A 1 558 ? -0.225 -25.641 -0.908 1.00 83.88 558 ASP A CA 1
ATOM 4263 C C . ASP A 1 558 ? -0.768 -24.840 -2.096 1.00 83.88 558 ASP A C 1
ATOM 4265 O O . ASP A 1 558 ? -1.531 -23.888 -1.929 1.00 83.88 558 ASP A O 1
ATOM 4269 N N . ARG A 1 559 ? -0.361 -25.225 -3.309 1.00 73.81 559 ARG A N 1
ATOM 4270 C CA . ARG A 1 559 ? -0.766 -24.549 -4.546 1.00 73.81 559 ARG A CA 1
ATOM 4271 C C . ARG A 1 559 ? -2.265 -24.670 -4.807 1.00 73.81 559 ARG A C 1
ATOM 4273 O O . ARG A 1 559 ? -2.867 -23.722 -5.306 1.00 73.81 559 ARG A O 1
ATOM 4280 N N . ASP A 1 560 ? -2.843 -25.824 -4.500 1.00 79.44 560 ASP A N 1
ATOM 4281 C CA . ASP A 1 560 ? -4.243 -26.114 -4.804 1.00 79.44 560 ASP A CA 1
ATOM 4282 C C . ASP A 1 560 ? -5.170 -25.586 -3.703 1.00 79.44 560 ASP A C 1
ATOM 4284 O O . ASP A 1 560 ? -6.353 -25.349 -3.950 1.00 79.44 560 ASP A O 1
ATOM 4288 N N . ASN A 1 561 ? -4.616 -25.336 -2.510 1.00 87.00 561 ASN A N 1
ATOM 4289 C CA . ASN A 1 561 ? -5.336 -24.826 -1.344 1.00 87.00 561 ASN A CA 1
ATOM 4290 C C . ASN A 1 561 ? -4.652 -23.604 -0.712 1.00 87.00 561 ASN A C 1
ATOM 4292 O O . ASN A 1 561 ? -4.547 -23.518 0.516 1.00 87.00 561 ASN A O 1
ATOM 4296 N N . ALA A 1 562 ? -4.200 -22.658 -1.539 1.00 93.94 562 ALA A N 1
ATOM 4297 C CA . ALA A 1 562 ? -3.581 -21.428 -1.053 1.00 93.94 562 ALA A CA 1
ATOM 4298 C C . ALA A 1 562 ? -4.514 -20.702 -0.068 1.00 93.94 562 ALA A C 1
ATOM 4300 O O . ALA A 1 562 ? -5.734 -20.642 -0.259 1.00 93.94 562 ALA A O 1
ATOM 4301 N N . LYS A 1 563 ? -3.942 -20.132 0.992 1.00 96.31 563 LYS A N 1
ATOM 4302 C CA . LYS A 1 563 ? -4.686 -19.458 2.066 1.00 96.31 563 LYS A CA 1
ATOM 4303 C C . LYS A 1 563 ? -4.352 -17.980 2.089 1.00 96.31 563 LYS A C 1
ATOM 4305 O O . LYS A 1 563 ? -3.230 -17.605 1.787 1.00 96.31 563 LYS A O 1
ATOM 4310 N N . ILE A 1 564 ? -5.288 -17.140 2.499 1.00 97.00 564 ILE A N 1
ATOM 4311 C CA . ILE A 1 564 ? -5.034 -15.740 2.840 1.00 97.00 564 ILE A CA 1
ATOM 4312 C C . ILE A 1 564 ? -4.939 -15.644 4.358 1.00 97.00 564 ILE A C 1
ATOM 4314 O O . ILE A 1 564 ? -5.808 -16.140 5.075 1.00 97.00 564 ILE A O 1
ATOM 4318 N N . ARG A 1 565 ? -3.865 -15.026 4.847 1.00 96.06 565 ARG A N 1
ATOM 4319 C CA . ARG A 1 565 ? -3.582 -14.824 6.270 1.00 96.06 565 ARG A CA 1
ATOM 4320 C C . ARG A 1 565 ? -3.392 -13.348 6.549 1.00 96.06 565 ARG A C 1
ATOM 4322 O O . ARG A 1 565 ? -2.904 -12.615 5.697 1.00 96.06 565 ARG A O 1
ATOM 4329 N N . SER A 1 566 ? -3.724 -12.935 7.765 1.00 95.62 566 SER A N 1
ATOM 4330 C CA . SER A 1 566 ? -3.387 -11.610 8.276 1.00 95.62 566 SER A CA 1
ATOM 4331 C C . SER A 1 566 ? -2.678 -11.743 9.619 1.00 95.62 566 SER A C 1
ATOM 4333 O O . SER A 1 566 ? -3.150 -12.455 10.506 1.00 95.62 566 SER A O 1
ATOM 4335 N N . VAL A 1 567 ? -1.522 -11.100 9.769 1.00 93.62 567 VAL A N 1
ATOM 4336 C CA . VAL A 1 567 ? -0.699 -11.172 10.986 1.00 93.62 567 VAL A CA 1
ATOM 4337 C C . VAL A 1 567 ? -0.640 -9.809 11.675 1.00 93.62 567 VAL A C 1
ATOM 4339 O O . VAL A 1 567 ? -0.438 -8.804 10.987 1.00 93.62 567 VAL A O 1
ATOM 4342 N N . PRO A 1 568 ? -0.791 -9.735 13.010 1.00 93.12 568 PRO A N 1
AT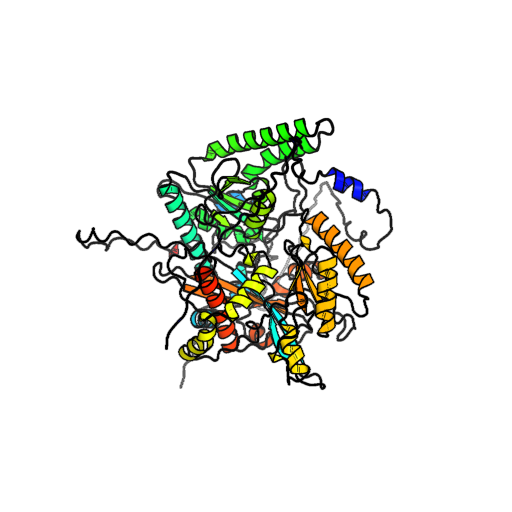OM 4343 C CA . PRO A 1 568 ? -0.491 -8.518 13.753 1.00 93.12 568 PRO A CA 1
ATOM 4344 C C . PRO A 1 568 ? 1.010 -8.238 13.665 1.00 93.12 568 PRO A C 1
ATOM 4346 O O . PRO A 1 568 ? 1.818 -9.136 13.896 1.00 93.12 568 PRO A O 1
ATOM 4349 N N . LEU A 1 569 ? 1.382 -7.001 13.337 1.00 91.44 569 LEU A N 1
ATOM 4350 C CA . LEU A 1 569 ? 2.779 -6.593 13.244 1.00 91.44 569 LEU A CA 1
ATOM 4351 C C . LEU A 1 569 ? 3.143 -5.700 14.412 1.00 91.44 569 LEU A C 1
ATOM 4353 O O . LEU A 1 569 ? 3.746 -6.148 15.375 1.00 91.44 569 LEU A O 1
ATOM 4357 N N . ILE A 1 570 ? 2.783 -4.428 14.361 1.00 92.88 570 ILE A N 1
ATOM 4358 C CA . ILE A 1 570 ? 3.372 -3.442 15.261 1.00 92.88 570 ILE A CA 1
ATOM 4359 C C . ILE A 1 570 ? 2.342 -2.457 15.776 1.00 92.88 570 ILE A C 1
ATOM 4361 O O . ILE A 1 570 ? 1.340 -2.176 15.123 1.00 92.88 570 ILE A O 1
ATOM 4365 N N . LEU A 1 571 ? 2.650 -1.897 16.936 1.00 93.25 571 LEU A N 1
ATOM 4366 C CA . LEU A 1 571 ? 2.110 -0.654 17.443 1.00 93.25 571 LEU A CA 1
ATOM 4367 C C . LEU A 1 571 ? 3.135 0.447 17.141 1.00 93.25 571 LEU A C 1
ATOM 4369 O O . LEU A 1 571 ? 4.277 0.392 17.597 1.00 93.25 571 LEU A O 1
ATOM 4373 N N . LYS A 1 572 ? 2.735 1.435 16.342 1.00 91.44 572 LYS A N 1
ATOM 4374 C CA . LYS A 1 572 ? 3.519 2.634 16.021 1.00 91.44 572 LYS A CA 1
ATOM 4375 C C . LYS A 1 572 ? 3.070 3.742 16.951 1.00 91.44 572 LYS A C 1
ATOM 4377 O O . LYS A 1 572 ? 1.871 3.972 17.071 1.00 91.44 572 LYS A O 1
ATOM 4382 N N . LYS A 1 573 ? 4.006 4.456 17.561 1.00 90.44 573 LYS A N 1
ATOM 4383 C CA . LYS A 1 573 ? 3.690 5.503 18.532 1.00 90.44 573 LYS A CA 1
ATOM 4384 C C . LYS A 1 573 ? 4.350 6.836 18.220 1.00 90.44 573 LYS A C 1
ATOM 4386 O O . LYS A 1 573 ? 5.420 6.915 17.612 1.00 90.44 573 LYS A O 1
ATOM 4391 N N . GLU A 1 574 ? 3.702 7.898 18.663 1.00 86.56 574 GLU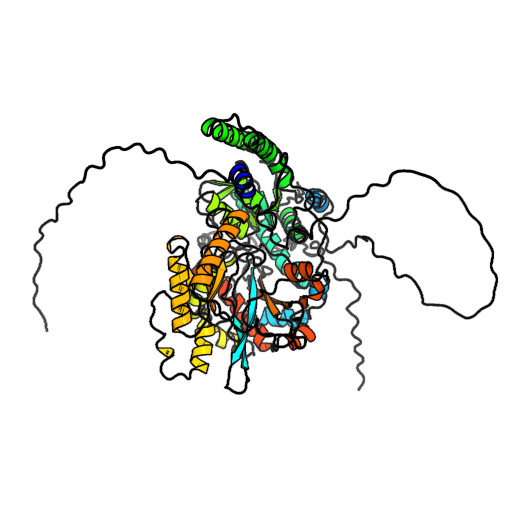 A N 1
ATOM 4392 C CA . GLU A 1 574 ? 4.232 9.254 18.595 1.00 86.56 574 GLU A CA 1
ATOM 4393 C C . GLU A 1 574 ? 5.110 9.589 19.806 1.00 86.56 574 GLU A C 1
ATOM 4395 O O . GLU A 1 574 ? 5.042 8.917 20.837 1.00 86.56 574 GLU A O 1
ATOM 4400 N N . PRO A 1 575 ? 5.951 10.635 19.722 1.00 84.12 575 PRO A N 1
ATOM 4401 C CA . PRO A 1 575 ? 6.592 11.190 20.901 1.00 84.12 575 PRO A CA 1
ATOM 4402 C C . PRO A 1 575 ? 5.535 11.664 21.917 1.00 84.12 575 PRO A C 1
ATOM 4404 O O . PRO A 1 575 ? 4.487 12.168 21.509 1.00 84.12 575 PRO A O 1
ATOM 4407 N N . PRO A 1 576 ? 5.814 11.582 23.231 1.00 81.31 576 PRO A N 1
ATOM 4408 C CA . PRO A 1 576 ? 4.908 12.102 24.249 1.00 81.31 576 PRO A CA 1
ATOM 4409 C C . PRO A 1 576 ? 4.593 13.581 24.015 1.00 81.31 576 PRO A C 1
ATOM 4411 O O . PRO A 1 576 ? 5.496 14.383 23.747 1.00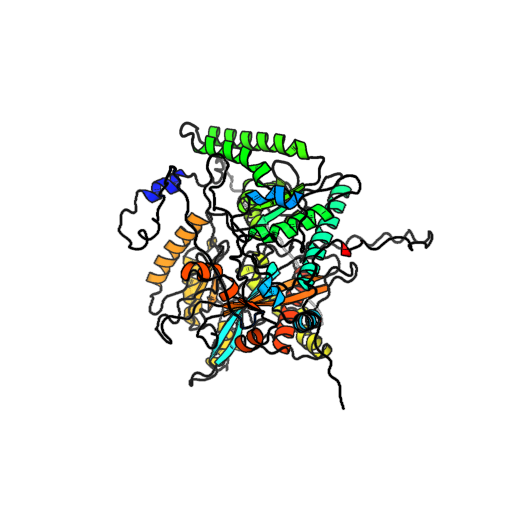 81.31 576 PRO A O 1
ATOM 4414 N N . LYS A 1 577 ? 3.324 13.965 24.169 1.00 70.88 577 LYS A N 1
ATOM 4415 C CA . LYS A 1 577 ? 2.918 15.375 24.097 1.00 70.88 577 LYS A CA 1
ATOM 4416 C C . LYS A 1 577 ? 3.578 16.173 25.231 1.00 70.88 577 LYS A C 1
ATOM 4418 O O . LYS A 1 577 ? 3.611 15.736 26.379 1.00 70.88 577 LYS A O 1
ATOM 4423 N N . THR A 1 578 ? 4.096 17.363 24.918 1.00 57.34 578 THR A N 1
ATOM 4424 C CA . THR A 1 578 ? 4.878 18.209 25.845 1.00 57.34 578 THR A CA 1
ATOM 4425 C C . THR A 1 578 ? 4.077 18.773 27.022 1.00 57.34 578 THR A C 1
ATOM 4427 O O . THR A 1 578 ? 4.685 19.209 27.999 1.00 57.34 578 THR A O 1
ATOM 4430 N N . GLN A 1 579 ? 2.741 18.744 26.977 1.00 54.38 579 GLN A N 1
ATOM 4431 C CA . GLN A 1 579 ? 1.874 19.039 28.122 1.00 54.38 579 GLN A CA 1
ATOM 4432 C C . GLN A 1 579 ? 0.654 18.101 28.141 1.00 54.38 579 GLN A C 1
ATOM 4434 O O . GLN A 1 579 ? -0.088 18.063 27.157 1.00 54.38 579 GLN A O 1
ATOM 4439 N N . PRO A 1 580 ? 0.399 17.380 29.251 1.00 46.22 580 PRO A N 1
ATOM 4440 C CA . PRO A 1 580 ? -0.860 16.672 29.454 1.00 46.22 580 PRO A CA 1
ATOM 4441 C C . PRO A 1 580 ? -2.019 17.680 29.443 1.00 46.22 580 PRO A C 1
ATOM 4443 O O . PRO A 1 580 ? -2.066 18.575 30.284 1.00 46.22 580 PRO A O 1
ATOM 4446 N N . GLY A 1 581 ? -2.938 17.563 28.482 1.00 46.00 581 GLY A N 1
ATOM 4447 C CA . GLY A 1 581 ? -4.142 18.400 28.420 1.00 46.00 581 GLY A CA 1
ATOM 4448 C C . GLY A 1 581 ? -3.973 19.820 27.858 1.00 46.00 581 GLY A C 1
ATOM 4449 O O . GLY A 1 581 ? -4.862 20.642 28.076 1.00 46.00 581 GLY A O 1
ATOM 4450 N N . SER A 1 582 ? -2.892 20.150 27.132 1.00 40.03 582 SER A N 1
ATOM 4451 C CA . SER A 1 582 ? -2.875 21.413 26.376 1.00 40.03 582 SER A CA 1
ATOM 4452 C C . SER A 1 582 ? -3.882 21.364 25.216 1.00 40.03 582 SER A C 1
ATOM 4454 O O . SER A 1 582 ? -4.008 20.379 24.491 1.00 40.03 582 SER A O 1
ATOM 4456 N N . SER A 1 583 ? -4.645 22.445 25.065 1.00 36.94 583 SER A N 1
ATOM 4457 C CA . SER A 1 583 ? -5.861 22.577 24.251 1.00 36.94 583 SER A CA 1
ATOM 4458 C C . SER A 1 583 ? -5.660 22.620 22.725 1.00 36.94 583 SER A C 1
ATOM 4460 O O . SER A 1 583 ? -6.510 23.136 21.995 1.00 36.94 583 SER A O 1
ATOM 4462 N N . THR A 1 584 ? -4.600 22.009 22.195 1.00 40.88 584 THR A N 1
ATOM 4463 C CA . THR A 1 584 ? -4.502 21.692 20.757 1.00 40.88 584 THR A CA 1
ATOM 4464 C C . THR A 1 584 ? -5.199 20.365 20.411 1.00 40.88 584 THR A C 1
ATOM 4466 O O . THR A 1 584 ? -4.913 19.785 19.371 1.00 40.88 584 THR A O 1
ATOM 4469 N N . GLU A 1 585 ? -6.138 19.904 21.258 1.00 45.75 585 GLU A N 1
ATOM 4470 C CA . GLU A 1 585 ? -6.790 18.573 21.312 1.00 45.75 585 GLU A CA 1
ATOM 4471 C C . GLU A 1 585 ? -7.361 17.993 20.000 1.00 45.75 585 GLU A C 1
ATOM 4473 O O . GLU A 1 585 ? -7.739 16.824 19.982 1.00 45.75 585 GLU A O 1
ATOM 4478 N N . LEU A 1 586 ? -7.425 18.757 18.909 1.00 48.91 586 LEU A N 1
ATOM 4479 C CA . LEU A 1 586 ? -7.949 18.307 17.616 1.00 48.91 586 LEU A CA 1
ATOM 4480 C C . LEU A 1 586 ? -6.983 18.539 16.442 1.00 48.91 586 LEU A C 1
ATOM 4482 O O . LEU A 1 586 ? -7.370 18.373 15.290 1.00 48.91 586 LEU A O 1
ATOM 4486 N N . GLU A 1 587 ? -5.718 18.886 16.679 1.00 51.06 587 GLU A N 1
ATOM 4487 C CA . GLU A 1 587 ? -4.726 18.811 15.603 1.00 51.06 587 GLU A CA 1
ATOM 4488 C C . GLU A 1 587 ? -4.360 17.332 15.403 1.00 51.06 587 GLU A C 1
ATOM 4490 O O . GLU A 1 587 ? -3.626 16.741 16.193 1.00 51.06 587 GLU A O 1
ATOM 4495 N N . PHE A 1 588 ? -4.968 16.698 14.394 1.00 61.19 588 PHE A N 1
ATOM 4496 C CA . PHE A 1 588 ? -4.648 15.324 14.015 1.00 61.19 588 PHE A CA 1
ATOM 4497 C C . PHE A 1 588 ? -3.148 15.214 13.734 1.00 61.19 588 PHE A C 1
ATOM 4499 O O . PHE A 1 588 ? -2.654 15.801 12.769 1.00 61.19 588 PHE A O 1
ATOM 4506 N N . SER A 1 589 ? -2.448 14.439 14.560 1.00 57.53 589 SER A N 1
ATOM 4507 C CA . SER A 1 589 ? -1.092 13.993 14.282 1.00 57.53 589 SER A CA 1
ATOM 4508 C C . SER A 1 589 ? -1.176 12.539 13.807 1.00 57.53 589 SER A C 1
ATOM 4510 O O . SER A 1 589 ? -1.652 11.679 14.549 1.00 57.53 589 SER A O 1
ATOM 4512 N N . PRO A 1 590 ? -0.851 12.255 12.534 1.00 62.88 590 PRO A N 1
ATOM 4513 C CA . PRO A 1 590 ? -0.779 10.887 12.051 1.00 62.88 590 PRO A CA 1
ATOM 4514 C C . PRO A 1 590 ? 0.432 10.209 12.677 1.00 62.88 590 PRO A C 1
ATOM 4516 O O . PRO A 1 590 ? 1.550 10.695 12.477 1.00 62.88 590 PRO A O 1
ATOM 4519 N N . THR A 1 591 ? 0.237 9.049 13.315 1.00 73.50 591 THR A N 1
ATOM 4520 C CA . THR A 1 591 ? 1.367 8.309 13.878 1.00 73.50 591 THR A CA 1
ATOM 4521 C C . THR A 1 591 ? 2.316 7.897 12.748 1.00 73.50 591 THR A C 1
ATOM 4523 O O . THR A 1 591 ? 2.021 7.086 11.865 1.00 73.50 591 THR A O 1
ATOM 4526 N N . ASN A 1 592 ? 3.468 8.559 12.699 1.00 78.31 592 ASN A N 1
ATOM 4527 C CA . ASN A 1 592 ? 4.405 8.435 11.596 1.00 78.31 592 ASN A CA 1
ATOM 4528 C C . ASN A 1 592 ? 5.818 8.370 12.154 1.00 78.31 592 ASN A C 1
ATOM 4530 O O . ASN A 1 592 ? 6.419 9.387 12.489 1.00 78.31 592 ASN A O 1
ATOM 4534 N N . VAL A 1 593 ? 6.369 7.158 12.192 1.00 80.81 593 VAL A N 1
ATOM 4535 C CA . VAL A 1 593 ? 7.713 6.887 12.715 1.00 80.81 593 VAL A CA 1
ATOM 4536 C C . VAL A 1 593 ? 8.773 7.758 12.037 1.00 80.81 593 VAL A C 1
ATOM 4538 O O . VAL A 1 593 ? 9.652 8.281 12.712 1.00 80.81 593 VAL A O 1
ATOM 4541 N N . THR A 1 594 ? 8.679 7.989 10.722 1.00 77.44 594 THR A N 1
ATOM 4542 C CA . THR A 1 594 ? 9.640 8.853 10.013 1.00 77.44 594 THR A CA 1
ATOM 4543 C C . THR A 1 594 ? 9.559 10.299 10.507 1.00 77.44 594 THR A C 1
ATOM 4545 O O . THR A 1 594 ? 10.594 10.935 10.712 1.00 77.44 594 THR A O 1
ATOM 4548 N N . ALA A 1 595 ? 8.347 10.816 10.728 1.00 76.75 595 ALA A N 1
ATOM 4549 C CA . ALA A 1 595 ? 8.143 12.148 11.289 1.00 76.75 595 ALA A CA 1
ATOM 4550 C C . ALA A 1 595 ? 8.630 12.227 12.748 1.00 76.75 595 ALA A C 1
ATOM 4552 O O . ALA A 1 595 ? 9.335 13.172 13.097 1.00 76.75 595 ALA A O 1
ATOM 4553 N N . SER A 1 596 ? 8.353 11.207 13.568 1.00 81.88 596 SER A N 1
ATOM 4554 C CA . SER A 1 596 ? 8.828 11.098 14.954 1.00 81.88 596 SER A CA 1
ATOM 4555 C C . SER A 1 596 ? 10.356 11.088 15.042 1.00 81.88 596 SER A C 1
ATOM 4557 O O . SER A 1 596 ? 10.940 11.823 15.842 1.00 81.88 596 SER A O 1
ATOM 4559 N N . VAL A 1 597 ? 11.023 10.311 14.183 1.00 82.00 597 VAL A N 1
ATOM 4560 C CA . VAL A 1 597 ? 12.488 10.276 14.061 1.00 82.00 597 VAL A CA 1
ATOM 4561 C C . VAL A 1 597 ? 13.026 11.649 13.670 1.00 82.00 597 VAL A C 1
ATOM 4563 O O . VAL A 1 597 ? 13.953 12.144 14.305 1.00 82.00 597 VAL A O 1
ATOM 4566 N N . ALA A 1 598 ? 12.431 12.299 12.666 1.00 77.44 598 ALA A N 1
ATOM 4567 C CA . ALA A 1 598 ? 12.861 13.624 12.227 1.00 77.44 598 ALA A CA 1
ATOM 4568 C C . ALA A 1 598 ? 12.687 14.697 13.317 1.00 77.44 598 ALA A C 1
ATOM 4570 O O . ALA A 1 598 ? 13.555 15.553 13.471 1.00 77.44 598 ALA A O 1
ATOM 4571 N N . ALA A 1 599 ? 11.595 14.640 14.083 1.00 80.00 599 ALA A N 1
ATOM 4572 C CA . ALA A 1 599 ? 11.287 15.612 15.129 1.00 80.00 599 ALA A CA 1
ATOM 4573 C C . ALA A 1 599 ? 12.156 15.451 16.387 1.00 80.00 599 ALA A C 1
ATOM 4575 O O . ALA A 1 599 ? 12.442 16.431 17.070 1.00 80.00 599 ALA A O 1
ATOM 4576 N N . THR A 1 600 ? 12.567 14.223 16.712 1.00 84.00 600 THR A N 1
ATOM 4577 C CA . THR A 1 600 ? 13.232 13.909 17.991 1.00 84.00 600 THR A CA 1
ATOM 4578 C C . THR A 1 600 ? 14.703 13.526 17.862 1.00 84.00 600 THR A C 1
ATOM 4580 O O . THR A 1 600 ? 15.416 13.521 18.862 1.00 84.00 600 THR A O 1
ATOM 4583 N N . GLY A 1 601 ? 15.155 13.144 16.665 1.00 85.19 601 GLY A N 1
ATOM 4584 C CA . GLY A 1 601 ? 16.480 12.568 16.429 1.00 85.19 601 GLY A CA 1
ATOM 4585 C C . GLY A 1 601 ? 16.676 11.146 16.979 1.00 85.19 601 GLY A C 1
ATOM 4586 O O . GLY A 1 601 ? 17.780 10.611 16.880 1.00 85.19 601 GLY A O 1
ATOM 4587 N N . LYS A 1 602 ? 15.640 10.527 17.562 1.00 87.00 602 LYS A N 1
ATOM 4588 C CA . LYS A 1 602 ? 15.681 9.153 18.090 1.00 87.00 602 LYS A CA 1
ATOM 4589 C C . LYS A 1 602 ? 15.634 8.104 16.978 1.00 87.00 602 LYS A C 1
ATOM 4591 O O . LYS A 1 602 ? 15.338 8.420 15.827 1.00 87.00 602 LYS A O 1
ATOM 4596 N N . LYS A 1 603 ? 15.929 6.843 17.313 1.00 85.00 603 LYS A N 1
ATOM 4597 C CA . LYS A 1 603 ? 15.869 5.728 16.353 1.00 85.00 603 LYS A CA 1
ATOM 4598 C C . LYS A 1 603 ? 14.416 5.356 16.055 1.00 85.00 603 LYS A C 1
ATOM 4600 O O . LYS A 1 603 ? 13.561 5.494 16.922 1.00 85.00 603 LYS A O 1
ATOM 4605 N N . GLY A 1 604 ? 14.140 4.845 14.851 1.00 83.44 604 GLY A N 1
ATOM 4606 C CA . GLY A 1 604 ? 12.789 4.413 14.463 1.00 83.44 604 GLY A CA 1
ATOM 4607 C C . GLY A 1 604 ? 12.217 3.346 15.397 1.00 83.44 604 GLY A C 1
ATOM 4608 O O . GLY A 1 604 ? 11.062 3.437 15.798 1.00 83.44 604 GLY A O 1
ATOM 4609 N N . THR A 1 605 ? 13.066 2.417 15.841 1.00 87.50 605 THR A N 1
ATOM 4610 C CA . THR A 1 605 ? 12.733 1.362 16.809 1.00 87.50 605 THR A CA 1
ATOM 4611 C C . THR A 1 605 ? 12.235 1.893 18.156 1.00 87.50 605 THR A C 1
ATOM 4613 O O . THR A 1 605 ? 11.517 1.187 18.846 1.00 87.50 605 THR A O 1
ATOM 4616 N N . ASP A 1 606 ? 12.542 3.140 18.536 1.00 88.50 606 ASP A N 1
ATOM 4617 C CA . ASP A 1 606 ? 12.044 3.730 19.791 1.00 88.50 606 ASP A CA 1
ATOM 4618 C C . ASP A 1 606 ? 10.544 4.081 19.719 1.00 88.50 606 ASP A C 1
ATOM 4620 O O . ASP A 1 606 ? 9.916 4.371 20.742 1.00 88.50 606 ASP A O 1
ATOM 4624 N N . PHE A 1 607 ? 9.978 4.080 18.508 1.00 90.19 607 PHE A N 1
ATOM 4625 C CA . PHE A 1 607 ? 8.592 4.429 18.191 1.00 90.19 607 PHE A CA 1
ATOM 4626 C C . PHE A 1 607 ? 7.767 3.235 17.709 1.00 90.19 607 PHE A C 1
ATOM 4628 O O . PHE A 1 607 ? 6.664 3.423 17.194 1.00 90.19 607 PHE A O 1
ATOM 4635 N N . ILE A 1 608 ? 8.298 2.022 17.843 1.00 91.88 608 ILE A N 1
ATOM 4636 C CA . ILE A 1 608 ? 7.662 0.797 17.376 1.00 91.88 608 ILE A CA 1
ATOM 4637 C C . ILE A 1 608 ? 7.691 -0.223 18.512 1.00 91.88 608 ILE A C 1
ATOM 4639 O O . ILE A 1 608 ? 8.700 -0.364 19.196 1.00 91.88 608 ILE A O 1
ATOM 4643 N N . VAL A 1 609 ? 6.576 -0.915 18.721 1.00 93.31 609 VAL A N 1
ATOM 4644 C CA . VAL A 1 609 ? 6.456 -2.031 19.662 1.00 93.31 609 VAL A CA 1
ATOM 4645 C C . VAL A 1 609 ? 5.842 -3.211 18.925 1.00 93.31 609 VAL A C 1
ATOM 4647 O O . VAL A 1 609 ? 4.854 -3.049 18.209 1.00 93.31 609 VAL A O 1
ATOM 4650 N N . SER A 1 610 ? 6.398 -4.402 19.108 1.00 94.12 610 SER A N 1
ATOM 4651 C CA . SER A 1 610 ? 5.846 -5.634 18.545 1.00 94.12 610 SER A CA 1
ATOM 4652 C C . SER A 1 610 ? 4.463 -5.923 19.110 1.00 94.12 610 SER A C 1
ATOM 4654 O O . SER A 1 610 ? 4.288 -5.989 20.327 1.00 94.12 610 SER A O 1
ATOM 4656 N N . LEU A 1 611 ? 3.461 -6.065 18.241 1.00 94.62 611 LEU A N 1
ATOM 4657 C CA . LEU A 1 611 ? 2.066 -6.168 18.666 1.00 94.62 611 LEU A CA 1
ATOM 4658 C C . LEU A 1 611 ? 1.791 -7.493 19.388 1.00 94.62 611 LEU A C 1
ATOM 4660 O O . LEU A 1 611 ? 1.109 -7.488 20.409 1.00 94.62 611 LEU A O 1
ATOM 4664 N N . CYS A 1 612 ? 2.392 -8.601 18.940 1.00 95.25 612 CYS A N 1
ATOM 4665 C CA . CYS A 1 612 ? 2.355 -9.880 19.656 1.00 95.25 612 CYS A CA 1
ATOM 4666 C C . CYS A 1 612 ? 3.458 -9.958 20.725 1.00 95.25 612 CYS A C 1
ATOM 4668 O O . CYS A 1 612 ? 4.199 -10.927 20.778 1.00 95.25 612 CYS A O 1
ATOM 4670 N N . SER A 1 613 ? 3.599 -8.939 21.568 1.00 95.31 613 SER A N 1
ATOM 4671 C CA . SER A 1 613 ? 4.457 -8.978 22.760 1.00 95.31 613 SER A CA 1
ATOM 4672 C C . SER A 1 613 ? 3.627 -8.644 23.998 1.00 95.31 613 SER A C 1
ATOM 4674 O O . SER A 1 613 ? 2.550 -8.058 23.875 1.00 95.31 613 SER A O 1
ATOM 4676 N N . GLU A 1 614 ? 4.110 -8.979 25.198 1.00 93.44 614 GLU A N 1
ATOM 4677 C CA . GLU A 1 614 ? 3.416 -8.614 26.444 1.00 93.44 614 GLU A CA 1
ATOM 4678 C C . GLU A 1 614 ? 3.138 -7.102 26.506 1.00 93.44 614 GLU A C 1
ATOM 4680 O O . GLU A 1 614 ? 2.021 -6.677 26.809 1.00 93.44 614 GLU A O 1
ATOM 4685 N N . GLU A 1 615 ? 4.131 -6.286 26.140 1.00 94.62 615 GLU A N 1
ATOM 4686 C CA . GLU A 1 615 ? 4.001 -4.831 26.139 1.00 94.62 615 GLU A CA 1
ATOM 4687 C C . GLU A 1 615 ? 3.050 -4.336 25.041 1.00 94.62 615 GLU A C 1
ATOM 4689 O O . GLU A 1 615 ? 2.208 -3.480 25.310 1.00 94.62 615 GLU A O 1
ATOM 4694 N N . GLY A 1 616 ? 3.129 -4.885 23.825 1.00 95.12 616 GLY A N 1
ATOM 4695 C CA . GLY A 1 616 ? 2.235 -4.518 22.720 1.00 95.12 616 GLY A CA 1
ATOM 4696 C C . GLY A 1 616 ? 0.766 -4.828 23.020 1.00 95.12 616 GLY A C 1
ATOM 4697 O O . GLY A 1 616 ? -0.107 -3.980 22.816 1.00 95.12 616 GLY A O 1
ATOM 4698 N N . MET A 1 617 ? 0.491 -6.004 23.588 1.00 94.88 617 MET A N 1
ATOM 4699 C CA . MET A 1 617 ? -0.851 -6.413 24.020 1.00 94.88 617 MET A CA 1
ATOM 4700 C C . MET A 1 617 ? -1.378 -5.518 25.144 1.00 94.88 617 MET A C 1
ATOM 4702 O O . MET A 1 617 ? -2.523 -5.066 25.112 1.00 94.88 617 MET A O 1
ATOM 4706 N N . LYS A 1 618 ? -0.526 -5.202 26.124 1.00 94.69 618 LYS A N 1
ATOM 4707 C CA . LYS A 1 618 ? -0.885 -4.327 27.241 1.00 94.69 618 LYS A CA 1
ATOM 4708 C C . LYS A 1 618 ? -1.173 -2.894 26.792 1.00 94.69 618 LYS A C 1
ATOM 4710 O O . LYS A 1 618 ? -2.147 -2.313 27.262 1.00 94.69 618 LYS A O 1
ATOM 4715 N N . GLN A 1 619 ? -0.343 -2.326 25.915 1.00 94.69 619 GLN A N 1
ATOM 4716 C CA . GLN A 1 619 ? -0.504 -0.953 25.423 1.00 94.69 619 GLN A CA 1
ATOM 4717 C C . GLN A 1 619 ? -1.699 -0.793 24.482 1.00 94.69 619 GLN A C 1
ATOM 4719 O O . GLN A 1 619 ? -2.344 0.247 24.505 1.00 94.69 619 GLN A O 1
ATOM 4724 N N . SER A 1 620 ? -1.989 -1.804 23.661 1.00 93.81 620 SER A N 1
ATOM 4725 C CA . SER A 1 620 ? -3.138 -1.772 22.750 1.00 93.81 620 SER A CA 1
ATOM 4726 C C . SER A 1 620 ? -4.463 -2.096 23.440 1.00 93.81 620 SER A C 1
ATOM 4728 O O . SER A 1 620 ? -5.512 -1.901 22.847 1.00 93.81 620 SER A O 1
ATOM 4730 N N . HIS A 1 621 ? -4.454 -2.609 24.673 1.00 93.38 621 HIS A N 1
ATOM 4731 C CA . HIS A 1 621 ? -5.664 -3.081 25.358 1.00 93.38 621 HIS A CA 1
ATOM 4732 C C . HIS A 1 621 ? -6.436 -4.167 24.581 1.00 93.38 621 HIS A C 1
ATOM 4734 O O . HIS A 1 621 ? -7.623 -4.386 24.830 1.00 93.38 621 HIS A O 1
ATOM 4740 N N . LEU A 1 622 ? -5.775 -4.857 23.647 1.00 95.25 622 LEU A N 1
ATOM 4741 C CA . LEU A 1 622 ? -6.386 -5.903 22.840 1.00 95.25 622 LEU A CA 1
ATOM 4742 C C . LEU A 1 622 ? -6.237 -7.259 23.513 1.00 95.25 622 LEU A C 1
ATOM 4744 O O . LEU A 1 622 ? -5.166 -7.635 23.987 1.00 95.25 622 LEU A O 1
ATOM 4748 N N . SER A 1 623 ? -7.322 -8.028 23.511 1.00 96.31 623 SER A N 1
ATOM 4749 C CA . SER A 1 623 ? -7.247 -9.448 23.823 1.00 96.31 623 SER A CA 1
ATOM 4750 C C . SER A 1 623 ? -6.773 -10.243 22.607 1.00 96.31 623 SER A C 1
ATOM 4752 O O . SER A 1 623 ? -6.810 -9.790 21.459 1.00 96.31 623 SER A O 1
ATOM 4754 N N . LYS A 1 624 ? -6.382 -11.490 22.857 1.00 97.00 624 LYS A N 1
ATOM 4755 C CA . LYS A 1 624 ? -6.066 -12.453 21.804 1.00 97.00 624 LYS A CA 1
ATOM 4756 C C . LYS A 1 624 ? -7.240 -12.674 20.846 1.00 97.00 624 LYS A C 1
ATOM 4758 O O . LYS A 1 624 ? -7.028 -12.729 19.639 1.00 97.00 624 LYS A O 1
ATOM 4763 N N . ASP A 1 625 ? -8.463 -12.749 21.366 1.00 97.88 625 ASP A N 1
ATOM 4764 C CA . ASP A 1 625 ? -9.676 -12.923 20.558 1.00 97.88 625 ASP A CA 1
ATOM 4765 C C . ASP A 1 625 ? -9.949 -11.702 19.674 1.00 97.88 625 ASP A C 1
ATOM 4767 O O . ASP A 1 625 ? -10.358 -11.860 18.522 1.00 97.88 625 ASP A O 1
ATOM 4771 N N . ASN A 1 626 ? -9.632 -10.490 20.148 1.00 97.88 626 ASN A N 1
ATOM 4772 C CA . ASN A 1 626 ? -9.722 -9.296 19.308 1.00 97.88 626 ASN A CA 1
ATOM 4773 C C . ASN A 1 626 ? -8.722 -9.355 18.146 1.00 97.88 626 ASN A C 1
ATOM 4775 O O . ASN A 1 626 ? -9.101 -9.098 17.005 1.00 97.88 626 ASN A O 1
ATOM 4779 N N . LEU A 1 627 ? -7.470 -9.760 18.395 1.00 97.81 627 LEU A N 1
ATOM 4780 C CA . LEU A 1 627 ? -6.480 -9.917 17.323 1.00 97.81 627 LEU A CA 1
ATOM 4781 C C . LEU A 1 627 ? -6.857 -11.022 16.326 1.00 97.81 627 LEU A C 1
ATOM 4783 O O . LEU A 1 627 ? -6.711 -10.819 15.120 1.00 97.81 627 LEU A O 1
ATOM 4787 N N . LYS A 1 628 ? -7.392 -12.156 16.799 1.00 98.56 628 LYS A N 1
ATOM 4788 C CA . LYS A 1 628 ? -7.951 -13.216 15.937 1.00 98.56 628 LYS A CA 1
ATOM 4789 C C . LYS A 1 628 ? -9.099 -12.688 15.076 1.00 98.56 628 LYS A C 1
ATOM 4791 O O . LYS A 1 628 ? -9.149 -12.972 13.883 1.00 98.56 628 LYS A O 1
ATOM 4796 N N . SER A 1 629 ? -9.981 -11.874 15.654 1.00 98.50 629 SER A N 1
ATOM 4797 C CA . SER A 1 629 ? -11.114 -11.264 14.948 1.00 98.50 629 SER A CA 1
ATOM 4798 C C . SER A 1 629 ? -10.670 -10.271 13.875 1.00 98.50 629 SER A C 1
ATOM 4800 O O . SER A 1 629 ? -11.175 -10.318 12.756 1.00 98.50 629 SER A O 1
ATOM 4802 N N . MET A 1 630 ? -9.695 -9.409 14.181 1.00 98.38 630 MET A N 1
ATOM 4803 C CA . MET A 1 630 ? -9.111 -8.482 13.205 1.00 98.38 630 MET A CA 1
ATOM 4804 C C . MET A 1 630 ? -8.383 -9.232 12.083 1.00 98.38 630 MET A C 1
ATOM 4806 O O . MET A 1 630 ? -8.566 -8.905 10.912 1.00 98.38 630 MET A O 1
ATOM 4810 N N . SER A 1 631 ? -7.613 -10.271 12.426 1.00 98.19 631 SER A N 1
ATOM 4811 C CA . SER A 1 631 ? -6.947 -11.139 11.449 1.00 98.19 631 SER A CA 1
ATOM 4812 C C . SER A 1 631 ? -7.957 -11.798 10.500 1.00 98.19 631 SER A C 1
ATOM 4814 O O . SER A 1 631 ? -7.814 -11.690 9.280 1.00 98.19 631 SER A O 1
ATOM 4816 N N . LEU A 1 632 ? -9.028 -12.388 11.052 1.00 98.69 632 LEU A N 1
ATOM 4817 C CA . LEU A 1 632 ? -10.119 -12.983 10.279 1.00 98.69 632 LEU A CA 1
ATOM 4818 C C . LEU A 1 632 ? -10.793 -11.959 9.361 1.00 98.69 632 LEU A C 1
ATOM 4820 O O . LEU A 1 632 ? -11.015 -12.240 8.185 1.00 98.69 632 LEU A O 1
ATOM 4824 N N . TYR A 1 633 ? -11.101 -10.769 9.881 1.00 98.50 633 TYR A N 1
ATOM 4825 C CA . TYR A 1 633 ? -11.742 -9.708 9.109 1.00 98.50 633 TYR A CA 1
ATOM 4826 C C . TYR A 1 633 ? -10.905 -9.300 7.890 1.00 98.50 633 TYR A C 1
ATOM 4828 O O . TYR A 1 633 ? -11.435 -9.269 6.781 1.00 98.50 633 TYR A O 1
ATOM 4836 N N . PHE A 1 634 ? -9.605 -9.032 8.063 1.00 97.94 634 PHE A N 1
ATOM 4837 C CA . PHE A 1 634 ? -8.748 -8.601 6.954 1.00 97.94 634 PHE A CA 1
ATOM 4838 C C . PHE A 1 634 ? -8.500 -9.708 5.927 1.00 97.94 634 PHE A C 1
ATOM 4840 O O . PHE A 1 634 ? -8.565 -9.447 4.727 1.00 97.94 634 PHE A O 1
ATOM 4847 N N . ALA A 1 635 ? -8.269 -10.948 6.372 1.00 98.06 635 ALA A N 1
ATOM 4848 C CA . ALA A 1 635 ? -8.109 -12.075 5.457 1.00 98.06 635 ALA A CA 1
ATOM 4849 C C . ALA A 1 635 ? -9.392 -12.340 4.651 1.00 98.06 635 ALA A C 1
ATOM 4851 O O . ALA A 1 635 ? -9.327 -12.612 3.452 1.00 98.06 635 ALA A O 1
ATOM 4852 N N . ALA A 1 636 ? -10.562 -12.224 5.286 1.00 98.38 636 ALA A N 1
ATOM 4853 C CA . ALA A 1 636 ? -11.846 -12.411 4.620 1.00 98.38 636 ALA A CA 1
ATOM 4854 C C . ALA A 1 636 ? -12.196 -11.266 3.668 1.00 98.38 636 ALA A C 1
ATOM 4856 O O . ALA A 1 636 ? -12.727 -11.528 2.591 1.00 98.38 636 ALA A O 1
ATOM 4857 N N . HIS A 1 637 ? -11.877 -10.022 4.034 1.00 97.88 637 HIS A N 1
ATOM 4858 C CA . HIS A 1 637 ? -12.049 -8.861 3.161 1.00 97.88 637 HIS A CA 1
ATOM 4859 C C . HIS A 1 637 ? -11.226 -9.011 1.879 1.00 97.88 637 HIS A C 1
ATOM 4861 O O . HIS A 1 637 ? -11.772 -8.870 0.787 1.00 97.88 637 HIS A O 1
ATOM 4867 N N . GLU A 1 638 ? -9.953 -9.387 1.995 1.00 97.50 638 GLU A N 1
ATOM 4868 C CA . GLU A 1 638 ? -9.087 -9.617 0.836 1.00 97.50 638 GLU A CA 1
ATOM 4869 C C . GLU A 1 638 ? -9.562 -10.809 -0.010 1.00 97.50 638 GLU A C 1
ATOM 4871 O O . GLU A 1 638 ? -9.669 -10.698 -1.232 1.00 97.50 638 GLU A O 1
ATOM 4876 N N . ALA A 1 639 ? -9.933 -11.931 0.620 1.00 97.38 639 ALA A N 1
ATOM 4877 C CA . ALA A 1 639 ? -10.503 -13.080 -0.089 1.00 97.38 639 ALA A CA 1
ATOM 4878 C C . ALA A 1 639 ? -11.772 -12.698 -0.862 1.00 97.38 639 ALA A C 1
ATOM 4880 O O . ALA A 1 639 ? -11.968 -13.127 -2.000 1.00 97.38 639 ALA A O 1
ATOM 4881 N N . TRP A 1 640 ? -12.629 -11.874 -0.260 1.00 97.94 640 TRP A N 1
ATOM 4882 C CA . TRP A 1 640 ? -13.826 -11.359 -0.903 1.00 97.94 640 TRP A CA 1
ATOM 4883 C C . TRP A 1 640 ? -13.479 -10.456 -2.094 1.00 97.94 640 TRP A C 1
ATOM 4885 O O . TRP A 1 640 ? -13.982 -10.717 -3.184 1.00 97.94 640 TRP A O 1
ATOM 4895 N N . MET A 1 641 ? -12.559 -9.495 -1.949 1.00 96.81 641 MET A N 1
ATOM 4896 C CA . MET A 1 641 ? -12.142 -8.623 -3.059 1.00 96.81 641 MET A CA 1
ATOM 4897 C C . MET A 1 641 ? -11.576 -9.422 -4.238 1.00 96.81 641 MET A C 1
ATOM 4899 O O . MET A 1 641 ? -11.954 -9.185 -5.385 1.00 96.81 641 MET A O 1
ATOM 4903 N N . LEU A 1 642 ? -10.723 -10.415 -3.973 1.00 95.56 642 LEU A N 1
ATOM 4904 C CA . LEU A 1 642 ? -10.185 -11.295 -5.015 1.00 95.56 642 LEU A CA 1
ATOM 4905 C C . LEU A 1 642 ? -11.264 -12.143 -5.702 1.00 95.56 642 LEU A C 1
ATOM 4907 O O . LEU A 1 642 ? -11.135 -12.490 -6.875 1.00 95.56 642 LEU A O 1
ATOM 4911 N N . LYS A 1 643 ? -12.336 -12.480 -4.985 1.00 95.56 643 LYS A N 1
ATOM 4912 C CA . LYS A 1 643 ? -13.463 -13.267 -5.496 1.00 95.56 643 LYS A CA 1
ATOM 4913 C C . LYS A 1 643 ? -14.455 -12.427 -6.302 1.00 95.56 643 LYS A C 1
ATOM 4915 O O . LYS A 1 643 ? -15.057 -12.972 -7.225 1.00 95.56 643 LYS A O 1
ATOM 4920 N N . THR A 1 644 ? -14.675 -11.162 -5.943 1.00 95.06 644 THR A N 1
ATOM 4921 C CA . THR A 1 644 ? -15.749 -10.332 -6.519 1.00 95.06 644 THR A CA 1
ATOM 4922 C C . THR A 1 644 ? -15.245 -9.247 -7.459 1.00 95.06 644 THR A C 1
ATOM 4924 O O . THR A 1 644 ? -15.770 -9.128 -8.561 1.00 95.06 644 THR A O 1
ATOM 4927 N N . GLU A 1 645 ? -14.223 -8.492 -7.059 1.00 92.31 645 GLU A N 1
ATOM 4928 C CA . GLU A 1 645 ? -13.713 -7.335 -7.809 1.00 92.31 645 GLU A CA 1
ATOM 4929 C C . GLU A 1 645 ? -12.557 -7.724 -8.738 1.00 92.31 645 GLU A C 1
ATOM 4931 O O . GLU A 1 645 ? -12.451 -7.240 -9.864 1.00 92.31 645 GLU A O 1
ATOM 4936 N N . TYR A 1 646 ? -11.709 -8.651 -8.285 1.00 93.25 646 TYR A N 1
ATOM 4937 C CA . TYR A 1 646 ? -10.496 -9.079 -8.990 1.00 93.25 646 TYR A CA 1
ATOM 4938 C C . TYR A 1 646 ? -10.554 -10.539 -9.442 1.00 93.25 646 TYR A C 1
ATOM 4940 O O . TYR A 1 646 ? -9.525 -11.205 -9.578 1.00 93.25 646 TYR A O 1
ATOM 4948 N N . ALA A 1 647 ? -11.766 -11.032 -9.703 1.00 91.31 647 ALA A N 1
ATOM 4949 C CA . ALA A 1 647 ? -11.995 -12.403 -10.125 1.00 91.31 647 ALA A CA 1
ATOM 4950 C C . ALA A 1 647 ? -11.196 -12.730 -11.395 1.00 91.31 647 ALA A C 1
ATOM 4952 O O . ALA A 1 647 ? -11.402 -12.160 -12.472 1.00 91.31 647 ALA A O 1
ATOM 4953 N N . ARG A 1 648 ? -10.290 -13.699 -11.282 1.00 85.94 648 ARG A N 1
ATOM 4954 C CA . ARG A 1 648 ? -9.580 -14.258 -12.431 1.00 85.94 648 ARG A CA 1
ATOM 4955 C C . ARG A 1 648 ? -10.546 -15.164 -13.209 1.00 85.94 648 ARG A C 1
ATOM 4957 O O . ARG A 1 648 ? -11.246 -15.972 -12.590 1.00 85.94 648 ARG A O 1
ATOM 4964 N N . PRO A 1 649 ? -10.585 -15.090 -14.553 1.00 79.62 649 PRO A N 1
ATOM 4965 C CA . PRO A 1 649 ? -11.264 -16.108 -15.341 1.00 79.62 649 PRO A CA 1
ATOM 4966 C C . PRO A 1 649 ? -10.660 -17.459 -14.968 1.00 79.62 649 PRO A C 1
ATOM 4968 O O . PRO A 1 649 ? -9.435 -17.600 -14.980 1.00 79.62 649 PRO A O 1
ATOM 4971 N N . GLN A 1 650 ? -11.498 -18.438 -14.622 1.00 65.19 650 GLN A N 1
ATOM 4972 C CA . GLN A 1 650 ? -11.000 -19.794 -14.417 1.00 65.19 650 GLN A CA 1
ATOM 4973 C C . GLN A 1 650 ? -10.261 -20.216 -15.694 1.00 65.19 650 GLN A C 1
ATOM 4975 O O . GLN A 1 650 ? -10.776 -19.957 -16.792 1.00 65.19 650 GLN A O 1
ATOM 4980 N N . PRO A 1 651 ? -9.085 -20.858 -15.601 1.00 54.41 651 PRO A N 1
ATOM 4981 C CA . PRO A 1 651 ? -8.592 -21.595 -16.750 1.00 54.41 651 PRO A CA 1
ATOM 4982 C C . PRO A 1 651 ? -9.722 -22.539 -17.188 1.00 54.41 651 PRO A C 1
ATOM 4984 O O . PRO A 1 651 ? -10.377 -23.154 -16.343 1.00 54.41 651 PRO A O 1
ATOM 4987 N N . PHE A 1 652 ? -10.022 -22.565 -18.491 1.00 33.41 652 PHE A N 1
ATOM 4988 C CA . PHE A 1 652 ? -11.031 -23.463 -19.061 1.00 33.41 652 PHE A CA 1
ATOM 4989 C C . PHE A 1 652 ? -10.871 -24.868 -18.460 1.00 33.41 652 PHE A C 1
ATOM 4991 O O . PHE A 1 652 ? -9.727 -25.274 -18.234 1.00 33.41 652 PHE A O 1
ATOM 4998 N N . PRO A 1 653 ? -11.973 -25.601 -18.195 1.00 38.06 653 PRO A N 1
ATOM 4999 C CA . PRO A 1 653 ? -11.874 -26.937 -17.631 1.00 38.06 653 PRO A CA 1
ATOM 5000 C C . PRO A 1 653 ? -10.900 -27.745 -18.480 1.00 38.06 653 PRO A C 1
ATOM 5002 O O . PRO A 1 653 ? -11.004 -27.744 -19.711 1.00 38.06 653 PRO A O 1
ATOM 5005 N N . GLU A 1 654 ? -9.931 -28.372 -17.811 1.00 37.09 654 GLU A N 1
ATOM 5006 C CA . GLU A 1 654 ? -9.026 -29.329 -18.430 1.00 37.09 654 GLU A CA 1
ATOM 5007 C C . GLU A 1 654 ? -9.853 -30.232 -19.344 1.00 37.09 654 GLU A C 1
ATOM 5009 O O . GLU A 1 654 ? -10.869 -30.792 -18.921 1.00 37.09 654 GLU A O 1
ATOM 5014 N N . ASN A 1 655 ? -9.463 -30.314 -20.619 1.00 30.30 655 ASN A N 1
ATOM 5015 C CA . ASN A 1 655 ? -10.084 -31.236 -21.560 1.00 30.30 655 ASN A CA 1
ATOM 5016 C C . ASN A 1 655 ? -10.231 -32.607 -20.876 1.00 30.30 655 ASN A C 1
ATOM 5018 O O . ASN A 1 655 ? -9.214 -33.166 -20.452 1.00 30.30 655 ASN A O 1
ATOM 5022 N N . PRO A 1 656 ? -11.440 -33.187 -20.782 1.00 36.41 656 PRO A N 1
ATOM 5023 C CA . PRO A 1 656 ? -11.622 -34.507 -20.203 1.00 36.41 656 PRO A CA 1
ATOM 5024 C C . PRO A 1 656 ? -11.185 -35.565 -21.224 1.00 36.41 656 PRO A C 1
ATOM 5026 O O . PRO A 1 656 ? -12.011 -36.295 -21.759 1.00 36.41 656 PRO A O 1
ATOM 5029 N N . SER A 1 657 ? -9.892 -35.626 -21.558 1.00 35.56 657 SER A N 1
ATOM 5030 C CA . SER A 1 657 ? -9.340 -36.673 -22.425 1.00 35.56 657 SER A CA 1
ATOM 5031 C C . SER A 1 657 ? -7.806 -36.712 -22.441 1.00 35.56 657 SER A C 1
ATOM 5033 O O . SER A 1 657 ? -7.205 -36.634 -23.506 1.00 35.56 657 SER A O 1
ATOM 5035 N N . THR A 1 658 ? -7.165 -36.888 -21.288 1.00 33.31 658 THR A N 1
ATOM 5036 C CA . THR A 1 658 ? -5.912 -37.667 -21.194 1.00 33.31 658 THR A CA 1
ATOM 5037 C C . THR A 1 658 ? -5.869 -38.386 -19.848 1.00 33.31 658 THR A C 1
ATOM 5039 O O . THR A 1 658 ? -4.989 -38.162 -19.022 1.00 33.31 658 THR A O 1
ATOM 5042 N N . SER A 1 659 ? -6.855 -39.249 -19.600 1.00 33.81 659 SER A N 1
ATOM 5043 C CA . SER A 1 659 ? -6.668 -40.337 -18.646 1.00 33.81 659 SER A CA 1
ATOM 5044 C C . SER A 1 659 ? -5.841 -41.440 -19.312 1.00 33.81 659 SER A C 1
ATOM 5046 O O . SER A 1 659 ? -6.003 -41.744 -20.493 1.00 33.81 659 SER A O 1
ATOM 5048 N N . SER A 1 660 ? -4.967 -42.047 -18.512 1.00 36.47 660 SER A N 1
ATOM 5049 C CA . SER A 1 660 ? -4.068 -43.162 -18.825 1.00 36.47 660 SER A CA 1
ATOM 5050 C C . SER A 1 660 ? -2.808 -42.819 -19.625 1.00 36.47 660 SER A C 1
ATOM 5052 O O . SER A 1 660 ? -2.728 -43.030 -20.824 1.00 36.47 660 SER A O 1
ATOM 5054 N N . LEU A 1 661 ? -1.761 -42.412 -18.906 1.00 31.58 661 LEU A N 1
ATOM 5055 C CA . LEU A 1 661 ? -0.458 -43.069 -19.012 1.00 31.58 661 LEU A CA 1
ATOM 5056 C C . LEU A 1 661 ? 0.257 -42.960 -17.657 1.00 31.58 661 LEU A C 1
ATOM 5058 O O . LEU A 1 661 ? 0.621 -41.877 -17.2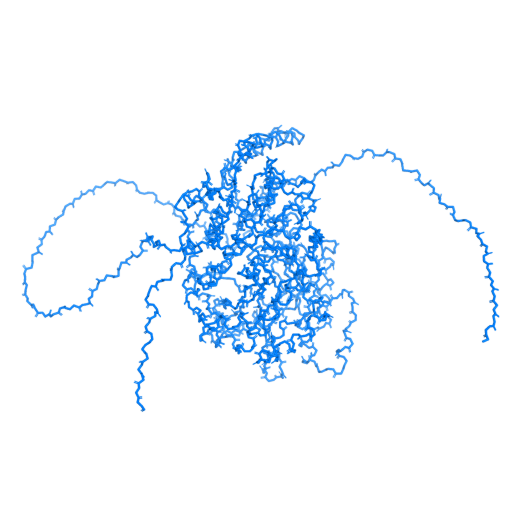24 1.00 31.58 661 LEU A O 1
ATOM 5062 N N . GLY A 1 662 ? 0.400 -44.114 -17.001 1.00 28.19 662 GLY A N 1
ATOM 5063 C CA . GLY A 1 662 ? 1.524 -44.460 -16.129 1.00 28.19 662 GLY A CA 1
ATOM 5064 C C . GLY A 1 662 ? 1.872 -43.516 -14.981 1.00 28.19 662 GLY A C 1
ATOM 5065 O O . GLY A 1 662 ? 2.702 -42.629 -15.116 1.00 28.19 662 GLY A O 1
ATOM 5066 N N . SER A 1 663 ? 1.336 -43.842 -13.808 1.00 39.62 663 SER A N 1
ATOM 5067 C CA . SER A 1 663 ? 1.963 -43.588 -12.512 1.00 39.62 663 SER A CA 1
ATOM 5068 C C . SER A 1 663 ? 3.455 -43.969 -12.520 1.00 39.62 663 SER A C 1
ATOM 5070 O O . SER A 1 663 ? 3.789 -45.146 -12.638 1.00 39.62 663 SER A O 1
ATOM 5072 N N . SER A 1 664 ? 4.323 -42.966 -12.366 1.00 29.08 664 SER A N 1
ATOM 5073 C CA . SER A 1 664 ? 5.596 -43.038 -11.631 1.00 29.08 664 SER A CA 1
ATOM 5074 C C . SER A 1 664 ? 6.147 -41.618 -11.431 1.00 29.08 664 SER A C 1
ATOM 5076 O O . SER A 1 664 ? 7.178 -41.253 -11.986 1.00 29.08 664 SER A O 1
ATOM 5078 N N . ASP A 1 665 ? 5.430 -40.791 -10.668 1.00 32.09 665 ASP A N 1
ATOM 5079 C CA . ASP A 1 665 ? 5.866 -39.432 -10.309 1.00 32.09 665 ASP A CA 1
ATOM 5080 C C . ASP A 1 665 ? 6.437 -39.426 -8.876 1.00 32.09 665 ASP A C 1
ATOM 5082 O O . ASP A 1 665 ? 6.025 -38.666 -8.005 1.00 32.09 665 ASP A O 1
ATOM 5086 N N . SER A 1 666 ? 7.371 -40.347 -8.611 1.00 29.66 666 SER A N 1
ATOM 5087 C CA . SER A 1 666 ? 8.135 -40.418 -7.357 1.00 29.66 666 SER A CA 1
ATOM 5088 C C . SER A 1 666 ? 9.464 -39.651 -7.407 1.00 29.66 666 SER A C 1
ATOM 5090 O O . SER A 1 666 ? 10.228 -39.738 -6.456 1.00 29.66 666 SER A O 1
ATOM 5092 N N . ASP A 1 667 ? 9.738 -38.896 -8.479 1.00 28.91 667 ASP A N 1
ATOM 5093 C CA . ASP A 1 667 ? 11.040 -38.239 -8.709 1.00 28.91 667 ASP A CA 1
ATOM 5094 C C . ASP A 1 667 ? 10.973 -36.717 -8.928 1.00 28.91 667 ASP A C 1
ATOM 5096 O O . ASP A 1 667 ? 11.966 -36.082 -9.288 1.00 28.91 667 ASP A O 1
ATOM 5100 N N . ARG A 1 668 ? 9.838 -36.069 -8.635 1.00 28.88 668 ARG A N 1
ATOM 5101 C CA . ARG A 1 668 ? 9.851 -34.617 -8.412 1.00 28.88 668 ARG A CA 1
ATOM 5102 C C . ARG A 1 668 ? 10.310 -34.343 -6.989 1.00 28.88 668 ARG A C 1
ATOM 5104 O O . ARG A 1 668 ? 9.504 -34.231 -6.070 1.00 28.88 668 ARG A O 1
ATOM 5111 N N . THR A 1 669 ? 11.625 -34.209 -6.825 1.00 28.19 669 THR A N 1
ATOM 5112 C CA . THR A 1 669 ? 12.214 -33.507 -5.683 1.00 28.19 669 THR A CA 1
ATOM 5113 C C . THR A 1 669 ? 11.445 -32.206 -5.486 1.00 28.19 669 THR A C 1
ATOM 5115 O O . THR A 1 669 ? 11.437 -31.360 -6.388 1.00 28.19 669 THR A O 1
ATOM 5118 N N . GLN A 1 670 ? 10.784 -32.051 -4.334 1.00 27.86 670 GLN A N 1
ATOM 5119 C CA . GLN A 1 670 ? 10.355 -30.731 -3.888 1.00 27.86 670 GLN A CA 1
ATOM 5120 C C . GLN A 1 670 ? 11.552 -29.784 -4.056 1.00 27.86 670 GLN A C 1
ATOM 5122 O O . GLN A 1 670 ? 12.671 -30.183 -3.711 1.00 27.86 670 GLN A O 1
ATOM 5127 N N . PRO A 1 671 ? 11.377 -28.581 -4.629 1.00 31.69 671 PRO A N 1
ATOM 5128 C CA . PRO A 1 671 ? 12.441 -27.592 -4.606 1.00 31.69 671 PRO A CA 1
ATOM 5129 C C . PRO A 1 671 ? 12.927 -27.454 -3.163 1.00 31.69 671 PRO A C 1
ATOM 5131 O O . PRO A 1 671 ? 12.138 -27.279 -2.237 1.00 31.69 671 PRO A O 1
ATOM 5134 N N . ASP A 1 672 ? 14.232 -27.634 -2.980 1.00 35.38 672 ASP A N 1
ATOM 5135 C CA . ASP A 1 672 ? 14.888 -27.546 -1.686 1.00 35.38 672 ASP A CA 1
ATOM 5136 C C . ASP A 1 672 ? 14.834 -26.091 -1.199 1.00 35.38 672 ASP A C 1
ATOM 5138 O O . ASP A 1 672 ? 15.735 -25.282 -1.440 1.00 35.38 672 ASP A O 1
ATOM 5142 N N . TYR A 1 673 ? 13.724 -25.743 -0.544 1.00 36.97 673 TYR A N 1
ATOM 5143 C CA . TYR A 1 673 ? 13.489 -24.423 0.031 1.00 36.97 673 TYR A CA 1
ATOM 5144 C C . TYR A 1 673 ? 14.426 -24.120 1.211 1.00 36.97 673 TYR A C 1
ATOM 5146 O O . TYR A 1 673 ? 14.440 -22.982 1.673 1.00 36.97 673 TYR A O 1
ATOM 5154 N N . SER A 1 674 ? 15.280 -25.063 1.647 1.00 34.59 674 SER A N 1
ATOM 5155 C CA . SER A 1 674 ? 16.359 -24.773 2.607 1.00 34.59 674 SER A CA 1
ATOM 5156 C C . SER A 1 674 ? 17.388 -23.766 2.066 1.00 34.59 674 SER A C 1
ATOM 5158 O O . SER A 1 674 ? 18.161 -23.190 2.831 1.00 34.59 674 SER A O 1
ATOM 5160 N N . ARG A 1 675 ? 17.361 -23.484 0.752 1.00 37.41 675 ARG A N 1
ATOM 5161 C CA . ARG A 1 675 ? 18.159 -22.431 0.104 1.00 37.41 675 ARG A CA 1
ATOM 5162 C C . ARG A 1 675 ? 17.580 -21.019 0.222 1.00 37.41 675 ARG A C 1
ATOM 5164 O O . ARG A 1 675 ? 18.294 -20.068 -0.094 1.00 37.41 675 ARG A O 1
ATOM 5171 N N . LEU A 1 676 ? 16.342 -20.847 0.699 1.00 35.91 676 LEU A N 1
ATOM 5172 C CA . LEU A 1 676 ? 15.823 -19.536 1.110 1.00 35.91 676 LEU A CA 1
ATOM 5173 C C . LEU A 1 676 ? 16.419 -19.196 2.487 1.00 35.91 676 LEU A C 1
ATOM 5175 O O . LEU A 1 676 ? 15.744 -19.255 3.509 1.00 35.91 676 LEU A O 1
ATOM 5179 N N . GLY A 1 677 ? 17.730 -18.934 2.511 1.00 32.53 677 GLY A N 1
ATOM 5180 C CA . GLY A 1 677 ? 18.551 -18.796 3.714 1.00 32.53 677 GLY A CA 1
ATOM 5181 C C . GLY A 1 677 ? 18.188 -17.592 4.580 1.00 32.53 677 GLY A C 1
ATOM 5182 O O . GLY A 1 677 ? 18.860 -16.566 4.528 1.00 32.53 677 GLY A O 1
ATOM 5183 N N . ILE A 1 678 ? 17.149 -17.741 5.395 1.00 38.56 678 ILE A N 1
ATOM 5184 C CA . ILE A 1 678 ? 16.868 -16.898 6.556 1.00 38.56 678 ILE A CA 1
ATOM 5185 C C . ILE A 1 678 ? 17.178 -17.766 7.781 1.00 38.56 678 ILE A C 1
ATOM 5187 O O . ILE A 1 678 ? 16.342 -18.565 8.206 1.00 38.56 678 ILE A O 1
ATOM 5191 N N . SER A 1 679 ? 18.418 -17.711 8.278 1.00 33.50 679 SER A N 1
ATOM 5192 C CA . SER A 1 679 ? 18.820 -18.496 9.450 1.00 33.50 679 SER A CA 1
ATOM 5193 C C . SER A 1 679 ? 18.554 -17.699 10.722 1.00 33.50 679 SER A C 1
ATOM 5195 O O . SER A 1 679 ? 19.114 -16.619 10.906 1.00 33.50 679 SER A O 1
ATOM 5197 N N . LEU A 1 680 ? 17.750 -18.249 11.631 1.00 29.27 680 LEU A N 1
ATOM 5198 C CA . LEU A 1 680 ? 17.612 -17.699 12.978 1.00 29.27 680 LEU A CA 1
ATOM 5199 C C . LEU A 1 680 ? 18.946 -17.853 13.738 1.00 29.27 680 LEU A C 1
ATOM 5201 O O . LEU A 1 680 ? 19.577 -18.910 13.631 1.00 29.27 680 LEU A O 1
ATOM 5205 N N . PRO A 1 681 ? 19.381 -16.860 14.537 1.00 30.03 681 PRO A N 1
ATOM 5206 C CA . PRO A 1 681 ? 20.468 -17.058 15.489 1.00 30.03 681 PRO A CA 1
ATOM 5207 C C . PRO A 1 681 ? 20.119 -18.214 16.437 1.00 30.03 681 PRO A C 1
ATOM 5209 O O . PRO A 1 681 ? 19.037 -18.235 17.022 1.00 30.03 681 PRO A O 1
ATOM 5212 N N . ALA A 1 682 ? 21.035 -19.168 16.602 1.00 30.14 682 ALA A N 1
ATOM 5213 C CA . ALA A 1 682 ? 20.820 -20.404 17.360 1.00 30.14 682 ALA A CA 1
ATOM 5214 C C . ALA A 1 682 ? 20.642 -20.215 18.887 1.00 30.14 682 ALA A C 1
ATOM 5216 O O . ALA A 1 682 ? 20.465 -21.194 19.608 1.00 30.14 682 ALA A O 1
ATOM 5217 N N . ASP A 1 683 ? 20.637 -18.980 19.393 1.00 33.78 683 ASP A N 1
ATOM 5218 C CA . ASP A 1 683 ? 20.783 -18.701 20.827 1.00 33.78 683 ASP A CA 1
ATOM 5219 C C . ASP A 1 683 ? 19.457 -18.488 21.589 1.00 33.78 683 ASP A C 1
ATOM 5221 O O . ASP A 1 683 ? 19.481 -18.173 22.778 1.00 33.78 683 ASP A O 1
ATOM 5225 N N . HIS A 1 684 ? 18.290 -18.708 20.966 1.00 30.78 684 HIS A N 1
ATOM 5226 C CA . HIS A 1 684 ? 16.980 -18.514 21.621 1.00 30.78 684 HIS A CA 1
ATOM 5227 C C . HIS A 1 684 ? 16.185 -19.792 21.949 1.00 30.78 684 HIS A C 1
ATOM 5229 O O . HIS A 1 684 ? 15.082 -19.703 22.487 1.00 30.78 684 HIS A O 1
ATOM 5235 N N . LEU A 1 685 ? 16.747 -20.986 21.740 1.00 27.30 685 LEU A N 1
ATOM 5236 C CA . LEU A 1 685 ? 16.132 -22.254 22.159 1.00 27.30 685 LEU A CA 1
ATOM 5237 C C . LEU A 1 685 ? 16.880 -22.865 23.350 1.00 27.30 685 LEU A C 1
ATOM 5239 O O . LEU A 1 685 ? 17.600 -23.844 23.208 1.00 27.30 685 LEU A O 1
ATOM 5243 N N . ASN A 1 686 ? 16.707 -22.288 24.539 1.00 28.50 686 ASN A N 1
ATOM 5244 C CA . ASN A 1 686 ? 16.964 -22.990 25.801 1.00 28.50 686 ASN A CA 1
ATOM 5245 C C . ASN A 1 686 ? 16.053 -22.435 26.903 1.00 28.50 686 ASN A C 1
ATOM 5247 O O . ASN A 1 686 ? 16.488 -21.763 27.839 1.00 28.50 686 ASN A O 1
ATOM 5251 N N . THR A 1 687 ? 14.755 -22.717 26.802 1.00 28.98 687 THR A N 1
ATOM 5252 C CA . THR A 1 687 ? 13.875 -22.662 27.970 1.00 28.98 687 THR A CA 1
ATOM 5253 C C . THR A 1 687 ? 14.039 -23.956 28.760 1.00 28.98 687 THR A C 1
ATOM 5255 O O . THR A 1 687 ? 13.679 -25.048 28.326 1.00 28.98 687 THR A O 1
ATOM 5258 N N . ASN A 1 688 ? 14.636 -23.809 29.941 1.00 27.33 688 ASN A N 1
ATOM 5259 C CA . ASN A 1 688 ? 14.740 -24.830 30.971 1.00 27.33 688 ASN A CA 1
ATOM 5260 C C . ASN A 1 688 ? 13.356 -25.408 31.308 1.00 27.33 688 ASN A C 1
ATOM 5262 O O . ASN A 1 688 ? 12.585 -24.800 32.050 1.00 27.33 688 ASN A O 1
ATOM 5266 N N . LEU A 1 689 ? 13.071 -26.619 30.832 1.00 26.91 689 LEU A N 1
ATOM 5267 C CA . LEU A 1 689 ? 12.105 -27.505 31.473 1.00 26.91 689 LEU A CA 1
ATOM 5268 C C . LEU A 1 689 ? 12.762 -28.082 32.733 1.00 26.91 689 LEU A C 1
ATOM 5270 O O . LEU A 1 689 ? 13.374 -29.146 32.702 1.00 26.91 689 LEU A O 1
ATOM 5274 N N . VAL A 1 690 ? 12.644 -27.367 33.853 1.00 25.61 690 VAL A N 1
ATOM 5275 C CA . VAL A 1 690 ? 12.791 -27.983 35.175 1.00 25.61 690 VAL A CA 1
ATOM 5276 C C . VAL A 1 690 ? 11.418 -28.507 35.571 1.00 25.61 690 VAL A C 1
ATOM 5278 O O . VAL A 1 690 ? 10.597 -27.794 36.139 1.00 25.61 690 VAL A O 1
ATOM 5281 N N . THR A 1 691 ? 11.161 -29.766 35.242 1.00 37.97 691 THR A N 1
ATOM 5282 C CA . THR A 1 691 ? 10.155 -30.570 35.935 1.00 37.97 691 THR A CA 1
ATOM 5283 C C . THR A 1 691 ? 10.756 -31.070 37.240 1.00 37.97 691 THR A C 1
ATOM 5285 O O . THR A 1 691 ? 11.840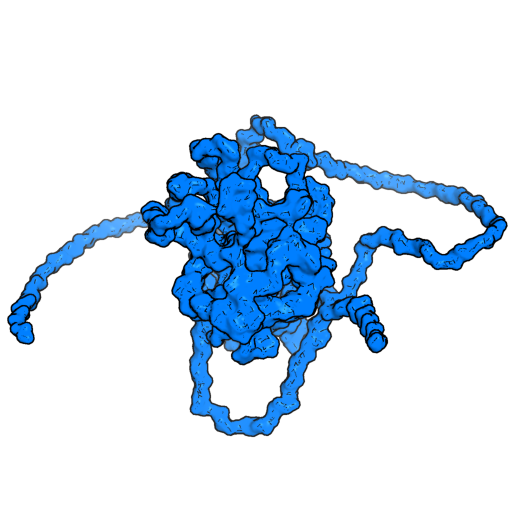 -31.652 37.207 1.00 37.97 691 THR A O 1
ATOM 5288 N N . ASN A 1 692 ? 10.061 -30.892 38.363 1.00 24.98 692 ASN A N 1
ATOM 5289 C CA . ASN A 1 692 ? 10.111 -31.813 39.501 1.00 24.98 692 ASN A CA 1
ATOM 5290 C C . ASN A 1 692 ? 8.918 -31.563 40.452 1.00 24.98 692 ASN A C 1
ATOM 5292 O O . ASN A 1 692 ? 8.336 -30.483 40.388 1.00 24.98 692 ASN A O 1
ATOM 5296 N N . PRO A 1 693 ? 8.529 -32.586 41.238 1.00 37.72 693 PRO A N 1
ATOM 5297 C CA . PRO A 1 693 ? 7.165 -33.128 41.341 1.00 37.72 693 PRO A CA 1
ATOM 5298 C C . PRO A 1 693 ? 6.164 -32.343 42.189 1.00 37.72 693 PRO A C 1
ATOM 5300 O O . PRO A 1 693 ? 6.591 -31.630 43.125 1.00 37.72 693 PRO A O 1
#

Foldseek 3Di:
DDDDDDDDDDDDDDDDDDDDDDDDDDDDDDDDDQCVVVVVVVVPPPDDDPPPPPPDDDDDDDDDDDDDDDDDDDDDDDDDDDDDDDDPDPPDDDDDDFLDQDPVQCVQCVVLALAAQQPLVLQVQFPPVLLVLLFVLQWDFFDFPDALLAFLKKKFWKFWFWQDPDPVRDTAIFIAGLATAFLLDQCLSLHNLVVSLLSLVSLLRNLLVLLVVQVVVVFAAEEEEAHEQLLQFDDDLLDTDNPSHDNRLVVSSSSLSSSQQSNADPVGRGHAHAPSVLRSQLVNQLNVLSPDPPDDPVRSVVSNVVSLQVSLVVCVVCGPDHYRHRYHLVSLLVQWEADPQFTARSNHTHAEYGDLLSVVSNCVSNVHHHDCVRHRYSHPVSVRNFDSQVVLVLLQVVCVDPLVVCLQVSSVVSPFGQDLRCNSQAAEDDQPDDDPPVCPPDDLSVLSVNQQRYKYKDFVVCPLVSVLSLQVSQVVSVFWKWWQFTQDPQSQLTDTAWVVRDPVNRSVVNVVSQVVQCVRNNPRGRPTIMIGTQGQTDAFPLQWGKMWMKMWGWRCPDVSGIMITIGTRKIFTADHDPDDDDPRRRPDDDRGLVVRCVVPVDRSNVGIHGCNHPVNCVRSVDDSSNSSNNGNSVRSSSSVCCVPVVDDDNDPPDPPPDDDDDDDPPPPDDPPCVVSGPDDDPPPPDDDPPDDD

Secondary structure (DSSP, 8-state):
-----------PPP--------------PPPP--HHHHHHGGGS-----TTSSS--------------------------------------------BPPPHHHHHHHGGG-S-----HHHHHTS-HHHHHHHHHHT-EEPPTT--GGGSS-B-EEEEEEEEE-STTS-EEEEEEEEEE--S--S-GGGS-HHHHHHHHHHHHHHHHHHHHHHHHTT---EEEEEESS-TT--EETTEEPTT-S-TTHHHHHHHHHHHHHHT-BTTB----EETHHHHHHHHHHHHHHHH-TT--HHHHHHHHHHHHHHHHHHHGGGTTS-EEEEEEHHHHHHHEEEETTEEEETTEEP-EEE-HHHHHHHHHHHT----TTTSEESSS-TTTTT-HHHHHHHHHHHHHSHHHHTHHHHHHHTTS----TTTT--EE--TTPPPPGGGTT--HHHHHHHHTTEEEEE-TTTHHHHHHHHHHHHHHTT--EEEEEES-STTTT-B-PPTT--HHHHHHHHHHHHHHHHHHH-TTTEEEEEEEE---B-B-TTS-BEEEEEEEEEE-SSSTT-EEEEEEEEEEEPPPPSSTT-S-TT------HHHHHHHH---GGGGEEETTSHHHHHHHT--HHHHHHHHHHHHHHHHHHHHHTSPPPPP----S----S-----------GGGS-BPPPGGG---------